Protein 8C4Z (pdb70)

Secondary structure (DSSP, 8-state):
-PPPPP-----EE-TTSTTEEEEEEEEEE-TTS--HHHHHHHHHHT-TT----HHHHHHHHHHHT-TTSEEEEEESSS-SEEEEE--HHHHHHHHT-TTEEEEEEEEEEEE-/----EEESS--HHHHHHT-SSSSP-S-EEES---TT-EEEEEES-B-TT-GGGTT-B---EESSSTT---B-SSSHHHHHHHHHH-TTT-SSTT-EEEEEE-B-TTSEEEHHHHHHHHHHHHHH--SSEEEEE-EEEE--HHHHHHHHHHHHTT-EEEEE--SSSSBGGGEETTT-TTSEEEEEE-TTSBBPTT--BSTT--EEEE-SSEEEE-TTSTT-EEEE-SHHHHHHHHHHHHHHHHHH-TT--HHHHHHHHHHHSEES--BT--TT---EE-----

Radius of gyration: 21.33 Å; Cα contacts (8 Å, |Δi|>4): 1107; chains: 2; bounding box: 38×61×72 Å

Sequence (394 aa):
NPPAASTQEAPLLGLEAPEAIPGRYIVVYKENADVLPALEALKAALEPGLMQPQGLQAQALRTLGLEGARRVDKVYTAALRGVAVEVPDQELARLRQDPRVAYIEADQEVRAFPAMAAVQSPATWGLDRIDQRTLPLDGRYTYTATGAGVHAYVVDTGILLSHQQEFTGRIGKGYDAITPGGSAQDCCNGHGTHVAGTIGGTTYGVAKGVTLHPVRVLDCCNGSSGSNSSSVIAGLDWVTQNHVKPAVINMSLGGGASTALDTAVMMNAINAGVTVVVAAGNDNRDACFYSPARVTAAITVGATTSTDYRASFSNYGRCLDLFAPGQSITSAWYTSSTATNTISGTAMATPHVTGAAALYLQWYPTATPSQVASSALLYYATPNVVKNAGRYSPNLLLYTPF

B-factor: mean 16.39, std 8.85, range [5.41, 61.83]

Solvent-accessible surface area: 15705 Å² total; per-residue (Å²): 189,113,128,99,89,73,128,74,126,6,72,42,68,18,101,148,27,124,82,25,48,127,33,35,11,0,0,9,5,79,132,134,18,132,1,86,94,9,0,69,13,6,50,23,42,91,94,82,93,94,171,68,80,144,38,86,81,25,98,2,40,141,53,1,42,1,102,83,26,183,36,39,34,11,0,8,23,0,2,44,0,0,0,0,73,9,78,110,134,35,13,57,81,13,48,90,23,75,68,5,33,29,0,8,1,0,18,76,1,57,27,42,182,74,167,77,34,85,30,74,122,16,31,38,0,0,5,1,0,21,30,96,90,58,117,54,72,30,90,0,42,36,37,5,39,0,50,51,1,31,0,2,0,0,0,0,0,0,22,56,71,5,117,12,0,95,82,40,54,17,131,31,55,7,6,62,71,113,56,32,71,1,73,6,40,37,0,14,0,0,0,0,0,0,1,0,0,0,78,58,42,0,0,0,27,18,0,30,0,8,3,0,27,0,0,46,58,129,6,33,15,14,2,1,6,0,0,6,0,0,4,39,0,15,103,49,30,75,110,18,4,0,0,0,0,0,0,2,16,39,57,5,68,0,0,21,45,0,0,67,30,0,17,110,38,21,0,4,2,0,0,0,0,0,54,74,75,47,38,0,18,133,53,1,1,2,81,10,127,47,2,5,0,0,0,0,1,25,47,78,7,110,25,0,95,43,0,0,56,2,176,22,7,29,0,0,0,0,0,64,50,2,33,0,0,49,70,91,54,50,102,19,67,48,72,48,46,1,0,0,1,0,0,0,1,0,0,0,0,0,0,0,38,4,68,149,88,67,116,10,66,16,85,72,0,21,67,12,1,56,170,68,5,6,74,121,37,8,98,106,11,29,176,168,17,38,45,35,0,1,38,3,62,14

Foldseek 3Di:
DPDDDQPFFAAEDDPPPPQFDPQKKKWAFDPPDPLQQLLVLCVQVVDPPDDDDPVSPVVSCVVQVCVPWAWDDQDRPVGHITMTGDDDVSVRVNRSPNRTNHMYGDGDDDDD/DWDKDKDAQAFLQQQPQADQDDDGDRIHMDTAQLAPEEEEEAFQAAQPLAPQQPPQEDEEAALPDHPDRRHHLAFLSNFLVFCQAGCRNHLRPNHRYYRYHAAHNPRDHDLVSSLVRLVCCLVDPDFPYEYFALDWFFDDPSQCVSQVSSLVSQYAYFYEQFFQCEASCGIPPLVNQLHAYEFAADSQQEGPNRTHFAQSHLEYGHFAQRKGAGNPDNHHIDTHGDSSNRRSNLVNLLSRVCVVVGRDRNVRSSVVQSVQWRADRYPCRDPHGGRTYGHHPD

InterPro domains:
  IPR000209 Peptidase S8/S53 domain [PF00082] (166-390)
  IPR010259 Peptidase S8 propeptide/proteinase inhibitor I9 [PF05922] (81-130)
  IPR015500 Peptidase S8, subtilisin-related [PR00723] (162-181)
  IPR015500 Peptidase S8, subtilisin-related [PR00723] (200-213)
  IPR015500 Peptidase S8, subtilisin-related [PR00723] (353-369)
  IPR022398 Peptidase S8, subtilisin, His-active site [PS00137] (204-214)
  IPR023827 Peptidase S8, subtilisin, Asp-active site [PS00136] (167-178)
  IPR023828 Peptidase S8, subtilisin, Ser-active site [PS00138] (354-364)
  IPR034193 Proteinase K-like catalytic domain [cd04077] (140-391)
  IPR036852 Peptidase S8/S53 domain superfamily [G3DSA:3.40.50.200] (133-409)
  IPR036852 Peptidase S8/S53 domain superfamily [SSF52743] (135-395)
  IPR037045 Peptidase S8 propeptide/proteinase inhibitor I9 superfamily [G3DSA:3.30.70.80] (42-132)
  IPR050131 Subtilisin-like serine protease [PTHR43806] (35-389)

Structure (mmCIF, N/CA/C/O backbone):
data_8C4Z
#
_entry.id   8C4Z
#
_cell.length_a   44.353
_cell.length_b   80.559
_cell.length_c   49.723
_cell.angle_alpha   90.00
_cell.angle_beta   96.97
_cell.angle_gamma   90.00
#
_symmetry.space_group_name_H-M   'P 1 21 1'
#
loop_
_entity.id
_entity.type
_entity.pdbx_description
1 polymer 'Extracellular serine proteinase'
2 polymer 'Extracellular serine proteinase'
3 non-polymer 'CALCIUM ION'
4 non-polymer 'MAGNESIUM ION'
5 non-polymer GLYCEROL
6 water water
#
loop_
_atom_site.group_PDB
_atom_site.id
_atom_site.type_symbol
_atom_site.label_atom_id
_atom_site.label_alt_id
_atom_site.label_comp_id
_atom_site.label_asym_id
_atom_site.label_entity_id
_atom_site.label_seq_id
_atom_site.pdbx_PDB_ins_code
_atom_site.Cartn_x
_atom_site.Cartn_y
_atom_site.Cartn_z
_atom_site.occupancy
_atom_site.B_iso_or_equiv
_atom_site.auth_seq_id
_atom_site.auth_comp_id
_atom_site.auth_asym_id
_atom_site.auth_atom_id
_atom_site.pdbx_PDB_model_num
ATOM 1 N N . ASN A 1 1 ? 5.066 16.891 -0.820 1.00 34.55 2 ASN A N 1
ATOM 2 C CA . ASN A 1 1 ? 5.542 17.936 0.091 1.00 33.61 2 ASN A CA 1
ATOM 3 C C . ASN A 1 1 ? 4.920 17.932 1.502 1.00 29.03 2 ASN A C 1
ATOM 4 O O . ASN A 1 1 ? 5.624 18.240 2.463 1.00 28.34 2 ASN A O 1
ATOM 9 N N . PRO A 1 2 ? 3.633 17.613 1.653 1.00 25.62 3 PRO A N 1
ATOM 10 C CA . PRO A 1 2 ? 3.133 17.302 2.988 1.00 24.56 3 PRO A CA 1
ATOM 11 C C . PRO A 1 2 ? 3.961 16.178 3.585 1.00 24.28 3 PRO A C 1
ATOM 12 O O . PRO A 1 2 ? 4.443 15.293 2.858 1.00 24.30 3 PRO A O 1
ATOM 16 N N . PRO A 1 3 ? 4.187 16.200 4.892 1.00 23.73 4 PRO A N 1
ATOM 17 C CA . PRO A 1 3 ? 5.075 15.195 5.488 1.00 23.20 4 PRO A CA 1
ATOM 18 C C . PRO A 1 3 ? 4.475 13.800 5.421 1.00 21.98 4 PRO A C 1
ATOM 19 O O . PRO A 1 3 ? 3.255 13.621 5.346 1.00 20.44 4 PRO A O 1
ATOM 23 N N . ALA A 1 4 ? 5.361 12.804 5.432 1.00 21.11 5 ALA A N 1
ATOM 24 C CA . ALA A 1 4 ? 4.919 11.421 5.409 1.00 20.66 5 ALA A CA 1
ATOM 25 C C . ALA A 1 4 ? 4.142 11.103 6.682 1.00 21.64 5 ALA A C 1
ATOM 26 O O . ALA A 1 4 ? 4.297 11.758 7.720 1.00 20.51 5 ALA A O 1
ATOM 28 N N . ALA A 1 5 ? 3.294 10.082 6.588 1.00 21.46 6 ALA A N 1
ATOM 29 C CA . ALA A 1 5 ? 2.558 9.607 7.749 1.00 22.38 6 ALA A CA 1
ATOM 30 C C . ALA A 1 5 ? 3.510 9.025 8.791 1.00 23.85 6 ALA A C 1
ATOM 31 O O . ALA A 1 5 ? 4.559 8.456 8.467 1.00 24.27 6 ALA A O 1
ATOM 33 N N . SER A 1 6 ? 3.136 9.183 10.059 1.00 24.68 7 SER A N 1
ATOM 34 C CA . SER A 1 6 ? 3.928 8.610 11.136 1.00 28.18 7 SER A CA 1
ATOM 35 C C . SER A 1 6 ? 3.960 7.094 11.001 1.00 29.45 7 SER A C 1
ATOM 36 O O . SER A 1 6 ? 2.983 6.472 10.576 1.00 30.10 7 SER A O 1
ATOM 39 N N . THR A 1 7 ? 5.103 6.499 11.344 1.00 29.72 8 THR A N 1
ATOM 40 C CA . THR A 1 7 ? 5.266 5.053 11.313 1.00 30.88 8 THR A CA 1
ATOM 41 C C . THR A 1 7 ? 5.383 4.472 12.716 1.00 31.72 8 THR A C 1
ATOM 42 O O . THR A 1 7 ? 5.910 3.369 12.888 1.00 33.61 8 THR A O 1
ATOM 46 N N . GLN A 1 8 ? 4.911 5.200 13.719 1.00 30.85 9 GLN A N 1
ATOM 47 C CA . GLN A 1 8 ? 5.022 4.785 15.109 1.00 30.85 9 GLN A CA 1
ATOM 48 C C . GLN A 1 8 ? 3.695 4.184 15.547 1.00 28.29 9 GLN A C 1
ATOM 49 O O . GLN A 1 8 ? 2.652 4.843 15.441 1.00 29.71 9 GLN A O 1
ATOM 55 N N . GLU A 1 9 ? 3.733 2.937 16.035 1.00 24.99 10 GLU A N 1
ATOM 56 C CA . GLU A 1 9 ? 2.573 2.336 16.695 1.00 22.04 10 GLU A CA 1
ATOM 57 C C . GLU A 1 9 ? 3.052 1.318 17.721 1.00 17.38 10 GLU A C 1
ATOM 58 O O . GLU A 1 9 ? 3.485 0.219 17.354 1.00 19.00 10 GLU A O 1
ATOM 64 N N . ALA A 1 10 ? 2.951 1.667 19.001 1.00 13.79 11 ALA A N 1
ATOM 65 C CA . ALA A 1 10 ? 3.397 0.760 20.043 1.00 11.82 11 ALA A CA 1
ATOM 66 C C . ALA A 1 10 ? 2.493 -0.470 20.091 1.00 11.19 11 ALA A C 1
ATOM 67 O O . ALA A 1 10 ? 1.289 -0.364 19.851 1.00 11.38 11 ALA A O 1
ATOM 69 N N . PRO A 1 11 ? 3.043 -1.646 20.393 1.00 11.42 12 PRO A N 1
ATOM 70 C CA . PRO A 1 11 ? 2.190 -2.813 20.649 1.00 10.14 12 PRO A CA 1
ATOM 71 C C . PRO A 1 11 ? 1.162 -2.526 21.737 1.00 10.33 12 PRO A C 1
ATOM 72 O O . PRO A 1 11 ? 1.443 -1.834 22.721 1.00 10.86 12 PRO A O 1
ATOM 76 N N . LEU A 1 12 ? -0.051 -3.048 21.539 1.00 10.04 13 LEU A N 1
ATOM 77 C CA . LEU A 1 12 ? -1.141 -2.939 22.505 1.00 10.15 13 LEU A CA 1
ATOM 78 C C . LEU A 1 12 ? -1.504 -4.356 22.941 1.00 10.91 13 LEU A C 1
ATOM 79 O O . LEU A 1 12 ? -2.045 -5.133 22.147 1.00 10.76 13 LEU A O 1
ATOM 84 N N . LEU A 1 13 ? -1.208 -4.689 24.199 1.00 11.72 14 LEU A N 1
ATOM 85 C CA . LEU A 1 13 ? -1.246 -6.060 24.694 1.00 11.78 14 LEU A CA 1
ATOM 86 C C . LEU A 1 13 ? -2.353 -6.248 25.726 1.00 12.17 14 LEU A C 1
ATOM 87 O O . LEU A 1 13 ? -2.678 -5.333 26.489 1.00 12.21 14 LEU A O 1
ATOM 92 N N . GLY A 1 14 ? -2.929 -7.452 25.743 1.00 14.71 15 GLY A N 1
ATOM 93 C CA . GLY A 1 14 ? -3.797 -7.879 26.826 1.00 16.61 15 GLY A CA 1
ATOM 94 C C . GLY A 1 14 ? -5.268 -7.539 26.699 1.00 16.73 15 GLY A C 1
ATOM 95 O O . GLY A 1 14 ? -6.038 -7.861 27.611 1.00 16.59 15 GLY A O 1
ATOM 96 N N . LEU A 1 15 ? -5.694 -6.918 25.600 1.00 18.54 16 LEU A N 1
ATOM 97 C CA . LEU A 1 15 ? -7.091 -6.528 25.483 1.00 21.68 16 LEU A CA 1
ATOM 98 C C . LEU A 1 15 ? -8.024 -7.733 25.424 1.00 22.11 16 LEU A C 1
ATOM 99 O O . LEU A 1 15 ? -9.209 -7.609 25.767 1.00 22.11 16 LEU A O 1
ATOM 104 N N . GLU A 1 16 ? -7.521 -8.891 24.994 1.00 21.90 17 GLU A N 1
ATOM 105 C CA . GLU A 1 16 ? -8.331 -10.091 24.830 1.00 25.29 17 GLU A CA 1
ATOM 106 C C . GLU A 1 16 ? -8.489 -10.893 26.116 1.00 24.47 17 GLU A C 1
ATOM 107 O O . GLU A 1 16 ? -9.331 -11.799 26.160 1.00 25.51 17 GLU A O 1
ATOM 113 N N . ALA A 1 17 ? -7.724 -10.576 27.161 1.00 23.48 18 ALA A N 1
ATOM 114 C CA . ALA A 1 17 ? -7.774 -11.367 28.383 1.00 23.98 18 ALA A CA 1
ATOM 115 C C . ALA A 1 17 ? -9.104 -11.154 29.104 1.00 24.02 18 ALA A C 1
ATOM 116 O O . ALA A 1 17 ? -9.621 -10.033 29.147 1.00 22.56 18 ALA A O 1
ATOM 118 N N . PRO A 1 18 ? -9.683 -12.206 29.684 1.00 25.39 19 PRO A N 1
ATOM 119 C CA . PRO A 1 18 ? -10.977 -12.039 30.365 1.00 25.63 19 PRO A CA 1
ATOM 120 C C . PRO A 1 18 ? -10.919 -11.100 31.555 1.00 24.76 19 PRO A C 1
ATOM 121 O O . PRO A 1 18 ? -11.946 -10.517 31.922 1.00 25.46 19 PRO A O 1
ATOM 125 N N . GLU A 1 19 ? -9.748 -10.908 32.149 1.00 23.49 20 GLU A N 1
ATOM 126 C CA . GLU A 1 19 ? -9.607 -10.025 33.296 1.00 23.28 20 GLU A CA 1
ATOM 127 C C . GLU A 1 19 ? -9.225 -8.597 32.909 1.00 17.79 20 GLU A C 1
ATOM 128 O O . GLU A 1 19 ? -8.953 -7.786 33.799 1.00 16.20 20 GLU A O 1
ATOM 134 N N . ALA A 1 20 ? -9.201 -8.269 31.615 1.00 15.97 21 ALA A N 1
ATOM 135 C CA . ALA A 1 20 ? -8.903 -6.900 31.205 1.00 15.02 21 ALA A CA 1
ATOM 136 C C . ALA A 1 20 ? -9.938 -5.938 31.777 1.00 15.32 21 ALA A C 1
ATOM 137 O O . ALA A 1 20 ? -11.136 -6.235 31.802 1.00 16.15 21 ALA A O 1
ATOM 139 N N . ILE A 1 21 ? -9.468 -4.783 32.236 1.00 15.83 22 ILE A N 1
ATOM 140 C CA . ILE A 1 21 ? -10.319 -3.745 32.810 1.00 16.48 22 ILE A CA 1
ATOM 141 C C . ILE A 1 21 ? -10.593 -2.719 31.716 1.00 17.53 22 ILE A C 1
ATOM 142 O O . ILE A 1 21 ? -9.646 -2.069 31.250 1.00 16.97 22 ILE A O 1
ATOM 147 N N . PRO A 1 22 ? -11.846 -2.533 31.290 1.00 20.08 23 PRO A N 1
ATOM 148 C CA . PRO A 1 22 ? -12.125 -1.661 30.138 1.00 20.15 23 PRO A CA 1
ATOM 149 C C . PRO A 1 22 ? -11.658 -0.231 30.367 1.00 19.86 23 PRO A C 1
ATOM 150 O O . PRO A 1 22 ? -11.892 0.355 31.424 1.00 21.37 23 PRO A O 1
ATOM 154 N N . GLY A 1 23 ? -10.985 0.325 29.358 1.00 18.97 24 GLY A N 1
ATOM 155 C CA . GLY A 1 23 ? -10.599 1.717 29.346 1.00 18.21 24 GLY A CA 1
ATOM 156 C C . GLY A 1 23 ? -9.384 2.071 30.176 1.00 16.04 24 GLY A C 1
ATOM 157 O O . GLY A 1 23 ? -9.028 3.254 30.248 1.00 17.20 24 GLY A O 1
ATOM 158 N N . ARG A 1 24 ? -8.717 1.102 30.787 1.00 13.94 25 ARG A N 1
ATOM 159 C CA . ARG A 1 24 ? -7.588 1.376 31.661 1.00 13.20 25 ARG A CA 1
ATOM 160 C C . ARG A 1 24 ? -6.341 0.694 31.109 1.00 12.26 25 ARG A C 1
ATOM 161 O O . ARG A 1 24 ? -6.400 -0.456 30.655 1.00 12.44 25 ARG A O 1
ATOM 169 N N . TYR A 1 25 ? -5.211 1.404 31.140 1.00 10.78 26 TYR A N 1
ATOM 170 C CA . TYR A 1 25 ? -4.006 0.950 30.455 1.00 9.91 26 TYR A CA 1
ATOM 171 C C . TYR A 1 25 ? -2.771 1.304 31.260 1.00 9.76 26 TYR A C 1
ATOM 172 O O . TYR A 1 25 ? -2.753 2.293 31.999 1.00 11.57 26 TYR A O 1
ATOM 181 N N . ILE A 1 26 ? -1.731 0.488 31.092 1.00 8.90 27 ILE A N 1
ATOM 182 C CA . ILE A 1 26 ? -0.393 0.767 31.604 1.00 8.77 27 ILE A CA 1
ATOM 183 C C . ILE A 1 26 ? 0.502 1.089 30.409 1.00 8.87 27 ILE A C 1
ATOM 184 O O . ILE A 1 26 ? 0.706 0.240 29.535 1.00 9.73 27 ILE A O 1
ATOM 189 N N . VAL A 1 27 ? 1.001 2.317 30.350 1.00 9.34 28 VAL A N 1
ATOM 190 C CA . VAL A 1 27 ? 1.907 2.769 29.294 1.00 9.02 28 VAL A CA 1
ATOM 191 C C . VAL A 1 27 ? 3.318 2.553 29.811 1.00 9.18 28 VAL A C 1
ATOM 192 O O . VAL A 1 27 ? 3.668 3.072 30.872 1.00 10.27 28 VAL A O 1
ATOM 196 N N . VAL A 1 28 ? 4.131 1.801 29.074 1.00 8.97 29 VAL A N 1
ATOM 197 C CA . VAL A 1 28 ? 5.498 1.498 29.480 1.00 9.37 29 VAL A CA 1
ATOM 198 C C . VAL A 1 28 ? 6.466 2.155 28.503 1.00 10.37 29 VAL A C 1
ATOM 199 O O . VAL A 1 28 ? 6.375 1.936 27.291 1.00 11.01 29 VAL A O 1
ATOM 203 N N . TYR A 1 29 ? 7.400 2.942 29.028 1.00 10.52 30 TYR A N 1
ATOM 204 C CA . TYR A 1 29 ? 8.352 3.661 28.188 1.00 11.86 30 TYR A CA 1
ATOM 205 C C . TYR A 1 29 ? 9.603 2.833 27.947 1.00 13.16 30 TYR A C 1
ATOM 206 O O . TYR A 1 29 ? 9.966 1.972 28.756 1.00 14.85 30 TYR A O 1
ATOM 215 N N . LYS A 1 30 ? 10.256 3.101 26.812 1.00 13.58 31 LYS A N 1
ATOM 216 C CA . LYS A 1 30 ? 11.544 2.496 26.499 1.00 15.70 31 LYS A CA 1
ATOM 217 C C . LYS A 1 30 ? 12.604 2.966 27.490 1.00 18.45 31 LYS A C 1
ATOM 218 O O . LYS A 1 30 ? 12.513 4.051 28.060 1.00 17.88 31 LYS A O 1
ATOM 224 N N . GLU A 1 31 ? 13.638 2.146 27.688 1.00 23.31 32 GLU A N 1
ATOM 225 C CA . GLU A 1 31 ? 14.646 2.530 28.670 1.00 27.79 32 GLU A CA 1
ATOM 226 C C . GLU A 1 31 ? 15.544 3.656 28.171 1.00 27.69 32 GLU A C 1
ATOM 227 O O . GLU A 1 31 ? 16.196 4.321 28.982 1.00 28.38 32 GLU A O 1
ATOM 233 N N . ASN A 1 32 ? 15.579 3.896 26.865 1.00 27.55 33 ASN A N 1
ATOM 234 C CA . ASN A 1 32 ? 16.393 4.955 26.289 1.00 30.34 33 ASN A CA 1
ATOM 235 C C . ASN A 1 32 ? 15.666 6.295 26.194 1.00 29.98 33 ASN A C 1
ATOM 236 O O . ASN A 1 32 ? 16.256 7.267 25.710 1.00 31.12 33 ASN A O 1
ATOM 241 N N . ALA A 1 33 ? 14.417 6.364 26.653 1.00 28.27 34 ALA A N 1
ATOM 242 C CA . ALA A 1 33 ? 13.635 7.591 26.602 1.00 26.31 34 ALA A CA 1
ATOM 243 C C . ALA A 1 33 ? 13.951 8.454 27.813 1.00 27.77 34 ALA A C 1
ATOM 244 O O . ALA A 1 33 ? 14.117 7.947 28.925 1.00 29.42 34 ALA A O 1
ATOM 246 N N . ASP A 1 34 ? 14.011 9.762 27.602 1.00 26.51 35 ASP A N 1
ATOM 247 C CA . ASP A 1 34 ? 14.353 10.685 28.686 1.00 25.30 35 ASP A CA 1
ATOM 248 C C . ASP A 1 34 ? 13.120 11.080 29.497 1.00 20.58 35 ASP A C 1
ATOM 249 O O . ASP A 1 34 ? 12.907 12.250 29.812 1.00 22.38 35 ASP A O 1
ATOM 254 N N . VAL A 1 35 ? 12.292 10.095 29.862 1.00 15.20 36 VAL A N 1
ATOM 255 C CA . VAL A 1 35 ? 11.030 10.385 30.541 1.00 12.05 36 VAL A CA 1
ATOM 256 C C . VAL A 1 35 ? 11.145 10.499 32.056 1.00 11.22 36 VAL A C 1
ATOM 257 O O . VAL A 1 35 ? 10.188 10.958 32.700 1.00 12.23 36 VAL A O 1
ATOM 261 N N . LEU A 1 36 ? 12.273 10.103 32.645 1.00 11.07 37 LEU A N 1
ATOM 262 C CA . LEU A 1 36 ? 12.372 10.025 34.103 1.00 12.24 37 LEU A CA 1
ATOM 263 C C . LEU A 1 36 ? 12.019 11.327 34.811 1.00 12.87 37 LEU A C 1
ATOM 264 O O . LEU A 1 36 ? 11.188 11.290 35.733 1.00 12.31 37 LEU A O 1
ATOM 269 N N . PRO A 1 37 ? 12.591 12.484 34.455 1.00 12.86 38 PRO A N 1
ATOM 270 C CA . PRO A 1 37 ? 12.261 13.699 35.218 1.00 12.53 38 PRO A CA 1
ATOM 271 C C . PRO A 1 37 ? 10.801 14.103 35.118 1.00 11.33 38 PRO A C 1
ATOM 272 O O . PRO A 1 37 ? 10.244 14.623 36.095 1.00 12.63 38 PRO A O 1
ATOM 276 N N . ALA A 1 38 ? 10.158 13.886 33.964 1.00 11.18 39 ALA A N 1
ATOM 277 C CA . ALA A 1 38 ? 8.727 14.161 33.862 1.00 11.20 39 ALA A CA 1
ATOM 278 C C . ALA A 1 38 ? 7.924 13.235 34.769 1.00 11.13 39 ALA A C 1
ATOM 279 O O . ALA A 1 38 ? 6.984 13.672 35.449 1.00 11.48 39 ALA A O 1
ATOM 281 N N . LEU A 1 39 ? 8.261 11.944 34.779 1.00 10.74 40 LEU A N 1
ATOM 28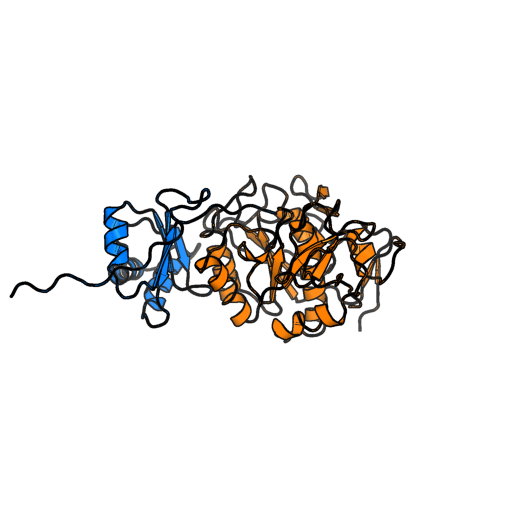2 C CA . LEU A 1 39 ? 7.548 11.022 35.658 1.00 9.29 40 LEU A CA 1
ATOM 283 C C . LEU A 1 39 ? 7.749 11.394 37.121 1.00 11.04 40 LEU A C 1
ATOM 284 O O . LEU A 1 39 ? 6.802 11.342 37.914 1.00 11.46 40 LEU A O 1
ATOM 289 N N . GLU A 1 40 ? 8.976 11.781 37.496 1.00 10.24 41 GLU A N 1
ATOM 290 C CA . GLU A 1 40 ? 9.237 12.149 38.887 1.00 10.22 41 GLU A CA 1
ATOM 291 C C . GLU A 1 40 ? 8.401 13.358 39.294 1.00 11.01 41 GLU A C 1
ATOM 292 O O . GLU A 1 40 ? 7.900 13.424 40.421 1.00 12.25 41 GLU A O 1
ATOM 298 N N . ALA A 1 41 ? 8.241 14.331 38.386 1.00 10.82 42 ALA A N 1
ATOM 299 C CA . ALA A 1 41 ? 7.388 15.475 38.690 1.00 12.34 42 ALA A CA 1
ATOM 300 C C . ALA A 1 41 ? 5.932 15.058 38.860 1.00 12.49 42 ALA A C 1
ATOM 301 O O . ALA A 1 41 ? 5.238 15.572 39.745 1.00 13.36 42 ALA A O 1
ATOM 303 N N . LEU A 1 42 ? 5.443 14.142 38.012 1.00 12.18 43 LEU A N 1
ATOM 304 C CA . LEU A 1 42 ? 4.049 13.720 38.133 1.00 14.41 43 LEU A CA 1
ATOM 305 C C . LEU A 1 42 ? 3.818 12.944 39.420 1.00 15.40 43 LEU A C 1
ATOM 306 O O . LEU A 1 42 ? 2.781 13.118 40.075 1.00 16.95 43 LEU A O 1
ATOM 311 N N . LYS A 1 43 ? 4.769 12.080 39.794 1.00 14.87 44 LYS A N 1
ATOM 312 C CA . LYS A 1 43 ? 4.656 11.377 41.067 1.00 15.70 44 LYS A CA 1
ATOM 313 C C . LYS A 1 43 ? 4.621 12.359 42.233 1.00 15.46 44 LYS A C 1
ATOM 314 O O . LYS A 1 43 ? 3.805 12.217 43.152 1.00 16.89 44 LYS A O 1
ATOM 320 N N . ALA A 1 44 ? 5.496 13.369 42.209 1.00 14.74 45 ALA A N 1
ATOM 321 C CA . ALA A 1 44 ? 5.540 14.343 43.298 1.00 14.23 45 ALA A CA 1
ATOM 322 C C . ALA A 1 44 ? 4.240 15.125 43.404 1.00 17.13 45 ALA A C 1
ATOM 323 O O . ALA A 1 44 ? 3.813 15.470 44.513 1.00 17.85 45 ALA A O 1
ATOM 325 N N . ALA A 1 45 ? 3.591 15.403 42.269 1.00 17.86 46 ALA A N 1
ATOM 326 C CA . ALA A 1 45 ? 2.315 16.111 42.305 1.00 19.64 46 ALA A CA 1
ATOM 327 C C . ALA A 1 45 ? 1.241 15.319 43.033 1.00 22.54 46 ALA A C 1
ATOM 328 O O . ALA A 1 45 ? 0.238 15.903 43.458 1.00 24.49 46 ALA A O 1
ATOM 330 N N . LEU A 1 46 ? 1.437 14.008 43.207 1.00 22.76 47 LEU A N 1
ATOM 331 C CA . LEU A 1 46 ? 0.504 13.163 43.944 1.00 24.11 47 LEU A CA 1
ATOM 332 C C . LEU A 1 46 ? 0.939 12.878 45.381 1.00 24.60 47 LEU A C 1
ATOM 333 O O . LEU A 1 46 ? 0.171 12.266 46.130 1.00 25.54 47 LEU A O 1
ATOM 338 N N . GLU A 1 47 ? 2.128 13.318 45.786 1.00 24.07 48 GLU A N 1
ATOM 339 C CA . GLU A 1 47 ? 2.684 12.912 47.077 1.00 24.47 48 GLU A CA 1
ATOM 340 C C . GLU A 1 47 ? 1.970 13.616 48.227 1.00 24.50 48 GLU A C 1
ATOM 341 O O . GLU A 1 47 ? 1.889 14.851 48.239 1.00 24.72 48 GLU A O 1
ATOM 347 N N . PRO A 1 48 ? 1.460 12.881 49.212 1.00 25.03 49 PRO A N 1
ATOM 348 C CA . PRO A 1 48 ? 0.824 13.534 50.362 1.00 24.06 49 PRO A CA 1
ATOM 349 C C . PRO A 1 48 ?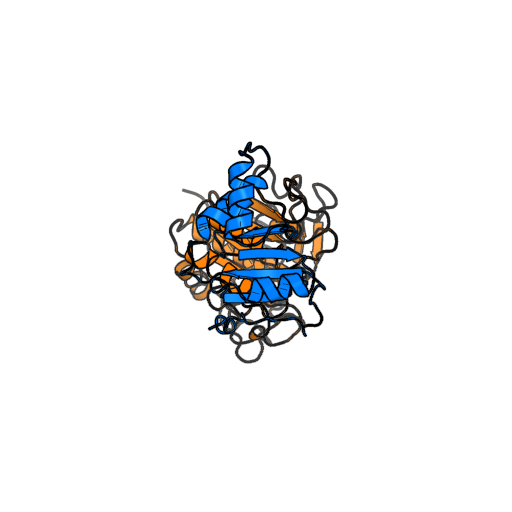 1.805 14.412 51.130 1.00 23.66 49 PRO A C 1
ATOM 350 O O . PRO A 1 48 ? 2.993 14.100 51.256 1.00 22.47 49 PRO A O 1
ATOM 354 N N . GLY A 1 49 ? 1.295 15.538 51.622 1.00 24.71 50 GLY A N 1
ATOM 355 C CA . GLY A 1 49 ? 2.061 16.447 52.445 1.00 25.35 50 GLY A CA 1
ATOM 356 C C . GLY A 1 49 ? 3.024 17.344 51.704 1.00 25.96 50 GLY A C 1
ATOM 357 O O . GLY A 1 49 ? 3.615 18.233 52.331 1.00 26.47 50 GLY A O 1
ATOM 358 N N . LEU A 1 50 ? 3.205 17.154 50.400 1.00 25.09 51 LEU A N 1
ATOM 359 C CA . LEU A 1 50 ? 4.238 17.856 49.653 1.00 25.34 51 LEU A CA 1
ATOM 360 C C . LEU A 1 50 ? 3.633 19.016 48.872 1.00 26.64 51 LEU A C 1
ATOM 361 O O . LEU A 1 50 ? 2.613 18.858 48.194 1.00 26.47 51 LEU A O 1
ATOM 366 N N . MET A 1 51 ? 4.275 20.171 48.958 1.00 27.38 52 MET A N 1
ATOM 367 C CA . MET A 1 51 ? 3.901 21.320 48.148 1.00 29.03 52 MET A CA 1
ATOM 368 C C . MET A 1 51 ? 4.772 21.339 46.900 1.00 25.89 52 MET A C 1
ATOM 369 O O . MET A 1 51 ? 5.989 21.150 46.985 1.00 25.77 52 MET A O 1
ATOM 374 N N . GLN A 1 52 ? 4.135 21.520 45.742 1.00 21.95 53 GLN A N 1
ATOM 375 C CA . GLN A 1 52 ? 4.811 21.517 44.453 1.00 19.65 53 GLN A CA 1
ATOM 376 C C . GLN A 1 52 ? 4.304 22.666 43.596 1.00 17.70 53 GLN A C 1
ATOM 377 O O . GLN A 1 52 ? 3.109 23.013 43.653 1.00 17.85 53 GLN A O 1
ATOM 383 N N . PRO A 1 53 ? 5.183 23.269 42.800 1.00 16.78 54 PRO A N 1
ATOM 384 C CA . PRO A 1 53 ? 4.748 24.335 41.891 1.00 15.97 54 PRO A CA 1
ATOM 385 C C . PRO A 1 53 ? 3.965 23.779 40.713 1.00 13.71 54 PRO A C 1
ATOM 386 O O . PRO A 1 53 ? 4.301 22.726 40.160 1.00 14.38 54 PRO A O 1
ATOM 390 N N . GLN A 1 54 ? 2.919 24.518 40.327 1.00 11.92 55 GLN A N 1
ATOM 391 C CA . GLN A 1 54 ? 2.048 24.106 39.232 1.00 10.60 55 GLN A CA 1
ATOM 392 C C . GLN A 1 54 ? 2.824 23.843 37.948 1.00 11.28 55 GLN A C 1
ATOM 393 O O . GLN A 1 54 ? 2.437 22.974 37.148 1.00 12.05 55 GLN A O 1
ATOM 399 N N . GLY A 1 55 ? 3.910 24.590 37.728 1.00 10.49 56 GLY A N 1
ATOM 400 C CA . GLY A 1 55 ? 4.609 24.518 36.458 1.00 12.80 56 GLY A CA 1
ATOM 401 C C . GLY A 1 55 ? 5.266 23.178 36.204 1.00 12.55 56 GLY A C 1
ATOM 402 O O . GLY A 1 55 ? 5.386 22.754 35.052 1.00 13.21 56 GLY A O 1
ATOM 403 N N . LEU A 1 56 ? 5.693 22.488 37.266 1.00 12.40 57 LEU A N 1
ATOM 404 C CA . LEU A 1 56 ? 6.332 21.182 37.093 1.00 11.97 57 LEU A CA 1
ATOM 405 C C . LEU A 1 56 ? 5.339 20.149 36.575 1.00 12.15 57 LEU A C 1
ATOM 406 O O . LEU A 1 56 ? 5.627 19.424 35.618 1.00 12.57 57 LEU A O 1
ATOM 411 N N . GLN A 1 57 ? 4.161 20.068 37.194 1.00 11.45 58 GLN A N 1
ATOM 412 C CA . GLN A 1 57 ? 3.124 19.163 36.695 1.00 11.49 58 GLN A CA 1
ATOM 413 C C . GLN A 1 57 ? 2.708 19.530 35.276 1.00 10.81 58 GLN A C 1
ATOM 414 O O . GLN A 1 57 ? 2.569 18.653 34.412 1.00 10.99 58 GLN A O 1
ATOM 420 N N . ALA A 1 58 ? 2.506 20.825 35.012 1.00 11.45 59 ALA A N 1
ATOM 421 C CA . ALA A 1 58 ? 2.056 21.237 33.685 1.00 11.52 59 ALA A CA 1
ATOM 422 C C . ALA A 1 58 ? 3.091 20.886 32.627 1.00 11.10 59 ALA A C 1
ATOM 423 O O . ALA A 1 58 ? 2.745 20.407 31.540 1.00 11.90 59 ALA A O 1
ATOM 425 N N . GLN A 1 59 ? 4.372 21.109 32.938 1.00 10.29 60 GLN A N 1
ATOM 426 C CA . GLN A 1 59 ? 5.447 20.742 32.019 1.00 10.41 60 GLN A CA 1
ATOM 427 C C . GLN A 1 59 ? 5.495 19.236 31.783 1.00 9.88 60 GLN A C 1
ATOM 428 O O . GLN A 1 59 ? 5.677 18.788 30.645 1.00 11.03 60 GLN A O 1
ATOM 434 N N . ALA A 1 60 ? 5.356 18.436 32.850 1.00 10.64 61 ALA A N 1
ATOM 435 C CA . ALA A 1 60 ? 5.405 16.980 32.703 1.00 10.26 61 ALA A CA 1
ATOM 436 C C . ALA A 1 60 ? 4.258 16.461 31.844 1.00 11.83 61 ALA A C 1
ATOM 437 O O . ALA A 1 60 ? 4.451 15.561 31.018 1.00 13.14 61 ALA A O 1
ATOM 439 N N . LEU A 1 61 ? 3.053 17.012 32.025 1.00 11.49 62 LEU A N 1
ATOM 440 C CA . LEU A 1 61 ? 1.929 16.601 31.192 1.00 12.70 62 LEU A CA 1
ATOM 441 C C . LEU A 1 61 ? 2.179 16.912 29.717 1.00 13.25 62 LEU A C 1
ATOM 442 O O . LEU A 1 61 ? 1.797 16.125 28.837 1.00 14.00 62 LEU A O 1
ATOM 447 N N . ARG A 1 62 ? 2.832 18.049 29.426 1.00 13.20 63 ARG A N 1
ATOM 448 C CA . ARG A 1 62 ? 3.187 18.382 28.046 1.00 16.10 63 ARG A CA 1
ATOM 449 C C . ARG A 1 62 ? 4.253 17.437 27.512 1.00 15.80 63 ARG A C 1
ATOM 450 O O . ARG A 1 62 ? 4.148 16.932 26.388 1.00 16.31 63 ARG A O 1
ATOM 458 N N . THR A 1 63 ? 5.306 17.211 28.298 1.00 15.70 64 THR A N 1
ATOM 459 C CA . THR A 1 63 ? 6.414 16.378 27.845 1.00 16.38 64 THR A CA 1
ATOM 460 C C . THR A 1 63 ? 5.929 14.986 27.471 1.00 16.19 64 THR A C 1
ATOM 461 O O . THR A 1 63 ? 6.382 14.398 26.478 1.00 18.16 64 THR A O 1
ATOM 465 N N . LEU A 1 64 ? 4.996 14.450 28.245 1.00 13.88 65 LEU A N 1
ATOM 466 C CA . LEU A 1 64 ? 4.523 13.091 28.060 1.00 13.97 65 LEU A CA 1
ATOM 467 C C . LEU A 1 64 ? 3.264 13.017 27.209 1.00 14.92 65 LEU A C 1
ATOM 468 O O . LEU A 1 64 ? 2.798 11.915 26.911 1.00 15.38 65 LEU A O 1
ATOM 473 N N . GLY A 1 65 ? 2.711 14.154 26.803 1.00 15.80 66 GLY A N 1
ATOM 474 C CA . GLY A 1 65 ? 1.485 14.135 26.019 1.00 15.71 66 GLY A CA 1
ATOM 475 C C . GLY A 1 65 ? 0.299 13.567 26.768 1.00 15.83 66 GLY A C 1
ATOM 476 O O . GLY A 1 65 ? -0.532 12.869 26.173 1.00 16.95 66 GLY A O 1
ATOM 477 N N . LEU A 1 66 ? 0.210 13.843 28.071 1.00 14.53 67 LEU A N 1
ATOM 478 C CA . LEU A 1 66 ? -0.844 13.320 28.930 1.00 16.85 67 LEU A CA 1
ATOM 479 C C . LEU A 1 66 ? -1.841 14.393 29.361 1.00 20.41 67 LEU A C 1
ATOM 480 O O . LEU A 1 66 ? -2.563 14.195 30.339 1.00 20.16 67 LEU A O 1
ATOM 485 N N . GLU A 1 67 ? -1.881 15.526 28.661 1.00 23.49 68 GLU A N 1
ATOM 486 C CA . GLU A 1 67 ? -2.864 16.555 28.966 1.00 27.74 68 GLU A CA 1
ATOM 487 C C . GLU A 1 67 ? -4.257 15.963 28.801 1.00 29.36 68 GLU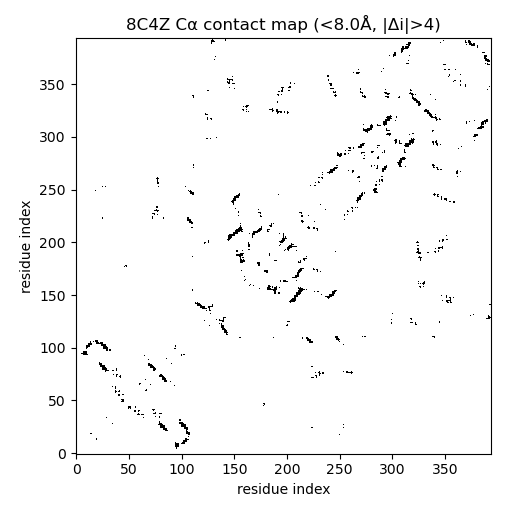 A C 1
ATOM 488 O O . GLU A 1 67 ? -4.532 15.256 27.827 1.00 28.64 68 GLU A O 1
ATOM 494 N N . GLY A 1 68 ? -5.129 16.230 29.768 1.00 31.12 69 GLY A N 1
ATOM 495 C CA . GLY A 1 68 ? -6.487 15.734 29.697 1.00 32.71 69 GLY A CA 1
ATOM 496 C C . GLY A 1 68 ? -6.657 14.270 30.061 1.00 32.87 69 GLY A C 1
ATOM 497 O O . GLY A 1 68 ? -7.759 13.846 30.419 1.00 33.53 69 GLY A O 1
ATOM 498 N N . ALA A 1 69 ? -5.588 13.481 29.964 1.00 30.98 70 ALA A N 1
ATOM 499 C CA . ALA A 1 69 ? -5.661 12.074 30.341 1.00 27.74 70 ALA A CA 1
ATOM 500 C C . ALA A 1 69 ? -5.724 11.928 31.857 1.00 26.27 70 ALA A C 1
ATOM 501 O O . ALA A 1 69 ? -5.117 12.698 32.608 1.00 29.46 70 ALA A O 1
ATOM 503 N N . ARG A 1 70 ? -6.478 10.931 32.306 1.00 21.37 71 ARG A N 1
ATOM 504 C CA A ARG A 1 70 ? -6.650 10.671 33.735 0.59 19.56 71 ARG A CA 1
ATOM 505 C CA B ARG A 1 70 ? -6.652 10.664 33.736 0.41 20.19 71 ARG A CA 1
ATOM 506 C C . ARG A 1 70 ? -5.517 9.757 34.192 1.00 19.18 71 ARG A C 1
ATOM 507 O O . ARG A 1 70 ? -5.600 8.540 34.094 1.00 22.13 71 ARG A O 1
ATOM 522 N N . VAL A 1 71 ? -4.446 10.357 34.704 1.00 16.10 72 VAL A N 1
ATOM 523 C CA . VAL A 1 71 ? -3.287 9.621 35.202 1.00 15.21 72 VAL A CA 1
ATOM 524 C C . VAL A 1 71 ? -3.548 9.238 36.656 1.00 14.59 72 VAL A C 1
ATOM 525 O O . VAL A 1 71 ? -3.768 10.109 37.504 1.00 15.65 72 VAL A O 1
ATOM 529 N N . ASP A 1 72 ? -3.521 7.935 36.947 1.00 13.28 73 ASP A N 1
ATOM 530 C CA . ASP A 1 72 ? -3.848 7.386 38.261 1.00 14.11 73 ASP A CA 1
ATOM 531 C C . ASP A 1 72 ? -2.618 6.946 39.042 1.00 14.13 73 ASP A C 1
ATOM 532 O O . ASP A 1 72 ? -2.580 7.082 40.272 1.00 16.34 73 ASP A O 1
ATOM 534 N N . LYS A 1 73 ? -1.622 6.392 38.355 1.00 12.20 74 LYS A N 1
ATOM 535 C CA . LYS A 1 73 ? -0.382 5.934 38.964 1.00 10.38 74 LYS A CA 1
ATOM 536 C C . LYS A 1 73 ? 0.777 6.330 38.068 1.00 10.16 74 LYS A C 1
ATOM 537 O O . LYS A 1 73 ? 0.637 6.405 36.840 1.00 10.59 74 LYS A O 1
ATOM 543 N N . VAL A 1 74 ? 1.922 6.593 38.698 1.00 8.78 75 VAL A N 1
ATOM 544 C CA . VAL A 1 74 ? 3.149 6.969 38.002 1.00 9.41 75 VAL A CA 1
ATOM 545 C C . VAL A 1 74 ? 4.269 6.080 38.515 1.00 10.01 75 VAL A C 1
ATOM 546 O O . VAL A 1 74 ? 4.437 5.933 39.730 1.00 10.46 75 VAL A O 1
ATOM 550 N N . TYR A 1 75 ? 5.043 5.501 37.602 1.00 9.29 76 TYR A N 1
ATOM 551 C CA . TYR A 1 75 ? 6.091 4.562 37.970 1.00 9.19 76 TYR A CA 1
ATOM 552 C C . TYR A 1 75 ? 7.440 5.108 37.546 1.00 9.44 76 TYR A C 1
ATOM 553 O O . TYR A 1 75 ? 7.601 5.550 36.398 1.00 10.09 76 TYR A O 1
ATOM 562 N N . THR A 1 76 ? 8.412 5.059 38.465 1.00 9.70 77 THR A N 1
ATOM 563 C CA . THR A 1 76 ? 9.751 5.550 38.157 1.00 11.61 77 THR A CA 1
ATOM 564 C C . THR A 1 76 ? 10.835 4.534 38.493 1.00 11.82 77 THR A C 1
ATOM 565 O O . THR A 1 76 ? 11.918 4.567 37.899 1.00 14.11 77 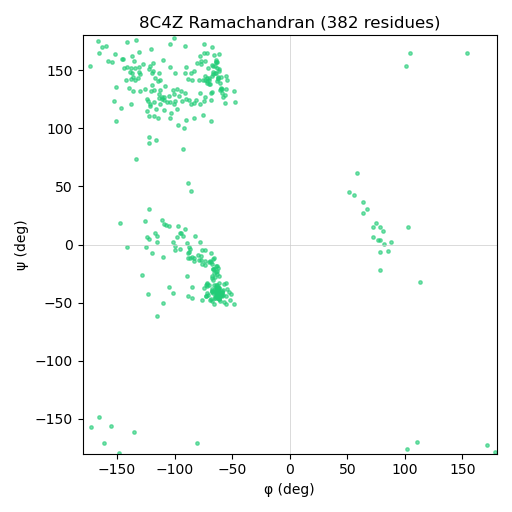THR A O 1
ATOM 569 N N . ALA A 1 77 ? 10.579 3.643 39.450 1.00 10.63 78 ALA A N 1
ATOM 570 C CA . ALA A 1 77 ? 11.631 2.802 40.016 1.00 11.94 78 ALA A CA 1
ATOM 571 C C . ALA A 1 77 ? 11.509 1.336 39.631 1.00 14.48 78 ALA A C 1
ATOM 572 O O . ALA A 1 77 ? 12.487 0.721 39.186 1.00 16.68 78 ALA A O 1
ATOM 574 N N . ALA A 1 78 ? 10.333 0.749 39.800 1.00 13.94 79 ALA A N 1
ATOM 575 C CA . ALA A 1 78 ? 10.113 -0.613 39.335 1.00 14.42 79 ALA A CA 1
ATOM 576 C C . ALA A 1 78 ? 9.866 -0.672 37.833 1.00 13.96 79 ALA A C 1
ATOM 577 O O . ALA A 1 78 ? 9.964 -1.749 37.236 1.00 14.28 79 ALA A O 1
ATOM 579 N N . LEU A 1 79 ? 9.608 0.470 37.209 1.00 12.96 80 LEU A N 1
ATOM 580 C CA . LEU A 1 79 ? 9.175 0.579 35.830 1.00 13.28 80 LEU A CA 1
ATOM 581 C C . LEU A 1 79 ? 9.168 2.065 35.519 1.00 12.00 80 LEU A C 1
ATOM 582 O O . LEU A 1 79 ? 9.033 2.881 36.433 1.00 12.63 80 LEU A O 1
ATOM 587 N N . ARG A 1 80 ? 9.340 2.417 34.234 1.00 11.55 81 ARG A N 1
ATOM 588 C CA . ARG A 1 80 ? 9.090 3.782 33.751 1.00 11.81 81 ARG A CA 1
ATOM 589 C C . ARG A 1 80 ? 7.763 3.755 32.997 1.00 10.11 81 ARG A C 1
ATOM 590 O O . ARG A 1 80 ? 7.675 3.180 31.909 1.00 12.25 81 ARG A O 1
ATOM 598 N N . GLY A 1 81 ? 6.729 4.358 33.573 1.00 10.09 82 GLY A N 1
ATOM 599 C CA . GLY A 1 81 ? 5.418 4.270 32.955 1.00 10.10 82 GLY A CA 1
ATOM 600 C C . GLY A 1 81 ? 4.357 4.986 33.762 1.00 8.85 82 GLY A C 1
ATOM 601 O O . GLY A 1 81 ? 4.639 5.617 34.784 1.00 9.87 82 GLY A O 1
ATOM 602 N N . VAL A 1 82 ? 3.120 4.908 33.257 1.00 8.72 83 VAL A N 1
ATOM 603 C CA . VAL A 1 82 ? 1.952 5.500 33.901 1.00 9.95 83 VAL A CA 1
ATOM 604 C C . VAL A 1 82 ? 0.766 4.563 33.739 1.00 9.23 83 VAL A C 1
ATOM 605 O O . VAL A 1 82 ? 0.698 3.782 32.786 1.00 11.00 83 VAL A O 1
ATOM 609 N N . ALA A 1 83 ? -0.174 4.639 34.679 1.00 9.25 84 ALA A N 1
ATOM 610 C CA . ALA A 1 83 ? -1.481 4.012 34.533 1.00 9.36 84 ALA A CA 1
ATOM 611 C C . ALA A 1 83 ? -2.491 5.109 34.227 1.00 9.57 84 ALA A C 1
ATOM 612 O O . ALA A 1 83 ? -2.559 6.116 34.947 1.00 10.76 84 ALA A O 1
ATOM 614 N N . VAL A 1 84 ? -3.260 4.923 33.155 1.00 9.87 85 VAL A N 1
ATOM 615 C CA . VAL A 1 84 ? -4.148 5.957 32.641 1.00 10.07 85 VAL A CA 1
ATOM 616 C C . VAL A 1 84 ? -5.504 5.360 32.309 1.00 12.35 85 VAL A C 1
ATOM 617 O O . VAL A 1 84 ? -5.639 4.162 32.064 1.00 13.28 85 VAL A O 1
ATOM 621 N N . GLU A 1 85 ? -6.514 6.227 32.282 1.00 13.38 86 GLU A N 1
ATOM 622 C CA . GLU A 1 85 ? -7.838 5.874 31.779 1.00 17.43 86 GLU A CA 1
ATOM 623 C C . GLU A 1 85 ? -8.141 6.852 30.651 1.00 17.94 86 GLU A C 1
ATOM 624 O O . GLU A 1 85 ? -8.312 8.051 30.897 1.00 20.08 86 GLU A O 1
ATOM 630 N N . VAL A 1 86 ? -8.170 6.355 29.415 1.00 17.72 87 VAL A N 1
ATOM 631 C CA . VAL A 1 86 ? -8.316 7.223 28.244 1.00 18.91 87 VAL A CA 1
ATOM 632 C C . VAL A 1 86 ? -9.274 6.593 27.256 1.00 20.95 87 VAL A C 1
ATOM 633 O O . VAL A 1 86 ? -9.399 5.358 27.166 1.00 20.95 87 VAL A O 1
ATOM 637 N N . PRO A 1 87 ? -9.959 7.418 26.465 1.00 22.66 88 PRO A N 1
ATOM 638 C CA . PRO A 1 87 ? -10.779 6.898 25.366 1.00 23.52 88 PRO A CA 1
ATOM 639 C C . PRO A 1 87 ? -9.917 6.437 24.195 1.00 24.17 88 PRO A C 1
ATOM 640 O O . PRO A 1 87 ? -8.703 6.647 24.157 1.00 24.51 88 PRO A O 1
ATOM 644 N N . ASP A 1 88 ? -10.582 5.801 23.220 1.00 25.36 89 ASP A N 1
ATOM 645 C CA . ASP A 1 88 ? -9.865 5.127 22.142 1.00 26.76 89 ASP A CA 1
ATOM 646 C C . ASP A 1 88 ? -8.995 6.083 21.334 1.00 25.75 89 ASP A C 1
ATOM 647 O O . ASP A 1 88 ? -7.859 5.742 20.981 1.00 24.93 89 ASP A O 1
ATOM 652 N N . GLN A 1 89 ? -9.513 7.268 21.004 1.00 25.60 90 GLN A N 1
ATOM 653 C CA . GLN A 1 89 ? -8.727 8.195 20.193 1.00 27.10 90 GLN A CA 1
ATOM 654 C C . GLN A 1 89 ? -7.456 8.620 20.923 1.00 25.16 90 GLN A C 1
ATOM 655 O O . GLN A 1 89 ? -6.379 8.708 20.319 1.00 25.10 90 GLN A O 1
ATOM 661 N N . GLU A 1 90 ? -7.563 8.884 22.225 1.00 23.14 91 GLU A N 1
ATOM 662 C CA . GLU A 1 90 ? -6.387 9.264 22.993 1.00 21.37 91 GLU A CA 1
ATOM 663 C C . GLU A 1 90 ? -5.417 8.096 23.114 1.00 19.14 91 GLU A C 1
ATOM 664 O O . GLU A 1 90 ? -4.198 8.289 23.069 1.00 18.39 91 GLU A O 1
ATOM 666 N N . LEU A 1 91 ? -5.939 6.880 23.279 1.00 18.24 92 LEU A N 1
ATOM 667 C CA . LEU A 1 91 ? -5.071 5.709 23.279 1.00 16.81 92 LEU A CA 1
ATOM 668 C C . LEU A 1 91 ? -4.284 5.621 21.977 1.00 16.59 92 LEU A C 1
ATOM 669 O O . LEU A 1 91 ? -3.075 5.356 21.989 1.00 16.14 92 LEU A O 1
ATOM 674 N N . ALA A 1 92 ? -4.949 5.855 20.843 1.00 16.80 93 ALA A N 1
ATOM 675 C CA . ALA A 1 92 ? -4.255 5.781 19.560 1.00 18.22 93 ALA A CA 1
ATOM 676 C C . ALA A 1 92 ? -3.148 6.824 19.472 1.00 17.74 93 ALA A C 1
ATOM 677 O O . ALA A 1 92 ? -2.074 6.552 18.922 1.00 18.46 93 ALA A O 1
ATOM 679 N N . ARG A 1 93 ? -3.382 8.021 20.023 1.00 17.12 94 ARG A N 1
ATOM 680 C CA . ARG A 1 93 ? -2.336 9.041 20.015 1.00 18.75 94 ARG A CA 1
ATOM 681 C C . ARG A 1 93 ? -1.151 8.631 20.882 1.00 17.19 94 ARG A C 1
ATOM 682 O O . ARG A 1 93 ? 0.006 8.821 20.489 1.00 17.70 94 ARG A O 1
ATOM 685 N N . LEU A 1 94 ? -1.416 8.057 22.059 1.00 16.12 95 LEU A N 1
ATOM 686 C CA . LEU A 1 94 ? -0.322 7.610 22.917 1.00 14.47 95 LEU A CA 1
ATOM 687 C C . LEU A 1 94 ? 0.517 6.536 22.239 1.00 13.24 95 LEU A C 1
ATOM 688 O O . LEU A 1 94 ? 1.723 6.456 22.472 1.00 14.04 95 LEU A O 1
ATOM 693 N N . ARG A 1 95 ? -0.097 5.694 21.406 1.00 12.98 96 ARG A N 1
ATOM 694 C CA . ARG A 1 95 ? 0.672 4.668 20.715 1.00 12.48 96 ARG A CA 1
ATOM 695 C C . ARG A 1 95 ? 1.595 5.238 19.644 1.00 13.35 96 ARG A C 1
ATOM 696 O O . ARG A 1 95 ? 2.486 4.525 19.174 1.00 13.18 96 ARG A O 1
ATOM 704 N N . GLN A 1 96 ? 1.403 6.491 19.240 1.00 14.94 97 GLN A N 1
ATOM 705 C CA . GLN A 1 96 ? 2.257 7.112 18.238 1.00 17.61 97 GLN A CA 1
ATOM 706 C C . GLN A 1 96 ? 3.491 7.763 18.840 1.00 17.39 97 GLN A C 1
ATOM 707 O O . GLN A 1 96 ? 4.320 8.295 18.095 1.00 19.51 97 GLN A O 1
ATOM 713 N N . ASP A 1 97 ? 3.629 7.739 20.157 1.00 16.75 98 ASP A N 1
ATOM 714 C CA . ASP A 1 97 ? 4.794 8.323 20.811 1.00 17.04 98 ASP A CA 1
ATOM 715 C C . ASP A 1 97 ? 5.956 7.352 20.652 1.00 16.79 98 ASP A C 1
ATOM 716 O O . ASP A 1 97 ? 5.859 6.211 21.123 1.00 16.54 98 ASP A O 1
ATOM 721 N N . PRO A 1 98 ? 7.068 7.751 20.022 1.00 17.29 99 PRO A N 1
ATOM 722 C CA . PRO A 1 98 ? 8.169 6.795 19.822 1.00 18.01 99 PRO A CA 1
ATOM 723 C C . PRO A 1 98 ? 8.877 6.395 21.106 1.00 16.72 99 PRO A C 1
ATOM 724 O O . PRO A 1 98 ? 9.620 5.406 21.098 1.00 18.33 99 PRO A O 1
ATOM 728 N N . ARG A 1 99 ? 8.675 7.118 22.202 1.00 13.88 100 ARG A N 1
ATOM 729 C CA . ARG A 1 99 ? 9.271 6.732 23.473 1.00 12.75 100 ARG A CA 1
ATOM 730 C C . ARG A 1 99 ? 8.548 5.573 24.148 1.00 12.68 100 ARG A C 1
ATOM 731 O O . ARG A 1 99 ? 9.072 5.030 25.126 1.00 12.54 100 ARG A O 1
ATOM 739 N N . VAL A 1 100 ? 7.380 5.179 23.650 1.00 12.40 101 VAL A N 1
ATOM 740 C CA . VAL A 1 100 ? 6.569 4.146 24.284 1.00 11.67 101 VAL A CA 1
ATOM 741 C C . VAL A 1 100 ? 7.004 2.780 23.763 1.00 11.77 101 VAL A C 1
ATOM 742 O O . VAL A 1 100 ? 7.006 2.538 22.548 1.00 12.68 101 VAL A O 1
ATOM 746 N N . ALA A 1 101 ? 7.374 1.887 24.687 1.00 11.51 102 ALA A N 1
ATOM 747 C CA . ALA A 1 101 ? 7.754 0.524 24.325 1.00 10.25 102 ALA A CA 1
ATOM 748 C C . ALA A 1 101 ? 6.526 -0.315 23.990 1.00 10.58 102 ALA A C 1
ATOM 749 O O . ALA A 1 101 ? 6.493 -1.000 22.958 1.00 11.74 102 ALA A O 1
ATOM 751 N N . TYR A 1 102 ? 5.511 -0.264 24.848 1.00 10.52 103 TYR A N 1
ATOM 752 C CA . TYR A 1 102 ? 4.250 -0.967 24.655 1.00 9.07 103 TYR A CA 1
ATOM 753 C C . TYR A 1 102 ? 3.233 -0.400 25.632 1.00 10.19 103 TYR A C 1
ATOM 754 O O . TYR A 1 102 ? 3.582 0.310 26.587 1.00 11.04 103 TYR A O 1
ATOM 763 N N . ILE A 1 103 ? 1.964 -0.714 25.370 1.00 9.79 104 ILE A N 1
ATOM 764 C CA . ILE A 1 103 ? 0.867 -0.399 26.269 1.00 10.20 104 ILE A CA 1
ATOM 765 C C . ILE A 1 103 ? 0.129 -1.700 26.542 1.00 11.10 104 ILE A C 1
ATOM 766 O O . ILE A 1 103 ? -0.134 -2.472 25.615 1.00 11.67 104 ILE A O 1
ATOM 771 N N . GLU A 1 104 ? -0.166 -1.947 27.812 1.00 10.51 105 GLU A N 1
ATOM 772 C CA . GLU A 1 104 ? -0.897 -3.115 28.278 1.00 11.29 105 GLU A CA 1
ATOM 773 C C . GLU A 1 104 ? -2.238 -2.659 28.822 1.00 11.80 105 GLU A C 1
ATOM 774 O O . GLU A 1 104 ? -2.298 -1.698 29.594 1.00 12.82 105 GLU A O 1
ATOM 780 N N . ALA A 1 105 ? -3.308 -3.343 28.431 1.00 11.24 106 ALA A N 1
ATOM 781 C CA . ALA A 1 105 ? -4.560 -3.199 29.157 1.00 11.42 106 ALA A CA 1
ATOM 782 C C . ALA A 1 105 ? -4.327 -3.595 30.608 1.00 11.81 106 ALA A C 1
ATOM 783 O O . ALA A 1 105 ? -3.680 -4.607 30.890 1.00 12.33 106 ALA A O 1
ATOM 785 N N . ASP A 1 106 ? -4.823 -2.775 31.531 1.00 11.81 107 ASP A N 1
ATOM 786 C CA . ASP A 1 106 ? -4.809 -3.164 32.933 1.00 11.47 107 ASP A CA 1
ATOM 787 C C . ASP A 1 106 ? -5.676 -4.408 33.122 1.00 12.34 107 ASP A C 1
ATOM 788 O O . ASP A 1 106 ? -6.622 -4.657 32.366 1.00 12.59 107 ASP A O 1
ATOM 793 N N . GLN A 1 107 ? -5.332 -5.206 34.133 1.00 12.51 108 GLN A N 1
ATOM 794 C CA . GLN A 1 107 ? -5.935 -6.511 34.356 1.00 15.08 108 GLN A CA 1
ATOM 795 C C . GLN A 1 107 ? -6.221 -6.686 35.833 1.00 13.64 108 GLN A C 1
ATOM 796 O O . GLN A 1 107 ? -5.463 -6.210 36.678 1.00 12.87 108 GLN A O 1
ATOM 802 N N . GLU A 1 108 ? -7.292 -7.413 36.141 1.00 13.56 109 GLU A N 1
ATOM 803 C CA . GLU A 1 108 ? -7.608 -7.723 37.530 1.00 15.99 109 GLU A CA 1
ATOM 804 C C . GLU A 1 108 ? -6.632 -8.748 38.090 1.00 15.21 109 GLU A C 1
ATOM 805 O O . GLU A 1 108 ? -6.222 -9.681 37.394 1.00 16.81 109 GLU A O 1
ATOM 811 N N . VAL A 1 109 ? -6.247 -8.548 39.352 1.00 13.82 110 VAL A N 1
ATOM 812 C CA . VAL A 1 109 ? -5.409 -9.454 40.130 1.00 14.14 110 VAL A CA 1
ATOM 813 C C . VAL A 1 109 ? -6.193 -9.839 41.377 1.00 15.44 110 VAL A C 1
ATOM 814 O O . VAL A 1 109 ? -7.038 -9.070 41.846 1.00 17.95 110 VAL A O 1
ATOM 818 N N . ARG A 1 110 ? -5.934 -11.040 41.907 1.00 15.18 111 ARG A N 1
ATOM 819 C CA . ARG A 1 110 ? -6.614 -11.507 43.111 1.00 15.55 111 ARG A CA 1
ATOM 820 C C . ARG A 1 110 ? -5.616 -12.039 44.130 1.00 13.30 111 ARG A C 1
ATOM 821 O O . ARG A 1 110 ? -4.533 -12.512 43.778 1.00 14.08 111 ARG A O 1
ATOM 824 N N . ALA A 1 111 ? -6.000 -11.951 45.406 1.00 12.32 112 ALA A N 1
ATOM 825 C CA . ALA A 1 111 ? -5.283 -12.650 46.466 1.00 13.03 112 ALA A CA 1
ATOM 826 C C . ALA A 1 111 ? -5.347 -14.159 46.241 1.00 13.91 112 ALA A C 1
ATOM 827 O O . ALA A 1 111 ? -6.374 -14.694 45.810 1.00 14.24 112 ALA A O 1
ATOM 829 N N . PHE A 1 112 ? -4.248 -14.844 46.555 1.00 12.14 113 PHE A N 1
ATOM 830 C CA . PHE A 1 112 ? -4.128 -16.303 46.366 1.00 14.43 113 PHE A CA 1
ATOM 831 C C . PHE A 1 112 ? -4.368 -17.093 47.662 1.00 17.39 113 PHE A C 1
ATOM 832 O O . PHE A 1 112 ? -3.874 -18.230 47.858 1.00 17.64 113 PHE A O 1
ATOM 841 N N . PRO B 2 1 ? 25.623 -12.559 72.281 1.00 32.90 -3 PRO B N 1
ATOM 842 C CA . PRO B 2 1 ? 25.020 -13.476 71.310 1.00 32.27 -3 PRO B CA 1
ATOM 843 C C . PRO B 2 1 ? 23.666 -14.011 71.764 1.00 31.33 -3 PRO B C 1
ATOM 844 O O . PRO B 2 1 ? 23.417 -14.160 72.960 1.00 31.34 -3 PRO B O 1
ATOM 848 N N . ALA B 2 2 ? 22.796 -14.295 70.803 1.00 30.55 -2 ALA B N 1
ATOM 849 C CA . ALA B 2 2 ? 21.477 -14.804 71.123 1.00 29.70 -2 ALA B CA 1
ATOM 850 C C . ALA B 2 2 ? 21.557 -16.268 71.547 1.00 28.34 -2 ALA B C 1
ATOM 851 O O . ALA B 2 2 ? 22.564 -16.956 71.347 1.00 27.95 -2 ALA B O 1
ATOM 853 N N . MET B 2 3 ? 20.473 -16.739 72.154 1.00 26.22 -1 MET B N 1
ATOM 854 C CA . MET B 2 3 ? 20.293 -18.145 72.466 1.00 26.40 -1 MET B CA 1
ATOM 855 C C . MET B 2 3 ? 19.065 -18.663 71.733 1.00 22.99 -1 MET B C 1
ATOM 856 O O . MET B 2 3 ? 18.115 -17.915 71.474 1.00 23.18 -1 MET B O 1
ATOM 861 N N . ALA B 2 4 ? 19.101 -19.946 71.379 1.00 20.87 0 ALA B N 1
ATOM 862 C CA . ALA B 2 4 ? 17.977 -20.546 70.682 1.00 17.98 0 ALA B CA 1
ATOM 863 C C . ALA B 2 4 ? 16.734 -20.489 71.558 1.00 16.53 0 ALA B C 1
ATOM 864 O O . ALA B 2 4 ? 16.813 -20.527 72.794 1.00 17.05 0 ALA B O 1
ATOM 866 N N . ALA B 2 5 ? 15.578 -20.389 70.903 1.00 13.73 1 ALA B N 1
ATOM 867 C CA . ALA B 2 5 ? 14.296 -20.358 71.581 1.00 14.14 1 ALA B CA 1
ATOM 868 C C . ALA B 2 5 ? 13.434 -21.508 71.085 1.00 13.55 1 ALA B C 1
ATOM 869 O O . ALA B 2 5 ? 13.610 -21.994 69.963 1.00 13.91 1 ALA B O 1
ATOM 871 N N . VAL B 2 6 ? 12.506 -21.948 71.934 1.00 13.88 2 VAL B N 1
ATOM 872 C CA . VAL B 2 6 ? 11.551 -23.002 71.601 1.00 14.63 2 VAL B CA 1
ATOM 873 C C . VAL B 2 6 ? 10.144 -22.449 71.789 1.00 13.63 2 VAL B C 1
ATOM 874 O O . VAL B 2 6 ? 9.801 -21.971 72.878 1.00 14.35 2 VAL B O 1
ATOM 878 N N . GLN B 2 7 ? 9.338 -22.500 70.736 1.00 12.65 3 GLN B N 1
ATOM 879 C CA . GLN B 2 7 ? 7.911 -22.223 70.836 1.00 10.61 3 GLN B CA 1
ATOM 880 C C . GLN B 2 7 ? 7.153 -23.547 70.871 1.00 10.64 3 GLN B C 1
ATOM 881 O O . GLN B 2 7 ? 7.265 -24.355 69.946 1.00 11.24 3 GLN B O 1
ATOM 887 N N . SER B 2 8 ? 6.394 -23.769 71.934 1.00 11.66 4 SER B N 1
ATOM 888 C CA . SER B 2 8 ? 5.593 -24.970 72.050 1.00 13.89 4 SER B CA 1
ATOM 889 C C . SER B 2 8 ? 4.403 -24.659 72.941 1.00 15.62 4 SER B C 1
ATOM 890 O O . SER B 2 8 ? 4.600 -24.214 74.078 1.00 17.96 4 SER B O 1
ATOM 893 N N . PRO B 2 9 ? 3.160 -24.864 72.474 1.00 14.59 5 PRO B N 1
ATOM 894 C CA . PRO B 2 9 ? 2.799 -25.409 71.164 1.00 14.61 5 PRO B CA 1
ATOM 895 C C . PRO B 2 9 ? 3.017 -24.416 70.033 1.00 15.47 5 PRO B C 1
ATOM 896 O O . PRO B 2 9 ? 3.068 -23.208 70.265 1.00 18.57 5 PRO B O 1
ATOM 900 N N . ALA B 2 10 ? 3.162 -24.932 68.818 1.00 13.30 6 ALA B N 1
ATOM 901 C CA . ALA B 2 10 ? 3.279 -24.116 67.626 1.00 12.45 6 ALA B CA 1
ATOM 902 C C . ALA B 2 10 ? 2.289 -24.636 66.596 1.00 11.45 6 ALA B C 1
ATOM 903 O O . ALA B 2 10 ? 2.019 -25.840 66.530 1.00 13.09 6 ALA B O 1
ATOM 905 N N . THR B 2 11 ? 1.746 -23.721 65.792 1.00 10.39 7 THR B N 1
ATOM 906 C CA . THR B 2 11 ? 0.862 -24.124 64.705 1.00 11.02 7 THR B CA 1
ATOM 907 C C . THR B 2 11 ? 1.626 -24.992 63.700 1.00 10.12 7 THR B C 1
ATOM 908 O O . THR B 2 11 ? 2.851 -24.943 63.608 1.00 10.41 7 THR B O 1
ATOM 912 N N . TRP B 2 12 ? 0.886 -25.810 62.939 1.00 8.98 8 TRP B N 1
ATOM 913 C CA . TRP B 2 12 ? 1.540 -26.920 62.235 1.00 8.39 8 TRP B CA 1
ATOM 914 C C . TRP B 2 12 ? 2.563 -26.439 61.198 1.00 8.09 8 TRP B C 1
ATOM 915 O O . TRP B 2 12 ? 3.619 -27.060 61.021 1.00 9.45 8 TRP B O 1
ATOM 926 N N . GLY B 2 13 ? 2.267 -25.345 60.494 1.00 7.98 9 GLY B N 1
ATOM 927 C CA . GLY B 2 13 ? 3.185 -24.882 59.468 1.00 7.82 9 GLY B CA 1
ATOM 928 C C . GLY B 2 13 ? 4.554 -24.521 60.021 1.00 8.91 9 GLY B C 1
ATOM 929 O O . GLY B 2 13 ? 5.584 -24.934 59.481 1.00 9.56 9 GLY B O 1
ATOM 930 N N . LEU B 2 14 ? 4.585 -23.730 61.097 1.00 9.17 10 LEU B N 1
ATOM 931 C CA . LEU B 2 14 ? 5.849 -23.469 61.786 1.00 7.82 10 LEU B CA 1
ATOM 932 C C . LEU B 2 14 ? 6.473 -24.768 62.288 1.00 8.88 10 LEU B C 1
ATOM 933 O O . LEU B 2 14 ? 7.684 -24.976 62.170 1.00 9.46 10 LEU B O 1
ATOM 938 N N . ASP B 2 15 ? 5.652 -25.642 62.865 1.00 8.72 11 ASP B N 1
ATOM 939 C CA . ASP B 2 15 ? 6.129 -26.925 63.375 1.00 8.65 11 ASP B CA 1
ATOM 940 C C . ASP B 2 15 ? 6.864 -27.707 62.284 1.00 8.85 11 ASP B C 1
ATOM 941 O O . ASP B 2 15 ? 7.910 -28.321 62.536 1.00 7.77 11 ASP B O 1
ATOM 946 N N . ARG B 2 16 ? 6.370 -27.638 61.051 1.00 8.54 12 ARG B N 1
ATOM 947 C CA . ARG B 2 16 ? 6.933 -28.463 59.991 1.00 8.46 12 ARG B CA 1
ATOM 948 C C . ARG B 2 16 ? 8.289 -27.946 59.524 1.00 8.19 12 ARG B C 1
ATOM 949 O O . ARG B 2 16 ? 9.175 -28.744 59.190 1.00 9.47 12 ARG B O 1
ATOM 957 N N . ILE B 2 17 ? 8.465 -26.621 59.461 1.00 8.81 13 ILE B N 1
ATOM 958 C CA . ILE B 2 17 ? 9.620 -26.064 58.756 1.00 7.58 13 ILE B CA 1
ATOM 959 C C . ILE B 2 17 ? 10.910 -26.097 59.561 1.00 9.32 13 ILE B C 1
ATOM 960 O O . ILE B 2 17 ? 11.971 -25.791 58.999 1.00 8.98 13 ILE B O 1
ATOM 965 N N . ASP B 2 18 ? 10.867 -26.435 60.857 1.00 9.65 14 ASP B N 1
ATOM 966 C CA . ASP B 2 18 ? 12.093 -26.565 61.638 1.00 11.17 14 ASP B CA 1
ATOM 967 C C . ASP B 2 18 ? 12.575 -28.009 61.743 1.00 12.16 14 ASP B C 1
ATOM 968 O O . ASP B 2 18 ? 13.424 -28.315 62.590 1.00 12.27 14 ASP B O 1
ATOM 973 N N . GLN B 2 19 ? 12.058 -28.901 60.896 1.00 10.84 15 GLN B N 1
ATOM 974 C CA . GLN B 2 19 ? 12.473 -30.298 60.926 1.00 10.69 15 GLN B CA 1
ATOM 975 C C . GLN B 2 19 ? 12.467 -30.886 59.518 1.00 10.20 15 GLN B C 1
ATOM 976 O O . GLN B 2 19 ? 11.825 -30.365 58.599 1.00 9.20 15 GLN B O 1
ATOM 982 N N . ARG B 2 20 ? 13.206 -31.988 59.366 1.00 11.38 16 ARG B N 1
ATOM 983 C CA . ARG B 2 20 ? 13.321 -32.660 58.076 1.00 11.89 16 ARG B CA 1
ATOM 984 C C . ARG B 2 20 ? 12.169 -33.626 57.831 1.00 13.01 16 ARG B C 1
ATOM 985 O O . ARG B 2 20 ? 11.598 -33.656 56.734 1.00 14.34 16 ARG B O 1
ATOM 993 N N . THR B 2 21 ? 11.835 -34.447 58.824 1.00 13.12 17 THR B N 1
ATOM 994 C CA . THR B 2 21 ? 10.904 -35.551 58.625 1.00 15.00 17 THR B CA 1
ATOM 995 C C . THR B 2 21 ? 9.674 -35.391 59.505 1.00 14.61 17 THR B C 1
ATOM 996 O O . THR B 2 21 ? 9.710 -34.732 60.545 1.00 15.84 17 THR B O 1
ATOM 1000 N N . LEU B 2 22 ? 8.583 -36.013 59.072 1.00 12.92 18 LEU B N 1
ATOM 1001 C CA . LEU B 2 22 ? 7.439 -36.251 59.937 1.00 13.47 18 LEU B CA 1
ATOM 1002 C C . LEU B 2 22 ? 7.757 -37.426 60.865 1.00 14.94 18 LEU B C 1
ATOM 1003 O O . LEU B 2 22 ? 8.632 -38.245 60.559 1.00 16.73 18 LEU B O 1
ATOM 1008 N N . PRO B 2 23 ? 7.065 -37.541 62.017 1.00 14.96 19 PRO B N 1
ATOM 1009 C CA . PRO B 2 23 ? 5.937 -36.753 62.531 1.00 14.32 19 PRO B CA 1
ATOM 1010 C C . PRO B 2 23 ? 6.310 -35.380 63.113 1.00 13.66 19 PRO B C 1
ATOM 1011 O O . PRO B 2 23 ? 7.441 -35.169 63.561 1.00 14.13 19 PRO B O 1
ATOM 1015 N N . LEU B 2 24 ? 5.336 -34.469 63.101 1.00 12.52 20 LEU B N 1
ATOM 1016 C CA . LEU B 2 24 ? 5.479 -33.175 63.763 1.00 12.19 20 LEU B CA 1
ATOM 1017 C C . LEU B 2 24 ? 5.694 -33.372 65.262 1.00 12.58 20 LEU B C 1
ATOM 1018 O O . LEU B 2 24 ? 5.231 -34.356 65.848 1.00 13.89 20 LEU B O 1
ATOM 1023 N N . ASP B 2 25 ? 6.400 -32.427 65.896 1.00 13.00 21 ASP B N 1
ATOM 1024 C CA . ASP B 2 25 ? 6.676 -32.555 67.324 1.00 13.46 21 ASP B CA 1
ATOM 1025 C C . ASP B 2 25 ? 6.007 -31.462 68.147 1.00 14.71 21 ASP B C 1
ATOM 1026 O O . ASP B 2 25 ? 6.265 -31.365 69.353 1.00 17.74 21 ASP B O 1
ATOM 1031 N N . GLY B 2 26 ? 5.155 -30.641 67.529 1.00 14.14 22 GLY B N 1
ATOM 1032 C CA . GLY B 2 26 ? 4.487 -29.564 68.231 1.00 13.99 22 GLY B CA 1
ATOM 1033 C C . GLY B 2 26 ? 5.362 -28.392 68.608 1.00 14.33 22 GLY B C 1
ATOM 1034 O O . GLY B 2 26 ? 4.943 -27.574 69.439 1.00 17.12 22 GLY B O 1
ATOM 1035 N N . ARG B 2 27 ? 6.558 -28.272 68.026 1.00 12.49 23 ARG B N 1
ATOM 1036 C CA . ARG B 2 27 ? 7.532 -27.271 68.449 1.00 11.56 23 ARG B CA 1
ATOM 1037 C C . ARG B 2 27 ? 8.084 -26.538 67.236 1.00 10.18 23 ARG B C 1
ATOM 1038 O O . ARG B 2 27 ? 8.282 -27.138 66.174 1.00 11.70 23 ARG B O 1
ATOM 1046 N N . TYR B 2 28 ? 8.335 -25.237 67.400 1.00 8.95 24 TYR B N 1
ATOM 1047 C CA . TYR B 2 28 ? 9.035 -24.432 66.406 1.00 9.57 24 TYR B CA 1
ATOM 1048 C C . TYR B 2 28 ? 10.240 -23.803 67.088 1.00 11.38 24 TYR B C 1
ATOM 1049 O O . TYR B 2 28 ? 10.095 -23.135 68.118 1.00 13.52 24 TYR B O 1
ATOM 1058 N N . THR B 2 29 ? 11.424 -24.026 66.528 1.00 11.83 25 THR B N 1
ATOM 1059 C CA . THR B 2 29 ? 12.671 -23.569 67.127 1.00 12.15 25 THR B CA 1
ATOM 1060 C C . THR B 2 29 ? 13.354 -22.565 66.206 1.00 12.68 25 THR B C 1
ATOM 1061 O O . THR B 2 29 ? 13.305 -22.695 64.980 1.00 12.75 25 THR B O 1
ATOM 1065 N N . TYR B 2 30 ? 13.988 -21.563 66.807 1.00 11.81 26 TYR B N 1
ATOM 1066 C CA . TYR B 2 30 ? 14.668 -20.526 66.045 1.00 12.37 26 TYR B CA 1
ATOM 1067 C C . TYR B 2 30 ? 15.719 -19.874 66.927 1.00 12.10 26 TYR B C 1
ATOM 1068 O O . TYR B 2 30 ? 15.641 -19.917 68.157 1.00 12.57 26 TYR B O 1
ATOM 1077 N N . THR B 2 31 ? 16.701 -19.250 66.277 1.00 10.52 27 THR B N 1
ATOM 1078 C CA . THR B 2 31 ? 17.645 -18.380 66.967 1.00 9.73 27 THR B CA 1
ATOM 1079 C C . THR B 2 31 ? 17.497 -16.940 66.496 1.00 10.28 27 THR B C 1
ATOM 1080 O O . THR B 2 31 ? 17.173 -16.053 67.295 1.00 12.21 27 THR B O 1
ATOM 1084 N N . ALA B 2 32 ? 17.722 -16.689 65.208 1.00 9.66 28 ALA B N 1
ATOM 1085 C CA . ALA B 2 32 ? 17.435 -15.380 64.661 1.00 10.38 28 ALA B CA 1
ATOM 1086 C C . ALA B 2 32 ? 15.937 -15.113 64.741 1.00 10.39 28 ALA B C 1
ATOM 1087 O O . ALA B 2 32 ? 15.116 -16.029 64.844 1.00 10.96 28 ALA B O 1
ATOM 1089 N N . THR B 2 33 ? 15.586 -13.830 64.698 1.00 10.40 29 THR B N 1
ATOM 1090 C CA . THR B 2 33 ? 14.192 -13.417 64.718 1.00 10.74 29 THR B CA 1
ATOM 1091 C C . THR B 2 33 ? 13.821 -12.525 63.540 1.00 11.55 29 THR B C 1
ATOM 1092 O O . THR B 2 33 ? 12.650 -12.140 63.416 1.00 11.61 29 THR B O 1
ATOM 1096 N N . GLY B 2 34 ? 14.767 -12.189 62.672 1.00 10.24 30 GLY B N 1
ATOM 1097 C CA . GLY B 2 34 ? 14.500 -11.173 61.672 1.00 10.31 30 GLY B CA 1
ATOM 1098 C C . GLY B 2 34 ? 14.633 -9.751 62.167 1.00 11.09 30 GLY B C 1
ATOM 1099 O O . GLY B 2 34 ? 14.219 -8.824 61.460 1.00 11.55 30 GLY B O 1
ATOM 1100 N N . ALA B 2 35 ? 15.201 -9.542 63.355 1.00 11.44 31 ALA B N 1
ATOM 1101 C CA . ALA B 2 35 ? 15.367 -8.181 63.863 1.00 11.87 31 ALA B CA 1
ATOM 1102 C C . ALA B 2 35 ? 16.243 -7.371 62.919 1.00 12.04 31 ALA B C 1
ATOM 1103 O O . ALA B 2 35 ? 17.310 -7.826 62.494 1.00 13.17 31 ALA B O 1
ATOM 1105 N N . GLY B 2 36 ? 15.799 -6.155 62.605 1.00 10.69 32 GLY B N 1
ATOM 1106 C CA . GLY B 2 36 ? 16.510 -5.309 61.668 1.00 11.24 32 GLY B CA 1
ATOM 1107 C C . GLY B 2 36 ? 16.178 -5.544 60.210 1.00 12.50 32 GLY B C 1
ATOM 1108 O O . GLY B 2 36 ? 16.665 -4.791 59.351 1.00 14.77 32 GLY B O 1
ATOM 1109 N N . VAL B 2 37 ? 15.371 -6.553 59.901 1.00 10.68 33 VAL B N 1
ATOM 1110 C CA . VAL B 2 37 ? 14.996 -6.882 58.530 1.00 8.91 33 VAL B CA 1
ATOM 1111 C C . VAL B 2 37 ? 13.619 -6.307 58.254 1.00 9.42 33 VAL B C 1
ATOM 1112 O O . VAL B 2 37 ? 12.766 -6.225 59.146 1.00 10.69 33 VAL B O 1
ATOM 1116 N N . HIS B 2 38 ? 13.394 -5.911 57.005 1.00 10.12 34 HIS B N 1
ATOM 1117 C CA . HIS B 2 38 ? 12.165 -5.248 56.589 1.00 10.22 34 HIS B CA 1
ATOM 1118 C C . HIS B 2 38 ? 11.419 -6.127 55.588 1.00 10.37 34 HIS B C 1
ATOM 1119 O O . HIS B 2 38 ? 11.928 -6.394 54.495 1.00 10.48 34 HIS B O 1
ATOM 1126 N N . ALA B 2 39 ? 10.220 -6.574 55.962 1.00 8.94 35 ALA B N 1
ATOM 1127 C CA . ALA B 2 39 ? 9.365 -7.393 55.101 1.00 8.75 35 ALA B CA 1
ATOM 1128 C C . ALA B 2 39 ? 8.209 -6.536 54.601 1.00 9.48 35 ALA B C 1
ATOM 1129 O O . ALA B 2 39 ? 7.439 -5.995 55.406 1.00 10.84 35 ALA B O 1
ATOM 1131 N N . TYR B 2 40 ? 8.082 -6.432 53.278 1.00 7.92 36 TYR B N 1
ATOM 1132 C CA . TYR B 2 40 ? 7.072 -5.604 52.632 1.00 8.42 36 TYR B CA 1
ATOM 1133 C C . TYR B 2 40 ? 5.976 -6.534 52.136 1.00 7.80 36 TYR B C 1
ATOM 1134 O O . TYR B 2 40 ? 6.208 -7.359 51.242 1.00 9.77 36 TYR B O 1
ATOM 1143 N N . VAL B 2 41 ? 4.797 -6.420 52.736 1.00 8.22 37 VAL B N 1
ATOM 1144 C CA . VAL B 2 41 ? 3.686 -7.330 52.495 1.00 8.10 37 VAL B CA 1
ATOM 1145 C C . VAL B 2 41 ? 2.791 -6.662 51.466 1.00 9.38 37 VAL B C 1
ATOM 1146 O O . VAL B 2 41 ? 2.029 -5.757 51.794 1.00 9.19 37 VAL B O 1
ATOM 1150 N N . VAL B 2 42 ? 2.883 -7.122 50.220 1.00 8.28 38 VAL B N 1
ATOM 1151 C CA . VAL B 2 42 ? 2.145 -6.552 49.096 1.00 7.46 38 VAL B CA 1
ATOM 1152 C C . VAL B 2 42 ? 0.836 -7.335 48.993 1.00 8.14 38 VAL B C 1
ATOM 1153 O O . VAL B 2 42 ? 0.806 -8.433 48.442 1.00 9.24 38 VAL B O 1
ATOM 1157 N N . ASP B 2 43 ? -0.262 -6.768 49.516 1.00 8.88 39 ASP B N 1
ATOM 1158 C CA . ASP B 2 43 ? -1.474 -7.559 49.769 1.00 9.20 39 ASP B CA 1
ATOM 1159 C C . ASP B 2 43 ? -2.687 -6.664 50.033 1.00 9.57 39 ASP B C 1
ATOM 1160 O O . ASP B 2 43 ? -2.780 -5.569 49.466 1.00 9.31 39 ASP B O 1
ATOM 1165 N N . THR B 2 44 ? -3.630 -7.116 50.870 1.00 8.48 40 THR B N 1
ATOM 1166 C CA . THR B 2 44 ? -4.812 -6.317 51.195 1.00 6.56 40 THR B CA 1
ATOM 1167 C C . THR B 2 44 ? -4.550 -5.283 52.291 1.00 7.46 40 THR B C 1
ATOM 1168 O O . THR B 2 44 ? -5.497 -4.629 52.750 1.00 10.43 40 THR B O 1
ATOM 1172 N N . GLY B 2 45 ? -3.298 -5.117 52.719 1.00 7.40 41 GLY B N 1
ATOM 1173 C CA . GLY B 2 45 ? -2.980 -4.309 53.882 1.00 8.17 41 GLY B CA 1
ATOM 1174 C C . GLY B 2 45 ? -2.700 -5.185 55.092 1.00 9.39 41 GLY B C 1
ATOM 1175 O O . GLY B 2 45 ? -2.668 -6.417 55.025 1.00 11.19 41 GLY B O 1
ATOM 1176 N N . ILE B 2 46 ? -2.485 -4.531 56.224 1.00 8.96 42 ILE B N 1
ATOM 1177 C CA . ILE B 2 46 ? -2.283 -5.213 57.498 1.00 8.75 42 ILE B CA 1
ATOM 1178 C C . ILE B 2 46 ? -3.136 -4.518 58.551 1.00 9.39 42 ILE B C 1
ATOM 1179 O O . ILE B 2 46 ? -3.243 -3.289 58.552 1.00 10.66 42 ILE B O 1
ATOM 1184 N N . LEU B 2 47 ? -3.736 -5.291 59.461 1.00 8.70 43 LEU B N 1
ATOM 1185 C CA . LEU B 2 47 ? -4.378 -4.659 60.611 1.00 8.56 43 LEU B CA 1
ATOM 1186 C C . LEU B 2 47 ? -3.278 -4.069 61.488 1.00 10.16 43 LEU B C 1
ATOM 1187 O O . LEU B 2 47 ? -2.556 -4.802 62.172 1.00 10.68 43 LEU B O 1
ATOM 1192 N N . LEU B 2 48 ? -3.137 -2.737 61.465 1.00 9.95 44 LEU B N 1
ATOM 1193 C CA . LEU B 2 48 ? -2.001 -2.111 62.123 1.00 10.36 44 LEU B CA 1
ATOM 1194 C C . LEU B 2 48 ? -2.005 -2.342 63.626 1.00 11.07 44 LEU B C 1
ATOM 1195 O O . LEU B 2 48 ? -0.936 -2.310 64.253 1.00 11.89 44 LEU B O 1
ATOM 1200 N N . SER B 2 49 ? -3.175 -2.577 64.212 1.00 10.24 45 SER B N 1
ATOM 1201 C CA . SER B 2 49 ? -3.317 -2.742 65.651 1.00 10.43 45 SER B CA 1
ATOM 1202 C C . SER B 2 49 ? -3.277 -4.197 66.110 1.00 10.47 45 SER B C 1
ATOM 1203 O O . SER B 2 49 ? -3.580 -4.461 67.276 1.00 11.39 45 SER B O 1
ATOM 1206 N N . HIS B 2 50 ? -2.929 -5.153 65.250 1.00 8.99 46 HIS B N 1
ATOM 1207 C CA . HIS B 2 50 ? -2.988 -6.530 65.716 1.00 8.44 46 HIS B CA 1
ATOM 1208 C C . HIS B 2 50 ? -1.906 -6.786 66.757 1.00 9.09 46 HIS B C 1
ATOM 1209 O O . HIS B 2 50 ? -0.767 -6.338 66.618 1.00 11.46 46 HIS B O 1
ATOM 1216 N N . GLN B 2 51 ? -2.290 -7.508 67.815 1.00 10.08 47 GLN B N 1
ATOM 1217 C CA A GLN B 2 51 ? -1.343 -7.834 68.872 0.53 11.23 47 GLN B CA 1
ATOM 1218 C CA B GLN B 2 51 ? -1.351 -7.854 68.875 0.47 10.44 47 GLN B CA 1
ATOM 1219 C C . GLN B 2 51 ? -0.156 -8.627 68.338 1.00 9.90 47 GLN B C 1
ATOM 1220 O O . GLN B 2 51 ? 0.944 -8.547 68.900 1.00 12.00 47 GLN B O 1
ATOM 1231 N N . GLU B 2 52 ? -0.348 -9.383 67.251 1.00 9.11 48 GLU B N 1
ATOM 1232 C CA . GLU B 2 52 ? 0.739 -10.184 66.691 1.00 9.14 48 GLU B CA 1
ATOM 1233 C C . GLU B 2 52 ? 1.914 -9.336 66.218 1.00 9.03 48 GLU B C 1
ATOM 1234 O O . GLU B 2 52 ? 3.027 -9.857 66.091 1.00 9.23 48 GLU B O 1
ATOM 1240 N N . PHE B 2 53 ? 1.698 -8.046 65.962 1.00 9.37 49 PHE B N 1
ATOM 1241 C CA . PHE B 2 53 ? 2.710 -7.189 65.357 1.00 8.51 49 PHE B CA 1
ATOM 1242 C C . PHE B 2 53 ? 3.141 -6.044 66.265 1.00 10.72 49 PHE B C 1
ATOM 1243 O O . PHE B 2 53 ? 3.824 -5.130 65.786 1.00 11.54 49 PHE B O 1
ATOM 1251 N N . THR B 2 54 ? 2.730 -6.041 67.536 1.00 11.91 50 THR B N 1
ATOM 1252 C CA . THR B 2 54 ? 2.936 -4.887 68.411 1.00 12.27 50 THR B CA 1
ATOM 1253 C C . THR B 2 54 ? 4.351 -4.344 68.348 1.00 12.29 50 THR B C 1
ATOM 1254 O O . THR B 2 54 ? 5.322 -5.065 68.597 1.00 12.45 50 THR B O 1
ATOM 1258 N N . GLY B 2 55 ? 4.451 -3.062 68.005 1.00 11.47 51 GLY B N 1
ATOM 1259 C CA . GLY B 2 55 ? 5.710 -2.359 68.004 1.00 11.90 51 GLY B CA 1
ATOM 1260 C C . GLY B 2 55 ? 6.559 -2.573 66.777 1.00 12.61 51 GLY B C 1
ATOM 1261 O O . GLY B 2 55 ? 7.651 -1.998 66.703 1.00 15.20 51 GLY B O 1
ATOM 1262 N N . ARG B 2 56 ? 6.097 -3.369 65.807 1.00 11.22 52 ARG B N 1
ATOM 1263 C CA . ARG B 2 56 ? 6.931 -3.775 64.681 1.00 10.42 52 ARG B CA 1
ATOM 1264 C C . ARG B 2 56 ? 6.309 -3.453 63.322 1.00 10.79 52 ARG B C 1
ATOM 1265 O O . ARG B 2 56 ? 6.711 -4.040 62.312 1.00 12.04 52 ARG B O 1
ATOM 1273 N N . ILE B 2 57 ? 5.359 -2.532 63.270 1.00 11.74 53 ILE B N 1
ATOM 1274 C CA . ILE B 2 57 ? 4.785 -2.062 62.012 1.00 12.49 53 ILE B CA 1
ATOM 1275 C C . ILE B 2 57 ? 5.593 -0.868 61.521 1.00 14.03 53 ILE B C 1
ATOM 1276 O O . ILE B 2 57 ? 5.756 0.117 62.248 1.00 15.99 53 ILE B O 1
ATOM 1281 N N . GLY B 2 58 ? 6.098 -0.950 60.287 1.00 13.57 54 GLY B N 1
ATOM 1282 C CA . GLY B 2 58 ? 6.809 0.146 59.665 1.00 13.10 54 GLY B CA 1
ATOM 1283 C C . GLY B 2 58 ? 5.936 0.914 58.678 1.00 13.81 54 GLY B C 1
ATOM 1284 O O . GLY B 2 58 ? 4.780 0.580 58.432 1.00 14.53 54 GLY B O 1
ATOM 1285 N N . LYS B 2 59 ? 6.521 1.963 58.101 1.00 14.67 55 LYS B N 1
ATOM 1286 C CA . LYS B 2 59 ? 5.770 2.800 57.173 1.00 15.98 55 LYS B CA 1
ATOM 1287 C C . LYS B 2 59 ? 5.369 2.008 55.933 1.00 13.92 55 LYS B C 1
ATOM 1288 O O . LYS B 2 59 ? 6.071 1.087 55.491 1.00 15.45 55 LYS B O 1
ATOM 1294 N N . GLY B 2 60 ? 4.215 2.363 55.376 1.00 13.70 56 GLY B N 1
ATOM 1295 C CA . GLY B 2 60 ? 3.728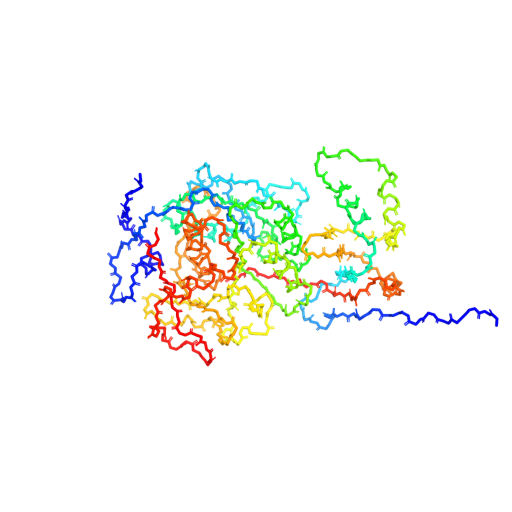 1.644 54.217 1.00 13.76 56 GLY B CA 1
ATOM 1296 C C . GLY B 2 60 ? 3.196 2.518 53.102 1.00 11.83 56 GLY B C 1
ATOM 1297 O O . GLY B 2 60 ? 3.486 3.716 53.030 1.00 13.21 56 GLY B O 1
ATOM 1298 N N . TYR B 2 61 ? 2.402 1.917 52.225 1.00 9.84 57 TYR B N 1
ATOM 1299 C CA . TYR B 2 61 ? 1.917 2.600 51.038 1.00 9.34 57 TYR B CA 1
ATOM 1300 C C . TYR B 2 61 ? 0.570 2.003 50.672 1.00 9.72 57 TYR B C 1
ATOM 1301 O O . TYR B 2 61 ? 0.399 0.785 50.717 1.00 10.13 57 TYR B O 1
ATOM 1310 N N . ASP B 2 62 ? -0.384 2.867 50.342 1.00 10.50 58 ASP B N 1
ATOM 1311 C CA . ASP B 2 62 ? -1.752 2.482 50.021 1.00 10.65 58 ASP B CA 1
ATOM 1312 C C . ASP B 2 62 ? -1.997 2.827 48.554 1.00 11.06 58 ASP B C 1
ATOM 1313 O O . ASP B 2 62 ? -2.076 4.009 48.194 1.00 11.61 58 ASP B O 1
ATOM 1318 N N . ALA B 2 63 ? -2.089 1.803 47.703 1.00 10.07 59 ALA B N 1
ATOM 1319 C CA . ALA B 2 63 ? -2.385 2.040 46.297 1.00 10.90 59 ALA B CA 1
ATOM 1320 C C . ALA B 2 63 ? -3.876 2.191 46.037 1.00 12.37 59 ALA B C 1
ATOM 1321 O O . ALA B 2 63 ? -4.264 2.613 44.941 1.00 15.47 59 ALA B O 1
ATOM 1323 N N . ILE B 2 64 ? -4.715 1.863 47.013 1.00 12.51 60 ILE B N 1
ATOM 1324 C CA . ILE B 2 64 ? -6.160 1.921 46.838 1.00 14.23 60 ILE B CA 1
ATOM 1325 C C . ILE B 2 64 ? -6.688 3.325 47.113 1.00 15.82 60 ILE B C 1
ATOM 1326 O O . ILE B 2 64 ? -7.605 3.799 46.438 1.00 18.44 60 ILE B O 1
ATOM 1331 N N . THR B 2 65 ? -6.109 4.018 48.076 1.00 15.87 61 THR B N 1
ATOM 1332 C CA . THR B 2 65 ? -6.522 5.390 48.345 1.00 16.80 61 THR B CA 1
ATOM 1333 C C . THR B 2 65 ? -5.282 6.242 48.588 1.00 15.75 61 THR B C 1
ATOM 1334 O O . THR B 2 65 ? -4.507 5.940 49.503 1.00 16.44 61 THR B O 1
ATOM 1338 N N . PRO B 2 66 ? -5.054 7.299 47.802 1.00 15.71 62 PRO B N 1
ATOM 1339 C CA . PRO B 2 66 ? -3.818 8.086 47.961 1.00 15.18 62 PRO B CA 1
ATOM 1340 C C . PRO B 2 66 ? -3.679 8.604 49.388 1.00 14.22 62 PRO B C 1
ATOM 1341 O O . PRO B 2 66 ? -4.602 9.198 49.944 1.00 14.13 62 PRO B O 1
ATOM 1345 N N . GLY B 2 67 ? -2.523 8.350 49.990 1.00 13.43 63 GLY B N 1
ATOM 1346 C CA . GLY B 2 67 ? -2.272 8.785 51.353 1.00 12.92 63 GLY B CA 1
ATOM 1347 C C . GLY B 2 67 ? -2.929 7.957 52.438 1.00 13.44 63 GLY B C 1
ATOM 1348 O O . GLY B 2 67 ? -2.835 8.323 53.616 1.00 13.89 63 GLY B O 1
ATOM 1349 N N . GLY B 2 68 ? -3.600 6.869 52.092 1.00 12.47 64 GLY B N 1
ATOM 1350 C CA . GLY B 2 68 ? -4.219 6.036 53.096 1.00 12.60 64 GLY B CA 1
ATOM 1351 C C . GLY B 2 68 ? -3.203 5.329 53.971 1.00 13.73 64 GLY B C 1
ATOM 1352 O O . GLY B 2 68 ? -2.000 5.304 53.708 1.00 13.73 64 GLY B O 1
ATOM 1353 N N . SER B 2 69 ? -3.720 4.725 55.036 1.00 12.76 65 SER B N 1
ATOM 1354 C CA . SER B 2 69 ? -2.891 4.065 56.035 1.00 13.79 65 SER B CA 1
ATOM 1355 C C . SER B 2 69 ? -2.564 2.615 55.699 1.00 12.96 65 SER B C 1
ATOM 1356 O O . SER B 2 69 ? -1.810 1.977 56.451 1.00 13.79 65 SER B O 1
ATOM 1359 N N . ALA B 2 70 ? -3.114 2.075 54.609 1.00 10.88 66 ALA B N 1
ATOM 1360 C CA . ALA B 2 70 ? -2.860 0.687 54.198 1.00 9.76 66 ALA B CA 1
ATOM 1361 C C . ALA B 2 70 ? -3.381 -0.321 55.219 1.00 10.58 66 ALA B C 1
ATOM 1362 O O . ALA B 2 70 ? -2.854 -1.432 55.334 1.00 10.71 66 ALA B O 1
ATOM 1364 N N . GLN B 2 71 ? -4.415 0.059 55.972 1.00 11.42 67 GLN B N 1
ATOM 1365 C CA . GLN B 2 71 ? -5.047 -0.880 56.889 1.00 11.93 67 GLN B CA 1
ATOM 1366 C C . GLN B 2 71 ? -5.804 -1.949 56.122 1.00 13.14 67 GLN B C 1
ATOM 1367 O O . GLN B 2 71 ? -6.451 -1.674 55.109 1.00 15.11 67 GLN B O 1
ATOM 1373 N N . ASP B 2 72 ? -5.755 -3.165 56.649 1.00 12.15 68 ASP B N 1
ATOM 1374 C CA . ASP B 2 72 ? -6.450 -4.303 56.074 1.00 11.68 68 ASP B CA 1
ATOM 1375 C C . ASP B 2 72 ? -7.928 -4.247 56.431 1.00 13.32 68 ASP B C 1
ATOM 1376 O O . ASP B 2 72 ? -8.289 -4.096 57.604 1.00 14.64 68 ASP B O 1
ATOM 1381 N N . CYS B 2 73 ? -8.775 -4.405 55.415 1.00 14.25 69 CYS B N 1
ATOM 1382 C CA A CYS B 2 73 ? -10.217 -4.528 55.604 0.67 15.48 69 CYS B CA 1
ATOM 1383 C CA B CYS B 2 73 ? -10.218 -4.513 55.579 0.33 15.76 69 CYS B CA 1
ATOM 1384 C C . CYS B 2 73 ? -10.756 -5.829 55.026 1.00 14.16 69 CYS B C 1
ATOM 1385 O O . CYS B 2 73 ? -11.970 -5.960 54.826 1.00 13.87 69 CYS B O 1
ATOM 1390 N N . ASN B 2 74 ? -9.883 -6.798 54.763 1.00 11.88 70 ASN B N 1
ATOM 1391 C CA . ASN B 2 74 ? -10.251 -8.088 54.183 1.00 11.60 70 ASN B CA 1
ATOM 1392 C C . ASN B 2 74 ? -9.832 -9.261 55.049 1.00 11.82 70 ASN B C 1
ATOM 1393 O O . ASN B 2 74 ? -10.615 -10.206 55.218 1.00 11.63 70 ASN B O 1
ATOM 1398 N N . GLY B 2 75 ? -8.610 -9.214 55.602 1.00 10.35 71 GLY B N 1
ATOM 1399 C CA . GLY B 2 75 ? -8.051 -10.258 56.445 1.00 10.61 71 GLY B CA 1
ATOM 1400 C C . GLY B 2 75 ? -6.862 -10.973 55.825 1.00 10.02 71 GLY B C 1
ATOM 1401 O O . GLY B 2 75 ? -5.956 -11.406 56.552 1.00 10.74 71 GLY B O 1
ATOM 1402 N N . HIS B 2 76 ? -6.849 -11.099 54.497 1.00 8.53 72 HIS B N 1
ATOM 1403 C CA . HIS B 2 76 ? -5.812 -11.864 53.804 1.00 8.82 72 HIS B CA 1
ATOM 1404 C C . HIS B 2 76 ? -4.416 -11.338 54.129 1.00 9.04 72 HIS B C 1
ATOM 1405 O O . HIS B 2 76 ? -3.511 -12.106 54.487 1.00 8.79 72 HIS B O 1
ATOM 1412 N N . GLY B 2 77 ? -4.225 -10.019 54.022 1.00 6.76 73 GLY B N 1
ATOM 1413 C CA . GLY B 2 77 ? -2.914 -9.440 54.278 1.00 8.28 73 GLY B CA 1
ATOM 1414 C C . GLY B 2 77 ? -2.474 -9.576 55.725 1.00 8.83 73 GLY B C 1
ATOM 1415 O O . GLY B 2 77 ? -1.280 -9.732 56.009 1.00 9.58 73 GLY B O 1
ATOM 1416 N N . THR B 2 78 ? -3.422 -9.503 56.657 1.00 8.44 74 THR B N 1
ATOM 1417 C CA . THR B 2 78 ? -3.096 -9.701 58.066 1.00 6.79 74 THR B CA 1
ATOM 1418 C C . THR B 2 78 ? -2.679 -11.144 58.334 1.00 7.49 74 THR B C 1
ATOM 1419 O O . THR B 2 78 ? -1.732 -11.389 59.090 1.00 7.89 74 THR B O 1
ATOM 1423 N N . HIS B 2 79 ? -3.364 -12.107 57.701 1.00 8.16 75 HIS B N 1
ATOM 1424 C CA . HIS B 2 79 ? -3.029 -13.516 57.864 1.00 7.98 75 HIS B CA 1
ATOM 1425 C C . HIS B 2 79 ? -1.643 -13.790 57.299 1.00 8.43 75 HIS B C 1
ATOM 1426 O O . HIS B 2 79 ? -0.790 -14.413 57.954 1.00 9.78 75 HIS B O 1
ATOM 1433 N N . VAL B 2 80 ? -1.381 -13.266 56.101 1.00 7.55 76 VAL B N 1
ATOM 1434 C CA . VAL B 2 80 ? -0.076 -13.430 55.463 1.00 8.72 76 VAL B CA 1
ATOM 1435 C C . VAL B 2 80 ? 1.020 -12.798 56.320 1.00 9.12 76 VAL B C 1
ATOM 1436 O O . VAL B 2 80 ? 2.069 -13.412 56.574 1.00 9.85 76 VAL B O 1
ATOM 1440 N N . ALA B 2 81 ? 0.786 -11.563 56.786 1.00 8.78 77 ALA B N 1
ATOM 1441 C CA . ALA B 2 81 ? 1.769 -10.896 57.634 1.00 8.45 77 ALA B CA 1
ATOM 1442 C C . ALA B 2 81 ? 2.003 -11.667 58.926 1.00 8.27 77 ALA B C 1
ATOM 1443 O O . ALA B 2 81 ? 3.136 -11.729 59.419 1.00 8.43 77 ALA B O 1
ATOM 1445 N N . GLY B 2 82 ? 0.940 -12.261 59.490 1.00 7.76 78 GLY B N 1
ATOM 1446 C CA . GLY B 2 82 ? 1.097 -13.053 60.703 1.00 9.82 78 GLY B CA 1
ATOM 1447 C C . GLY B 2 82 ? 2.001 -14.261 60.513 1.00 9.17 78 GLY B C 1
ATOM 1448 O O . GLY B 2 82 ? 2.780 -14.612 61.403 1.00 9.33 78 GLY B O 1
ATOM 1449 N N . THR B 2 83 ? 1.927 -14.909 59.344 1.00 7.92 79 THR B N 1
ATOM 1450 C CA . THR B 2 83 ? 2.819 -16.041 59.090 1.00 7.67 79 THR B CA 1
ATOM 1451 C C . THR B 2 83 ? 4.267 -15.589 58.913 1.00 8.58 79 THR B C 1
ATOM 1452 O O . THR B 2 83 ? 5.195 -16.301 59.310 1.00 10.25 79 THR B O 1
ATOM 1456 N N . ILE B 2 84 ? 4.490 -14.416 58.311 1.00 8.68 80 ILE B N 1
ATOM 1457 C CA . ILE B 2 84 ? 5.857 -13.920 58.185 1.00 8.03 80 ILE B CA 1
ATOM 1458 C C . ILE B 2 84 ? 6.438 -13.612 59.558 1.00 7.85 80 ILE B C 1
ATOM 1459 O O . ILE B 2 84 ? 7.550 -14.032 59.885 1.00 9.54 80 ILE B O 1
ATOM 1464 N N . GLY B 2 85 ? 5.709 -12.839 60.366 1.00 8.83 81 GLY B N 1
ATOM 1465 C CA . GLY B 2 85 ? 6.316 -12.193 61.511 1.00 10.45 81 GLY B CA 1
ATOM 1466 C C . GLY B 2 85 ? 5.454 -11.990 62.741 1.00 9.23 81 GLY B C 1
ATOM 1467 O O . GLY B 2 85 ? 5.801 -11.174 63.603 1.00 11.29 81 GLY B O 1
ATOM 1468 N N . GLY B 2 86 ? 4.350 -12.717 62.865 1.00 6.64 82 GLY B N 1
ATOM 1469 C CA . GLY B 2 86 ? 3.550 -12.614 64.076 1.00 7.45 82 GLY B CA 1
ATOM 1470 C C . GLY B 2 86 ? 4.236 -13.278 65.263 1.00 9.52 82 GLY B C 1
ATOM 1471 O O . GLY B 2 86 ? 4.887 -14.315 65.136 1.00 9.63 82 GLY B O 1
ATOM 1472 N N . THR B 2 87 ? 4.075 -12.670 66.441 1.00 9.65 83 THR B N 1
ATOM 1473 C CA . THR B 2 87 ? 4.669 -13.227 67.659 1.00 10.40 83 THR B CA 1
ATOM 1474 C C . THR B 2 87 ? 4.298 -14.696 67.847 1.00 11.78 83 THR B C 1
ATOM 1475 O O . THR B 2 87 ? 5.164 -15.541 68.110 1.00 12.87 83 THR B O 1
ATOM 1479 N N . THR B 2 88 ? 3.014 -15.022 67.694 1.00 10.26 84 THR B N 1
ATOM 1480 C CA . THR B 2 88 ? 2.571 -16.405 67.854 1.00 10.22 84 THR B CA 1
ATOM 1481 C C . THR B 2 88 ? 2.650 -17.210 66.556 1.00 10.06 84 THR B C 1
ATOM 1482 O O . THR B 2 88 ? 3.102 -18.364 66.558 1.00 11.39 84 THR B O 1
ATOM 1486 N N . TYR B 2 89 ? 2.209 -16.641 65.441 1.00 8.13 85 TYR B N 1
ATOM 1487 C CA . TYR B 2 89 ? 2.006 -17.421 64.227 1.00 7.83 85 TYR B CA 1
ATOM 1488 C C . TYR B 2 89 ? 3.122 -17.266 63.205 1.00 6.91 85 TYR B C 1
ATOM 1489 O O . TYR B 2 89 ? 3.050 -17.890 62.142 1.00 7.99 85 TYR B O 1
ATOM 1498 N N . GLY B 2 90 ? 4.161 -16.497 63.511 1.00 8.56 86 GLY B N 1
ATOM 1499 C CA . GLY B 2 90 ? 5.150 -16.098 62.527 1.00 8.69 86 GLY B CA 1
ATOM 1500 C C . GLY B 2 90 ? 6.480 -16.830 62.589 1.00 8.99 86 GLY B C 1
ATOM 1501 O O . GLY B 2 90 ? 6.915 -17.305 63.647 1.00 8.64 86 GLY B O 1
ATOM 1502 N N . VAL B 2 91 ? 7.133 -16.896 61.423 1.00 7.77 87 VAL B N 1
ATOM 1503 C CA . VAL B 2 91 ? 8.460 -17.500 61.306 1.00 7.91 87 VAL B CA 1
ATOM 1504 C C . VAL B 2 91 ? 9.522 -16.594 61.925 1.00 7.58 87 VAL B C 1
ATOM 1505 O O . VAL B 2 91 ? 10.423 -17.059 62.635 1.00 8.83 87 VAL B O 1
ATOM 1509 N N . ALA B 2 92 ? 9.445 -15.290 61.648 1.00 8.00 88 ALA B N 1
ATOM 1510 C CA . ALA B 2 92 ? 10.454 -14.296 62.027 1.00 9.37 88 ALA B CA 1
ATOM 1511 C C . ALA B 2 92 ? 9.819 -13.305 63.004 1.00 11.00 88 ALA B C 1
ATOM 1512 O O . ALA B 2 92 ? 9.274 -12.273 62.606 1.00 11.74 88 ALA B O 1
ATOM 1514 N N . LYS B 2 93 ? 9.910 -13.618 64.293 1.00 9.91 89 LYS B N 1
ATOM 1515 C CA . LYS B 2 93 ? 9.121 -12.938 65.310 1.00 10.98 89 LYS B CA 1
ATOM 1516 C C . LYS B 2 93 ? 9.662 -11.565 65.695 1.00 10.94 89 LYS B C 1
ATOM 1517 O O . LYS B 2 93 ? 9.072 -10.915 66.565 1.00 12.31 89 LYS B O 1
ATOM 1523 N N . GLY B 2 94 ? 10.742 -11.106 65.071 1.00 11.33 90 GLY B N 1
ATOM 1524 C CA . GLY B 2 94 ? 11.283 -9.786 65.340 1.00 10.06 90 GLY B CA 1
ATOM 1525 C C . GLY B 2 94 ? 11.369 -8.902 64.110 1.00 9.64 90 GLY B C 1
ATOM 1526 O O . GLY B 2 94 ? 11.901 -7.792 64.182 1.00 11.34 90 GLY B O 1
ATOM 1527 N N . VAL B 2 95 ? 10.855 -9.385 62.976 1.00 9.43 91 VAL B N 1
ATOM 1528 C CA . VAL B 2 95 ? 10.907 -8.624 61.727 1.00 8.98 91 VAL B CA 1
ATOM 1529 C C . VAL B 2 95 ? 10.042 -7.362 61.805 1.00 8.59 91 VAL B C 1
ATOM 1530 O O . VAL B 2 95 ? 9.057 -7.288 62.558 1.00 9.43 91 VAL B O 1
ATOM 1534 N N . THR B 2 96 ? 10.411 -6.357 61.008 1.00 9.77 92 THR B N 1
ATOM 1535 C CA . THR B 2 96 ? 9.561 -5.191 60.789 1.00 10.38 92 THR B CA 1
ATOM 1536 C C . THR B 2 96 ? 8.670 -5.446 59.576 1.00 10.41 92 THR B C 1
ATOM 1537 O O . THR B 2 96 ? 9.152 -5.880 58.519 1.00 10.17 92 THR B O 1
ATOM 1541 N N . LEU B 2 97 ? 7.369 -5.212 59.740 1.00 10.86 93 LEU B N 1
ATOM 1542 C CA . LEU B 2 97 ? 6.381 -5.495 58.705 1.00 10.43 93 LEU B CA 1
ATOM 1543 C C . LEU B 2 97 ? 5.863 -4.181 58.143 1.00 9.97 93 LEU B C 1
ATOM 1544 O O . LEU B 2 97 ? 5.422 -3.309 58.899 1.00 12.08 93 LEU B O 1
ATOM 1549 N N . HIS B 2 98 ? 5.926 -4.043 56.818 1.00 10.14 94 HIS B N 1
ATOM 1550 C CA . HIS B 2 98 ? 5.466 -2.848 56.125 1.00 10.24 94 HIS B CA 1
ATOM 1551 C C . HIS B 2 98 ? 4.243 -3.183 55.291 1.00 9.38 94 HIS B C 1
ATOM 1552 O O . HIS B 2 98 ? 4.326 -4.040 54.395 1.00 10.76 94 HIS B O 1
ATOM 1559 N N . PRO B 2 99 ? 3.106 -2.525 55.525 1.00 8.33 95 PRO B N 1
ATOM 1560 C CA . PRO B 2 99 ? 1.889 -2.816 54.746 1.00 8.32 95 PRO B CA 1
ATOM 1561 C C . PRO B 2 99 ? 1.905 -2.093 53.406 1.00 8.42 95 PRO B C 1
ATOM 1562 O O . PRO B 2 99 ? 2.020 -0.868 53.351 1.00 10.87 95 PRO B O 1
ATOM 1566 N N . VAL B 2 100 ? 1.764 -2.846 52.326 1.00 8.37 96 VAL B N 1
ATOM 1567 C CA . VAL B 2 100 ? 1.700 -2.290 50.975 1.00 8.37 96 VAL B CA 1
ATOM 1568 C C . VAL B 2 100 ? 0.367 -2.754 50.398 1.00 9.63 96 VAL B C 1
ATOM 1569 O O . VAL B 2 100 ? 0.240 -3.852 49.832 1.00 9.59 96 VAL B O 1
ATOM 1573 N N . ARG B 2 101 ? -0.653 -1.919 50.561 1.00 9.41 97 ARG B N 1
ATOM 1574 C CA . ARG B 2 101 ? -2.029 -2.289 50.230 1.00 8.88 97 ARG B CA 1
ATOM 1575 C C . ARG B 2 101 ? -2.272 -2.079 48.741 1.00 8.16 97 ARG B C 1
ATOM 1576 O O . ARG B 2 101 ? -2.341 -0.938 48.262 1.00 9.31 97 ARG B O 1
ATOM 1584 N N . VAL B 2 102 ? -2.398 -3.183 48.008 1.00 7.98 98 VAL B N 1
ATOM 1585 C CA . VAL B 2 102 ? -2.651 -3.145 46.570 1.00 8.06 98 VAL B CA 1
ATOM 1586 C C . VAL B 2 102 ? -3.953 -3.825 46.186 1.00 9.03 98 VAL B C 1
ATOM 1587 O O . VAL B 2 102 ? -4.342 -3.773 45.006 1.00 9.82 98 VAL B O 1
ATOM 1591 N N . LEU B 2 103 ? -4.622 -4.489 47.127 1.00 8.48 99 LEU B N 1
ATOM 1592 C CA . LEU B 2 103 ? -5.903 -5.143 46.905 1.00 9.61 99 LEU B CA 1
ATOM 1593 C C . LEU B 2 103 ? -6.914 -4.502 47.840 1.00 12.23 99 LEU B C 1
ATOM 1594 O O . LEU B 2 103 ? -6.570 -4.076 48.950 1.00 12.89 99 LEU B O 1
ATOM 1599 N N . ASP B 2 104 ? -8.160 -4.443 47.377 1.00 13.36 100 ASP B N 1
ATOM 1600 C CA . ASP B 2 104 ? -9.248 -3.796 48.106 1.00 14.44 100 ASP B CA 1
ATOM 1601 C C . ASP B 2 104 ? -9.811 -4.707 49.205 1.00 14.78 100 ASP B C 1
ATOM 1602 O O . ASP B 2 104 ? -9.270 -5.774 49.517 1.00 14.01 100 ASP B O 1
ATOM 1607 N N . CYS B 2 105 ? -10.930 -4.291 49.801 1.00 15.92 101 CYS B N 1
ATOM 1608 C CA A CYS B 2 105 ? -11.516 -5.055 50.897 0.60 16.72 101 CYS B CA 1
ATOM 1609 C CA B CYS B 2 105 ? -11.530 -5.051 50.893 0.40 16.74 101 CYS B CA 1
ATOM 1610 C C . CYS B 2 105 ? -12.064 -6.403 50.444 1.00 15.58 101 CYS B C 1
ATOM 1611 O O . CYS B 2 105 ? -12.324 -7.264 51.294 1.00 15.53 101 CYS B O 1
ATOM 1616 N N . ASN B 2 106 ? -12.237 -6.614 49.139 1.00 15.84 102 ASN B N 1
ATOM 1617 C CA . ASN B 2 106 ? -12.675 -7.900 48.606 1.00 16.22 102 ASN B CA 1
ATOM 1618 C C . ASN B 2 106 ? -11.527 -8.767 48.106 1.00 16.99 102 ASN B C 1
ATOM 1619 O O . ASN B 2 106 ? -11.775 -9.830 47.526 1.00 17.57 102 ASN B O 1
ATOM 1624 N N . GLY B 2 107 ? -10.286 -8.345 48.323 1.00 13.52 103 GLY B N 1
ATOM 1625 C CA . GLY B 2 107 ? -9.137 -9.088 47.846 1.00 13.28 103 GLY B CA 1
ATOM 1626 C C . GLY B 2 107 ? -8.832 -8.915 46.380 1.00 14.91 103 GLY B C 1
ATOM 1627 O O . GLY B 2 107 ? -8.055 -9.701 45.823 1.00 16.36 103 GLY B O 1
ATOM 1628 N N . SER B 2 108 ? -9.401 -7.902 45.736 1.00 16.82 104 SER B N 1
ATOM 1629 C CA A SER B 2 108 ? -9.218 -7.675 44.312 0.43 17.35 104 SER B CA 1
ATOM 1630 C CA B SER B 2 108 ? -9.219 -7.673 44.311 0.57 17.38 104 SER B CA 1
ATOM 1631 C C . SER B 2 108 ? -8.448 -6.382 44.073 1.00 15.84 104 SER B C 1
ATOM 1632 O O . SER B 2 108 ? -8.572 -5.411 44.827 1.00 16.55 104 SER B O 1
ATOM 1637 N N . GLY B 2 109 ? -7.656 -6.387 43.020 1.00 13.61 105 GLY B N 1
ATOM 1638 C CA . GLY B 2 109 ? -6.918 -5.218 42.619 1.00 13.40 105 GLY B CA 1
ATOM 1639 C C . GLY B 2 109 ? -6.598 -5.291 41.148 1.00 12.55 105 GLY B C 1
ATOM 1640 O O . GLY B 2 109 ? -7.257 -5.991 40.378 1.00 11.75 105 GLY B O 1
ATOM 1641 N N . SER B 2 110 ? -5.555 -4.576 40.751 1.00 12.94 106 SER B N 1
ATOM 1642 C CA . SER B 2 110 ? -5.175 -4.536 39.350 1.00 13.36 106 SER B CA 1
ATOM 1643 C C . SER B 2 110 ? -3.665 -4.660 39.220 1.00 12.76 106 SER B C 1
ATOM 1644 O O . SER B 2 110 ? -2.916 -4.427 40.169 1.00 14.37 106 SER B O 1
ATOM 1647 N N . ASN B 2 111 ? -3.221 -5.013 38.013 1.00 13.92 107 ASN B N 1
ATOM 1648 C CA . ASN B 2 111 ? -1.801 -4.912 37.706 1.00 13.45 107 ASN B CA 1
ATOM 1649 C C . ASN B 2 111 ? -1.273 -3.527 38.055 1.00 10.79 107 ASN B C 1
ATOM 1650 O O . ASN B 2 111 ? -0.190 -3.401 38.630 1.00 10.65 107 ASN B O 1
ATOM 1655 N N . SER B 2 112 ? -2.033 -2.474 37.736 1.00 9.97 108 SER B N 1
ATOM 1656 C CA . SER B 2 112 ? -1.541 -1.121 37.996 1.00 9.82 108 SER B CA 1
ATOM 1657 C C . SER B 2 112 ? -1.341 -0.851 39.493 1.00 9.37 108 SER B C 1
ATOM 1658 O O . SER B 2 112 ? -0.379 -0.174 39.878 1.00 10.70 108 SER B O 1
ATOM 1661 N N . SER B 2 113 ? -2.215 -1.382 40.360 1.00 8.97 109 SER B N 1
ATOM 1662 C CA A SER B 2 113 ? -2.018 -1.179 41.796 0.61 9.70 109 SER B CA 1
ATOM 1663 C CA B SER B 2 113 ? -2.015 -1.178 41.794 0.39 9.46 109 SER B CA 1
ATOM 1664 C C . SER B 2 113 ? -0.842 -1.998 42.315 1.00 9.69 109 SER B C 1
ATOM 1665 O O . SER B 2 113 ? -0.063 -1.519 43.154 1.00 10.63 109 SER B O 1
ATOM 1670 N N . VAL B 2 114 ? -0.698 -3.236 41.837 1.00 9.05 110 VAL B N 1
ATOM 1671 C CA . VAL B 2 114 ? 0.422 -4.065 42.275 1.00 8.06 110 VAL B CA 1
ATOM 1672 C C . VAL B 2 114 ? 1.741 -3.426 41.867 1.00 8.36 110 VAL B C 1
ATOM 1673 O O . VAL B 2 114 ? 2.691 -3.364 42.655 1.00 9.58 110 VAL B O 1
ATOM 1677 N N . ILE B 2 115 ? 1.821 -2.951 40.623 1.00 8.01 111 ILE B N 1
ATOM 1678 C CA . ILE B 2 115 ? 3.045 -2.308 40.150 1.00 8.60 111 ILE B CA 1
ATOM 1679 C C . ILE B 2 115 ? 3.339 -1.039 40.951 1.00 9.23 111 ILE B C 1
ATOM 1680 O O . ILE B 2 115 ? 4.502 -0.737 41.256 1.00 9.97 111 ILE B O 1
ATOM 1685 N N . ALA B 2 116 ? 2.294 -0.286 41.320 1.00 8.87 112 ALA B N 1
ATOM 1686 C CA . ALA B 2 116 ? 2.483 0.876 42.191 1.00 8.64 112 ALA B CA 1
ATOM 1687 C C . ALA B 2 116 ? 3.101 0.476 43.530 1.00 8.65 112 ALA B C 1
ATOM 1688 O O . ALA B 2 116 ? 4.003 1.154 44.035 1.00 8.50 112 ALA B O 1
ATOM 1690 N N . GLY B 2 117 ? 2.626 -0.622 44.122 1.00 8.13 113 GLY B N 1
ATOM 1691 C CA . GLY B 2 117 ? 3.232 -1.092 45.359 1.00 7.53 113 GLY B CA 1
ATOM 1692 C C . GLY B 2 117 ? 4.693 -1.469 45.175 1.00 8.88 113 GLY B C 1
ATOM 1693 O O . GLY B 2 117 ? 5.552 -1.099 45.983 1.00 10.24 113 GLY B O 1
ATOM 1694 N N . LEU B 2 118 ? 4.993 -2.226 44.108 1.00 8.63 114 LEU B N 1
ATOM 1695 C CA . LEU B 2 118 ? 6.376 -2.599 43.822 1.00 9.24 114 LEU B CA 1
ATOM 1696 C C . LEU B 2 118 ? 7.241 -1.375 43.560 1.00 10.22 114 LEU B C 1
ATOM 1697 O O . LEU B 2 118 ? 8.416 -1.342 43.949 1.00 10.34 114 LEU B O 1
ATOM 1702 N N . ASP B 2 119 ? 6.681 -0.365 42.892 1.00 9.42 115 ASP B N 1
ATOM 1703 C CA . ASP B 2 119 ? 7.426 0.865 42.639 1.00 10.63 115 ASP B CA 1
ATOM 1704 C C . ASP B 2 119 ? 7.785 1.553 43.946 1.00 10.04 115 ASP B C 1
ATOM 1705 O O . ASP B 2 119 ? 8.934 1.992 44.139 1.00 10.51 115 ASP B O 1
ATOM 1710 N N . TRP B 2 120 ? 6.816 1.644 44.868 1.00 9.39 116 TRP B N 1
ATOM 1711 C CA . TRP B 2 120 ? 7.073 2.270 46.160 1.00 9.68 116 TRP B CA 1
ATOM 1712 C C . TRP B 2 120 ? 8.155 1.527 46.936 1.00 9.89 116 TRP B C 1
ATOM 1713 O O . TRP B 2 120 ? 9.065 2.150 47.496 1.00 9.89 116 TRP B O 1
ATOM 1724 N N . VAL B 2 121 ? 8.062 0.190 47.000 1.00 8.00 117 VAL B N 1
ATOM 1725 C CA . VAL B 2 121 ? 9.078 -0.581 47.717 1.00 8.11 117 VAL B CA 1
ATOM 1726 C C . VAL B 2 121 ? 10.444 -0.420 47.065 1.00 9.23 117 VAL B C 1
ATOM 1727 O O . VAL B 2 121 ? 11.460 -0.264 47.757 1.00 9.74 117 VAL B O 1
ATOM 1731 N N . THR B 2 122 ? 10.507 -0.504 45.731 1.00 8.78 118 THR B N 1
ATOM 1732 C CA . THR B 2 122 ? 11.807 -0.396 45.070 1.00 10.74 118 THR B CA 1
ATOM 1733 C C . THR B 2 122 ? 12.468 0.938 45.408 1.00 11.60 118 THR B C 1
ATOM 1734 O O . THR B 2 122 ? 13.674 0.998 45.698 1.00 11.15 118 THR B O 1
ATOM 1738 N N . GLN B 2 123 ? 11.675 2.007 45.424 1.00 11.34 119 GLN B N 1
ATOM 1739 C CA . GLN B 2 123 ? 12.186 3.337 45.734 1.00 10.79 119 GLN B CA 1
ATOM 1740 C C . GLN B 2 123 ? 12.552 3.484 47.209 1.00 11.49 119 GLN B C 1
ATOM 1741 O O . GLN B 2 123 ? 13.602 4.050 47.537 1.00 13.35 119 GLN B O 1
ATOM 1747 N N . ASN B 2 124 ? 11.710 2.984 48.118 1.00 10.20 120 ASN B N 1
ATOM 1748 C CA . ASN B 2 124 ? 11.774 3.393 49.515 1.00 11.17 120 ASN B CA 1
ATOM 1749 C C . ASN B 2 124 ? 12.162 2.292 50.492 1.00 11.15 120 ASN B C 1
ATOM 1750 O O . ASN B 2 124 ? 12.186 2.547 51.702 1.00 13.68 120 ASN B O 1
ATOM 1755 N N . HIS B 2 125 ? 12.453 1.081 50.027 1.00 10.32 121 HIS B N 1
ATOM 1756 C CA . HIS B 2 125 ? 12.764 0.024 50.976 1.00 10.67 121 HIS B CA 1
ATOM 1757 C C . HIS B 2 125 ? 14.035 0.357 51.748 1.00 12.57 121 HIS B C 1
ATOM 1758 O O . HIS B 2 125 ? 14.875 1.144 51.304 1.00 12.76 121 HIS B O 1
ATOM 1765 N N . VAL B 2 126 ? 14.164 -0.257 52.925 1.00 13.44 122 VAL B N 1
ATOM 1766 C CA . VAL B 2 126 ? 15.382 -0.211 53.727 1.00 13.01 122 VAL B CA 1
ATOM 1767 C C . VAL B 2 126 ? 15.944 -1.621 53.758 1.00 12.34 122 VAL B C 1
ATOM 1768 O O . VAL B 2 126 ? 15.210 -2.577 54.041 1.00 12.54 122 VAL B O 1
ATOM 1772 N N . LYS B 2 127 ? 17.230 -1.757 53.453 1.00 12.33 123 LYS B N 1
ATOM 1773 C CA . LYS B 2 127 ? 17.851 -3.073 53.472 1.00 12.42 123 LYS B CA 1
ATOM 1774 C C . LYS B 2 127 ? 18.281 -3.448 54.890 1.00 12.12 123 LYS B C 1
ATOM 1775 O O . LYS B 2 127 ? 18.624 -2.575 55.697 1.00 13.38 123 LYS B O 1
ATOM 1781 N N . PRO B 2 128 ? 18.277 -4.750 55.222 1.00 11.29 124 PRO B N 1
ATOM 1782 C CA . PRO B 2 128 ? 17.866 -5.862 54.350 1.00 9.96 124 PRO B CA 1
ATOM 1783 C C . PRO B 2 128 ? 16.359 -5.976 54.169 1.00 9.75 124 PRO B C 1
ATOM 1784 O O . PRO B 2 128 ? 15.622 -5.781 55.134 1.00 11.81 124 PRO B O 1
ATOM 1788 N N . ALA B 2 129 ? 15.923 -6.322 52.953 1.00 9.57 125 ALA B N 1
ATOM 1789 C CA . ALA B 2 129 ? 14.531 -6.179 52.557 1.00 10.30 125 ALA B CA 1
ATOM 1790 C C . ALA B 2 129 ? 14.053 -7.390 51.769 1.00 9.87 125 ALA B C 1
ATOM 1791 O O . ALA B 2 129 ? 14.790 -7.954 50.955 1.00 11.34 125 ALA B O 1
ATOM 1793 N N . VAL B 2 130 ? 12.802 -7.771 51.999 1.00 9.04 126 VAL B N 1
ATOM 1794 C CA . VAL B 2 130 ? 12.180 -8.864 51.265 1.00 8.44 126 VAL B CA 1
ATOM 1795 C C . VAL B 2 130 ? 10.727 -8.499 51.012 1.00 8.59 126 VAL B C 1
ATOM 1796 O O . VAL B 2 130 ? 10.089 -7.851 51.852 1.00 9.28 126 VAL B O 1
ATOM 1800 N N . ILE B 2 131 ? 10.231 -8.850 49.825 1.00 8.71 127 ILE B N 1
ATOM 1801 C CA . ILE B 2 131 ? 8.851 -8.595 49.410 1.00 7.77 127 ILE B CA 1
ATOM 1802 C C . ILE B 2 131 ? 8.107 -9.918 49.379 1.00 8.20 127 ILE B C 1
ATOM 1803 O O . ILE B 2 131 ? 8.621 -10.899 48.842 1.00 8.71 127 ILE B O 1
ATOM 1808 N N . ASN B 2 132 ? 6.876 -9.930 49.898 1.00 8.04 128 ASN B N 1
ATOM 1809 C CA . ASN B 2 132 ? 5.979 -11.081 49.834 1.00 8.47 128 ASN B CA 1
ATOM 1810 C C . ASN B 2 132 ? 4.831 -10.736 48.888 1.00 8.58 128 ASN B C 1
ATOM 1811 O O . ASN B 2 132 ? 4.157 -9.723 49.088 1.00 9.03 128 ASN B O 1
ATOM 1816 N N . MET B 2 133 ? 4.608 -11.569 47.863 1.00 8.13 129 MET B N 1
ATOM 1817 C CA . MET B 2 133 ? 3.499 -11.377 46.920 1.00 10.71 129 MET B CA 1
ATOM 1818 C C . MET B 2 133 ? 2.605 -12.620 46.920 1.00 10.58 129 MET B C 1
ATOM 1819 O O . MET B 2 133 ? 2.765 -13.514 46.083 1.00 11.33 129 MET B O 1
ATOM 1824 N N . SER B 2 134 ? 1.631 -12.651 47.826 1.00 8.34 130 SER B N 1
ATOM 1825 C CA . SER B 2 134 ? 0.666 -13.746 47.916 1.00 7.09 130 SER B CA 1
ATOM 1826 C C . SER B 2 134 ? -0.549 -13.498 47.024 1.00 7.80 130 SER B C 1
ATOM 1827 O O . SER B 2 134 ? -1.701 -13.553 47.460 1.00 8.83 130 SER B O 1
ATOM 1830 N N . LEU B 2 135 ? -0.283 -13.225 45.749 1.00 8.66 131 LEU B N 1
ATOM 1831 C CA . LEU B 2 135 ? -1.301 -12.769 44.811 1.00 9.97 131 LEU B CA 1
ATOM 1832 C C . LEU B 2 135 ? -0.749 -12.964 43.410 1.00 10.91 131 LEU B C 1
ATOM 1833 O O . LEU B 2 135 ? 0.441 -13.222 43.230 1.00 12.10 131 LEU B O 1
ATOM 1838 N N . GLY B 2 136 ? -1.613 -12.796 42.415 1.00 9.79 132 GLY B N 1
ATOM 1839 C CA . GLY B 2 136 ? -1.161 -12.914 41.044 1.00 10.76 132 GLY B CA 1
ATOM 1840 C C . GLY B 2 136 ? -2.318 -12.891 40.063 1.00 12.95 132 GLY B C 1
ATOM 1841 O O . GLY B 2 136 ? -3.472 -12.630 40.422 1.00 13.25 132 GLY B O 1
ATOM 1842 N N . GLY B 2 137 ? -1.975 -13.156 38.810 1.00 13.98 133 GLY B N 1
ATOM 1843 C CA . GLY B 2 137 ? -2.962 -13.139 37.758 1.00 13.79 133 GLY B CA 1
ATOM 1844 C C . GLY B 2 137 ? -2.385 -13.646 36.458 1.00 13.66 133 GLY B C 1
ATOM 1845 O O . GLY B 2 137 ? -1.394 -14.383 36.438 1.00 13.86 133 GLY B O 1
ATOM 1846 N N . GLY B 2 138 ? -3.020 -13.235 35.366 1.00 13.89 134 GLY B N 1
ATOM 1847 C CA . GLY B 2 138 ? -2.559 -13.638 34.056 1.00 14.35 134 GLY B CA 1
ATOM 1848 C C . GLY B 2 138 ? -1.195 -13.065 33.720 1.00 13.68 134 GLY B C 1
ATOM 1849 O O . GLY B 2 138 ? -0.708 -12.115 34.341 1.00 14.60 134 GLY B O 1
ATOM 1850 N N . ALA B 2 139 ? -0.567 -13.673 32.712 1.00 14.65 135 ALA B N 1
ATOM 1851 C CA . ALA B 2 139 ? 0.765 -13.262 32.284 1.00 14.13 135 ALA B CA 1
ATOM 1852 C C . ALA B 2 139 ? 0.785 -11.777 31.938 1.00 13.84 135 ALA B C 1
ATOM 1853 O O . ALA B 2 139 ? -0.121 -11.269 31.267 1.00 15.33 135 ALA B O 1
ATOM 1855 N N . SER B 2 140 ? 1.804 -11.073 32.435 1.00 12.71 136 SER B N 1
ATOM 1856 C CA . SER B 2 140 ? 1.919 -9.632 32.212 1.00 11.97 136 SER B CA 1
ATOM 1857 C C . SER B 2 140 ? 3.388 -9.254 32.119 1.00 12.14 136 SER B C 1
ATOM 1858 O O . SER B 2 140 ? 4.129 -9.408 33.097 1.00 13.10 136 SER B O 1
ATOM 1861 N N . THR B 2 141 ? 3.800 -8.739 30.953 1.00 12.16 137 THR B N 1
ATOM 1862 C CA . THR B 2 141 ? 5.172 -8.264 30.802 1.00 13.92 137 THR B CA 1
ATOM 1863 C C . THR B 2 141 ? 5.475 -7.124 31.765 1.00 12.56 137 THR B C 1
ATOM 1864 O O . THR B 2 141 ? 6.556 -7.082 32.371 1.00 12.89 137 THR B O 1
ATOM 1868 N N . ALA B 2 142 ? 4.525 -6.201 31.942 1.00 10.99 138 ALA B N 1
ATOM 1869 C CA . ALA B 2 142 ? 4.762 -5.065 32.832 1.00 11.54 138 ALA B CA 1
ATOM 1870 C C . ALA B 2 142 ? 4.959 -5.516 34.274 1.00 10.92 138 ALA B C 1
ATOM 1871 O O . ALA B 2 142 ? 5.873 -5.043 34.962 1.00 11.31 138 ALA B O 1
ATOM 1873 N N . LEU B 2 143 ? 4.114 -6.436 34.752 1.00 9.44 139 LEU B N 1
ATOM 1874 C CA . LEU B 2 143 ? 4.245 -6.896 36.128 1.00 9.91 139 LEU B CA 1
ATOM 1875 C C . LEU B 2 143 ? 5.537 -7.683 36.319 1.00 10.58 139 LEU B C 1
ATOM 1876 O O . LEU B 2 143 ? 6.235 -7.519 37.332 1.00 12.21 139 LEU B O 1
ATOM 1881 N N . ASP B 2 144 ? 5.881 -8.530 35.345 1.00 10.60 140 ASP B N 1
ATOM 1882 C CA . ASP B 2 144 ? 7.133 -9.275 35.431 1.00 11.31 140 ASP B CA 1
ATOM 1883 C C . ASP B 2 144 ? 8.329 -8.334 35.496 1.00 11.33 140 ASP B C 1
ATOM 1884 O O . ASP B 2 144 ? 9.263 -8.556 36.273 1.00 12.65 140 ASP B O 1
ATOM 1889 N N . THR B 2 145 ? 8.318 -7.279 34.681 1.00 11.85 141 THR B N 1
ATOM 1890 C CA . THR B 2 145 ? 9.413 -6.316 34.680 1.00 11.05 141 THR B CA 1
ATOM 1891 C C . THR B 2 145 ? 9.532 -5.606 36.020 1.00 11.46 141 THR B C 1
ATOM 1892 O O . THR B 2 145 ? 10.641 -5.440 36.539 1.00 11.81 141 THR B O 1
ATOM 1896 N N . ALA B 2 146 ? 8.401 -5.186 36.600 1.00 10.59 142 ALA B N 1
ATOM 1897 C CA . ALA B 2 146 ? 8.451 -4.533 37.904 1.00 10.01 142 ALA B CA 1
ATOM 1898 C C . ALA B 2 146 ? 9.066 -5.447 38.958 1.00 9.65 142 ALA B C 1
ATOM 1899 O O . ALA B 2 146 ? 9.883 -4.999 39.773 1.00 11.05 142 ALA B O 1
ATOM 1901 N N . VAL B 2 147 ? 8.702 -6.736 38.944 1.00 9.00 143 VAL B N 1
ATOM 1902 C CA . VAL B 2 147 ? 9.302 -7.691 39.879 1.00 9.98 143 VAL B CA 1
ATOM 1903 C C . VAL B 2 147 ? 10.807 -7.795 39.647 1.00 10.18 143 VAL B C 1
ATOM 1904 O O . VAL B 2 147 ? 11.607 -7.768 40.594 1.00 10.05 143 VAL B O 1
ATOM 1908 N N . MET B 2 148 ? 11.218 -7.909 38.380 1.00 10.87 144 MET B N 1
ATOM 1909 C CA A MET B 2 148 ? 12.641 -8.012 38.060 0.65 12.96 144 MET B CA 1
ATOM 1910 C CA B MET B 2 148 ? 12.642 -8.027 38.093 0.35 12.75 144 MET B CA 1
ATOM 1911 C C . MET B 2 148 ? 13.408 -6.778 38.518 1.00 12.60 144 MET B C 1
ATOM 1912 O O . MET B 2 148 ? 14.551 -6.877 38.977 1.00 13.15 144 MET B O 1
ATOM 1921 N N . ASN B 2 149 ? 12.801 -5.597 38.382 1.00 12.25 145 ASN B N 1
ATOM 1922 C CA . ASN B 2 149 ? 13.495 -4.382 38.784 1.00 12.25 145 ASN B CA 1
ATOM 1923 C C . ASN B 2 149 ? 13.614 -4.269 40.303 1.00 12.17 145 ASN B C 1
ATOM 1924 O O . ASN B 2 149 ? 14.623 -3.756 40.806 1.00 13.39 145 ASN B O 1
ATOM 1929 N N . ALA B 2 150 ? 12.621 -4.765 41.049 1.00 11.11 146 ALA B N 1
ATOM 1930 C CA . ALA B 2 150 ? 12.776 -4.869 42.497 1.00 10.13 146 ALA B CA 1
ATOM 1931 C C . ALA B 2 150 ? 13.925 -5.805 42.857 1.00 8.74 146 ALA B C 1
ATOM 1932 O O . ALA B 2 150 ? 14.745 -5.495 43.728 1.00 10.34 146 ALA B O 1
ATOM 1934 N N . ILE B 2 151 ? 14.005 -6.958 42.193 1.00 9.19 147 ILE B N 1
ATOM 1935 C CA . ILE B 2 151 ? 15.101 -7.889 42.461 1.00 9.29 147 ILE B CA 1
ATOM 1936 C C . ILE B 2 151 ? 16.449 -7.263 42.110 1.00 10.05 147 ILE B C 1
ATOM 1937 O O . ILE B 2 151 ? 17.441 -7.424 42.840 1.00 10.72 147 ILE B O 1
ATOM 1942 N N . ASN B 2 152 ? 16.506 -6.524 41.001 1.00 12.68 148 ASN B N 1
ATOM 1943 C CA . ASN B 2 152 ? 17.759 -5.904 40.577 1.00 12.95 148 ASN B CA 1
ATOM 1944 C C . ASN B 2 152 ? 18.183 -4.805 41.544 1.00 14.48 148 ASN B C 1
ATOM 1945 O O . ASN B 2 152 ? 19.384 -4.525 41.678 1.00 15.70 148 ASN B O 1
ATOM 1950 N N . ALA B 2 153 ? 17.213 -4.164 42.209 1.00 12.48 149 ALA B N 1
ATOM 1951 C CA . ALA B 2 153 ? 17.512 -3.181 43.246 1.00 13.05 149 ALA B CA 1
ATOM 1952 C C . ALA B 2 153 ? 18.001 -3.826 44.535 1.00 13.46 149 ALA B C 1
ATOM 1953 O O . ALA B 2 153 ? 18.381 -3.105 45.466 1.00 14.63 149 ALA B O 1
ATOM 1955 N N . GLY B 2 154 ? 18.005 -5.150 44.618 1.00 13.46 150 GLY B N 1
ATOM 1956 C CA . GLY B 2 154 ? 18.548 -5.822 45.774 1.00 13.74 150 GLY B CA 1
ATOM 1957 C C . GLY B 2 154 ? 17.525 -6.356 46.745 1.00 12.21 150 GLY B C 1
ATOM 1958 O O . GLY B 2 154 ? 17.896 -6.708 47.871 1.00 13.60 150 GLY B O 1
ATOM 1959 N N . VAL B 2 155 ? 16.263 -6.451 46.346 1.00 10.54 151 VAL B N 1
ATOM 1960 C CA . VAL B 2 155 ? 15.188 -6.885 47.230 1.00 11.59 151 VAL B CA 1
ATOM 1961 C C . VAL B 2 155 ? 14.741 -8.267 46.780 1.00 11.20 151 VAL B C 1
ATOM 1962 O O . VAL B 2 155 ? 14.351 -8.451 45.623 1.00 11.62 151 VAL B O 1
ATOM 1966 N N . THR B 2 156 ? 14.776 -9.232 47.692 1.00 10.22 152 THR B N 1
ATOM 1967 C CA . THR B 2 156 ? 14.294 -10.567 47.373 1.00 9.74 152 THR B CA 1
ATOM 1968 C C . THR B 2 156 ? 12.781 -10.502 47.244 1.00 8.71 152 THR B C 1
ATOM 1969 O O . THR B 2 156 ? 12.119 -9.814 48.023 1.00 9.23 152 THR B O 1
ATOM 1973 N N . VAL B 2 157 ? 12.237 -11.183 46.238 1.00 9.42 153 VAL B N 1
ATOM 1974 C CA . VAL B 2 157 ? 10.796 -11.200 45.993 1.00 8.32 153 VAL B CA 1
ATOM 1975 C C . VAL B 2 157 ? 10.322 -12.642 46.059 1.00 9.40 153 VAL B C 1
ATOM 1976 O O . VAL B 2 157 ? 10.771 -13.483 45.269 1.00 11.03 153 VAL B O 1
ATOM 1980 N N . VAL B 2 158 ? 9.397 -12.917 46.977 1.00 8.34 154 VAL B N 1
ATOM 1981 C CA . VAL B 2 158 ? 8.836 -14.249 47.180 1.00 7.20 154 VAL B CA 1
ATOM 1982 C C . VAL B 2 158 ? 7.387 -14.191 46.720 1.00 7.95 154 VAL B C 1
ATOM 1983 O O . VAL B 2 158 ? 6.643 -13.298 47.144 1.00 8.51 154 VAL B O 1
ATOM 1987 N N . VAL B 2 159 ? 6.994 -15.114 45.827 1.00 6.80 155 VAL B N 1
ATOM 1988 C CA . VAL B 2 159 ? 5.693 -15.064 45.158 1.00 8.65 155 VAL B CA 1
ATOM 1989 C C . VAL B 2 159 ? 4.983 -16.410 45.239 1.00 8.64 155 VAL B C 1
ATOM 1990 O O . VAL B 2 159 ? 5.614 -17.470 45.237 1.00 8.15 155 VAL B O 1
ATOM 1994 N N . ALA B 2 160 ? 3.650 -16.361 45.293 1.00 7.84 156 ALA B N 1
ATOM 1995 C CA . ALA B 2 160 ? 2.852 -17.585 45.367 1.00 7.95 156 ALA B CA 1
ATOM 1996 C C . ALA B 2 160 ? 2.734 -18.239 43.996 1.00 9.49 156 ALA B C 1
ATOM 1997 O O . ALA B 2 160 ? 2.557 -17.554 42.988 1.00 10.47 156 ALA B O 1
ATOM 1999 N N . ALA B 2 161 ? 2.781 -19.580 43.968 1.00 7.97 157 ALA B N 1
ATOM 2000 C CA . ALA B 2 161 ? 2.682 -20.292 42.696 1.00 7.80 157 ALA B CA 1
ATOM 2001 C C . ALA B 2 161 ? 1.305 -20.160 42.043 1.00 8.20 157 ALA B C 1
ATOM 2002 O O . ALA B 2 161 ? 1.201 -20.272 40.816 1.00 9.09 157 ALA B O 1
ATOM 2004 N N . GLY B 2 162 ? 0.246 -19.958 42.826 1.00 8.94 158 GLY B N 1
ATOM 2005 C CA . GLY B 2 162 ? -1.115 -19.991 42.331 1.00 9.76 158 GLY B CA 1
ATOM 2006 C C . GLY B 2 162 ? -1.840 -21.276 42.713 1.00 10.18 158 GLY B C 1
ATOM 2007 O O . GLY B 2 162 ? -1.234 -22.281 43.090 1.00 9.37 158 GLY B O 1
ATOM 2008 N N . ASN B 2 163 ? -3.177 -21.245 42.568 1.00 8.80 159 ASN B N 1
ATOM 2009 C CA . ASN B 2 163 ? -4.066 -22.239 43.169 1.00 8.75 159 ASN B CA 1
ATOM 2010 C C . ASN B 2 163 ? -4.941 -22.962 42.143 1.00 9.90 159 ASN B C 1
ATOM 2011 O O . ASN B 2 163 ? -6.050 -23.401 42.473 1.00 11.53 159 ASN B O 1
ATOM 2016 N N . ASP B 2 164 ? -4.444 -23.127 40.919 1.00 11.20 160 ASP B N 1
ATOM 2017 C CA . ASP B 2 164 ? -5.191 -23.679 39.795 1.00 13.13 160 ASP B CA 1
ATOM 2018 C C . ASP B 2 164 ? -4.893 -25.147 39.525 1.00 12.92 160 ASP B C 1
ATOM 2019 O O . ASP B 2 164 ? -5.464 -25.709 38.583 1.00 13.68 160 ASP B O 1
ATOM 2024 N N . ASN B 2 165 ? -3.996 -25.773 40.290 1.00 12.00 161 ASN B N 1
ATOM 2025 C CA . ASN B 2 165 ? -3.519 -27.125 39.963 1.00 11.31 161 ASN B CA 1
ATOM 2026 C C . ASN B 2 165 ? -3.050 -27.187 38.507 1.00 12.15 161 ASN B C 1
ATOM 2027 O O . ASN B 2 165 ? -3.387 -28.106 37.751 1.00 13.08 161 ASN B O 1
ATOM 2032 N N . ARG B 2 166 ? -2.288 -26.172 38.099 1.00 12.49 162 ARG B N 1
ATOM 2033 C CA . ARG B 2 166 ? -1.758 -26.075 36.743 1.00 13.11 162 ARG B CA 1
ATOM 2034 C C . ARG B 2 166 ? -0.276 -25.705 36.790 1.00 11.95 162 ARG B C 1
ATOM 2035 O O . ARG B 2 166 ? 0.284 -25.427 37.852 1.00 12.14 162 ARG B O 1
ATOM 2038 N N . ASP B 2 167 ? 0.354 -25.666 35.614 1.00 12.67 163 ASP B N 1
ATOM 2039 C CA . ASP B 2 167 ? 1.753 -25.254 35.495 1.00 12.46 163 ASP B CA 1
ATOM 2040 C C . ASP B 2 167 ? 1.847 -23.759 35.824 1.00 13.07 163 ASP B C 1
ATOM 2041 O O . ASP B 2 167 ? 1.176 -22.930 35.194 1.00 13.70 163 ASP B O 1
ATOM 2046 N N . ALA B 2 168 ? 2.689 -23.410 36.801 1.00 12.59 164 ALA B N 1
ATOM 2047 C CA . ALA B 2 168 ? 2.802 -22.025 37.250 1.00 12.19 164 ALA B CA 1
ATOM 2048 C C . ALA B 2 168 ? 3.441 -21.104 36.220 1.00 13.51 164 ALA B C 1
ATOM 2049 O O . ALA B 2 168 ? 3.351 -19.878 36.374 1.00 13.08 164 ALA B O 1
ATOM 2051 N N . CYS B 2 169 ? 4.079 -21.652 35.181 1.00 14.17 165 CYS B N 1
ATOM 2052 C CA . CYS B 2 169 ? 4.758 -20.839 34.181 1.00 15.20 165 CYS B CA 1
ATOM 2053 C C . CYS B 2 169 ? 3.797 -20.023 33.330 1.00 15.67 165 CYS B C 1
ATOM 2054 O O . CYS B 2 169 ? 4.255 -19.187 32.538 1.00 17.41 165 CYS B O 1
ATOM 2057 N N . PHE B 2 170 ? 2.487 -20.230 33.476 1.00 15.96 166 PHE B N 1
ATOM 2058 C CA . PHE B 2 170 ? 1.493 -19.529 32.674 1.00 18.95 166 PHE B CA 1
ATOM 2059 C C . PHE B 2 170 ? 1.065 -18.199 33.281 1.00 17.08 166 PHE B C 1
ATOM 2060 O O . PHE B 2 170 ? 0.338 -17.441 32.624 1.00 17.96 166 PHE B O 1
ATOM 2068 N N . TYR B 2 171 ? 1.504 -17.892 34.501 1.00 13.22 167 TYR B N 1
ATOM 2069 C CA . TYR B 2 171 ? 0.934 -16.814 35.298 1.00 12.39 167 TYR B CA 1
ATOM 2070 C C . TYR B 2 171 ? 2.023 -15.859 35.775 1.00 11.93 167 TYR B C 1
ATOM 2071 O O . TYR B 2 171 ? 3.190 -16.230 35.918 1.00 11.86 167 TYR B O 1
ATOM 2080 N N . SER B 2 172 ? 1.610 -14.593 36.054 1.00 11.09 168 SER B N 1
ATOM 2081 C CA . SER B 2 172 ? 2.520 -13.596 36.603 1.00 11.04 168 SER B CA 1
ATOM 2082 C C . SER B 2 172 ? 2.119 -13.251 38.028 1.00 11.73 168 SER B C 1
ATOM 2083 O O . SER B 2 172 ? 0.925 -13.128 38.329 1.00 12.49 168 SER B O 1
ATOM 2086 N N . PRO B 2 173 ? 3.084 -13.046 38.923 1.00 11.11 169 PRO B N 1
ATOM 2087 C CA . PRO B 2 173 ? 4.530 -13.093 38.705 1.00 11.70 169 PRO B CA 1
ATOM 2088 C C . PRO B 2 173 ? 5.148 -14.475 38.940 1.00 11.11 169 PRO B C 1
ATOM 2089 O O . PRO B 2 173 ? 6.369 -14.562 39.015 1.00 11.97 169 PRO B O 1
ATOM 2093 N N . ALA B 2 174 ? 4.334 -15.535 39.048 1.00 10.60 170 ALA B N 1
ATOM 2094 C CA . ALA B 2 174 ? 4.884 -16.851 39.381 1.00 11.07 170 ALA B CA 1
ATOM 2095 C C . ALA B 2 174 ? 5.953 -17.296 38.387 1.00 11.74 170 ALA B C 1
ATOM 2096 O O . ALA B 2 174 ? 6.932 -17.951 38.778 1.00 12.68 170 ALA B O 1
ATOM 2098 N N . ARG B 2 175 ? 5.806 -16.930 37.115 1.00 11.88 171 ARG B N 1
ATOM 2099 C CA . ARG B 2 175 ? 6.741 -17.359 36.076 1.00 12.77 171 ARG B CA 1
ATOM 2100 C C . ARG B 2 175 ? 8.072 -16.606 36.094 1.00 12.68 171 ARG B C 1
ATOM 2101 O O . ARG B 2 175 ? 8.965 -16.963 35.308 1.00 13.39 171 ARG B O 1
ATOM 2109 N N . VAL B 2 176 ? 8.241 -15.598 36.952 1.00 10.94 172 VAL B N 1
ATOM 2110 C CA . VAL B 2 176 ? 9.487 -14.832 36.967 1.00 12.09 172 VAL B CA 1
ATOM 2111 C C . VAL B 2 176 ? 10.580 -15.673 37.631 1.00 11.66 172 VAL B C 1
ATOM 2112 O O . VAL B 2 176 ? 10.545 -15.912 38.843 1.00 11.94 172 VAL B O 1
ATOM 2116 N N . THR B 2 177 ? 11.566 -16.110 36.837 1.00 12.12 173 THR B N 1
ATOM 2117 C CA . THR B 2 177 ? 12.595 -17.036 37.317 1.00 13.83 173 THR B CA 1
ATOM 2118 C C . THR B 2 177 ? 13.316 -16.512 38.555 1.00 11.96 173 THR B C 1
ATOM 2119 O O . THR B 2 177 ? 13.547 -17.258 39.518 1.00 12.27 173 THR B O 1
ATOM 2123 N N . ALA B 2 178 ? 13.690 -15.236 38.549 1.00 12.09 174 ALA B N 1
ATOM 2124 C CA . ALA B 2 178 ? 14.507 -14.713 39.636 1.00 11.09 174 ALA B CA 1
ATOM 2125 C C . ALA B 2 178 ? 13.729 -14.529 40.936 1.00 11.43 174 ALA B C 1
ATOM 2126 O O . ALA B 2 178 ? 14.349 -14.330 41.986 1.00 11.38 174 ALA B O 1
ATOM 2128 N N . ALA B 2 179 ? 12.401 -14.568 40.893 1.00 10.48 175 ALA B N 1
ATOM 2129 C CA . ALA B 2 179 ? 11.622 -14.559 42.122 1.00 8.87 175 ALA B CA 1
ATOM 2130 C C . ALA B 2 179 ? 11.604 -15.967 42.710 1.00 9.75 175 ALA B C 1
ATOM 2131 O O . ALA B 2 179 ? 11.808 -16.953 42.004 1.00 13.43 175 ALA B O 1
ATOM 2133 N N . ILE B 2 180 ? 11.379 -16.061 44.018 1.00 7.55 176 ILE B N 1
ATOM 2134 C CA . ILE B 2 180 ? 11.263 -17.355 44.685 1.00 8.11 176 ILE B CA 1
ATOM 2135 C C . ILE B 2 180 ? 9.785 -17.727 44.637 1.00 8.73 176 ILE B C 1
ATOM 2136 O O . ILE B 2 180 ? 8.963 -17.114 45.319 1.00 9.51 176 ILE B O 1
ATOM 2141 N N . THR B 2 181 ? 9.440 -18.696 43.795 1.00 7.87 177 THR B N 1
ATOM 2142 C CA . THR B 2 181 ? 8.051 -19.087 43.573 1.00 8.49 177 THR B CA 1
ATOM 2143 C C . THR B 2 181 ? 7.738 -20.288 44.450 1.00 8.30 177 THR B C 1
ATOM 2144 O O . THR B 2 181 ? 8.452 -21.296 44.400 1.00 9.37 177 THR B O 1
ATOM 2148 N N . VAL B 2 182 ? 6.662 -20.188 45.229 1.00 7.18 178 VAL B N 1
ATOM 2149 C CA . VAL B 2 182 ? 6.398 -21.104 46.340 1.00 7.76 178 VAL B CA 1
ATOM 2150 C C . VAL B 2 182 ? 5.103 -21.885 46.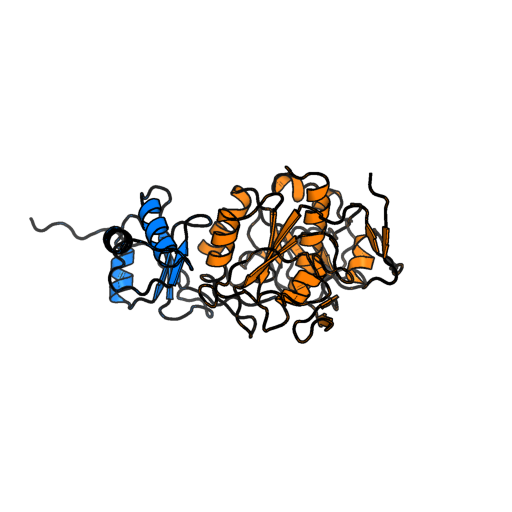105 1.00 8.48 178 VAL B C 1
ATOM 2151 O O . VAL B 2 182 ? 4.030 -21.285 45.985 1.00 7.98 178 VAL B O 1
ATOM 2155 N N . GLY B 2 183 ? 5.203 -23.251 46.111 1.00 9.04 179 GLY B N 1
ATOM 2156 C CA . GLY B 2 183 ? 4.037 -24.129 46.112 1.00 7.63 179 GLY B CA 1
ATOM 2157 C C . GLY B 2 183 ? 3.597 -24.496 47.535 1.00 7.67 179 GLY B C 1
ATOM 2158 O O . GLY B 2 183 ? 4.297 -24.217 48.504 1.00 8.11 179 GLY B O 1
ATOM 2159 N N . ALA B 2 184 ? 2.433 -25.147 47.657 1.00 7.51 180 ALA B N 1
ATOM 2160 C CA . ALA B 2 184 ? 1.853 -25.418 48.972 1.00 8.41 180 ALA B CA 1
ATOM 2161 C C . ALA B 2 184 ? 1.797 -26.912 49.275 1.00 9.37 180 ALA B C 1
ATOM 2162 O O . ALA B 2 184 ? 1.468 -27.718 48.398 1.00 10.00 180 ALA B O 1
ATOM 2164 N N . THR B 2 185 ? 2.077 -27.278 50.531 1.00 8.16 181 THR B N 1
ATOM 2165 C CA . THR B 2 185 ? 1.938 -28.658 50.995 1.00 7.94 181 THR B CA 1
ATOM 2166 C C . THR B 2 185 ? 0.955 -28.757 52.155 1.00 7.60 181 THR B C 1
ATOM 2167 O O . THR B 2 185 ? 0.562 -27.757 52.774 1.00 7.99 181 THR B O 1
ATOM 2171 N N . THR B 2 186 ? 0.593 -29.998 52.468 1.00 7.87 182 THR B N 1
ATOM 2172 C CA . THR B 2 186 ? -0.292 -30.320 53.580 1.00 9.45 182 THR B CA 1
ATOM 2173 C C . THR B 2 186 ? 0.513 -30.885 54.743 1.00 9.47 182 THR B C 1
ATOM 2174 O O . THR B 2 186 ? 1.701 -31.202 54.621 1.00 9.27 182 THR B O 1
ATOM 2178 N N . SER B 2 187 ? -0.183 -31.070 55.871 1.00 10.38 183 SER B N 1
ATOM 2179 C CA . SER B 2 187 ? 0.451 -31.540 57.092 1.00 11.63 183 SER B CA 1
ATOM 2180 C C . SER B 2 187 ? 0.965 -32.965 56.986 1.00 12.01 183 SER B C 1
ATOM 2181 O O . SER B 2 187 ? 1.699 -33.404 57.876 1.00 13.36 183 SER B O 1
ATOM 2184 N N . THR B 2 188 ? 0.584 -33.702 55.945 1.00 10.54 184 THR B N 1
ATOM 2185 C CA . THR B 2 188 ? 1.108 -35.039 55.712 1.00 10.26 184 THR B CA 1
ATOM 2186 C C . THR B 2 188 ? 2.080 -35.079 54.530 1.00 9.50 184 THR B C 1
ATOM 2187 O O . THR B 2 188 ? 2.382 -36.156 54.005 1.00 11.78 184 THR B O 1
ATOM 2191 N N . ASP B 2 189 ? 2.577 -33.909 54.108 1.00 9.45 185 ASP B N 1
ATOM 2192 C CA . ASP B 2 189 ? 3.642 -33.762 53.119 1.00 10.60 185 ASP B CA 1
ATOM 2193 C C . ASP B 2 189 ? 3.198 -34.027 51.680 1.00 10.85 185 ASP B C 1
ATOM 2194 O O . ASP B 2 189 ? 4.037 -34.249 50.809 1.00 11.43 185 ASP B O 1
ATOM 2199 N N . TYR B 2 190 ? 1.906 -33.982 51.392 1.00 10.77 186 TYR B N 1
ATOM 2200 C CA . TYR B 2 190 ? 1.451 -33.973 50.010 1.00 11.12 186 TYR B CA 1
ATOM 2201 C C . TYR B 2 190 ? 1.448 -32.549 49.473 1.00 9.28 186 TYR B C 1
ATOM 2202 O O . TYR B 2 190 ? 1.206 -31.591 50.211 1.00 9.72 186 TYR B O 1
ATOM 2211 N N . ARG B 2 191 ? 1.720 -32.407 48.179 1.00 8.73 187 ARG B N 1
ATOM 2212 C CA . ARG B 2 191 ? 1.386 -31.149 47.528 1.00 8.97 187 ARG B CA 1
ATOM 2213 C C . ARG B 2 191 ? -0.109 -30.945 47.695 1.00 8.88 187 ARG B C 1
ATOM 2214 O O . ARG B 2 191 ? -0.896 -31.867 47.457 1.00 10.86 187 ARG B O 1
ATOM 2222 N N . ALA B 2 192 ? -0.503 -29.756 48.152 1.00 8.45 188 ALA B N 1
ATOM 2223 C CA . ALA B 2 192 ? -1.925 -29.467 48.284 1.00 8.65 188 ALA B CA 1
ATOM 2224 C C . ALA B 2 192 ? -2.594 -29.595 46.919 1.00 9.83 188 ALA B C 1
ATOM 2225 O O . ALA B 2 192 ? -1.996 -29.269 45.887 1.00 10.06 188 ALA B O 1
ATOM 2227 N N . SER B 2 193 ? -3.840 -30.086 46.909 1.00 9.83 189 SER B N 1
ATOM 2228 C CA . SER B 2 193 ? -4.460 -30.469 45.639 1.00 10.94 189 SER B CA 1
ATOM 2229 C C . SER B 2 193 ? -4.597 -29.296 44.681 1.00 10.73 189 SER B C 1
ATOM 2230 O O . SER B 2 193 ? -4.641 -29.500 43.464 1.00 11.34 189 SER B O 1
ATOM 2233 N N . PHE B 2 194 ? -4.690 -28.074 45.204 1.00 9.86 190 PHE B N 1
ATOM 2234 C CA . PHE B 2 194 ? -4.866 -26.873 44.397 1.00 10.35 190 PHE B CA 1
ATOM 2235 C C . PHE B 2 194 ? -3.546 -26.250 43.949 1.00 8.69 190 PHE B C 1
ATOM 2236 O O . PHE B 2 194 ? -3.561 -25.341 43.109 1.00 9.24 190 PHE B O 1
ATOM 2244 N N . SER B 2 195 ? -2.415 -26.684 44.497 1.00 9.71 191 SER B N 1
ATOM 2245 C CA . SER B 2 195 ? -1.174 -25.955 44.273 1.00 8.37 191 SER B CA 1
ATOM 2246 C C . SER B 2 195 ? -0.720 -26.076 42.825 1.00 8.79 191 SER B C 1
ATOM 2247 O O . SER B 2 195 ? -0.630 -27.180 42.278 1.00 9.19 191 SER B O 1
ATOM 2250 N N . ASN B 2 196 ? -0.398 -24.938 42.210 1.00 8.82 192 ASN B N 1
ATOM 2251 C CA . ASN B 2 196 ? 0.306 -24.995 40.943 1.00 9.11 192 ASN B CA 1
ATOM 2252 C C . ASN B 2 196 ? 1.656 -25.691 41.128 1.00 9.63 192 ASN B C 1
ATOM 2253 O O . ASN B 2 196 ? 2.157 -25.865 42.247 1.00 10.60 192 ASN B O 1
ATOM 2258 N N . TYR B 2 197 ? 2.245 -26.099 40.010 1.00 8.78 193 TYR B N 1
ATOM 2259 C CA . TYR B 2 197 ? 3.428 -26.954 40.044 1.00 9.81 193 TYR B CA 1
ATOM 2260 C C . TYR B 2 197 ? 4.304 -26.637 38.842 1.00 10.81 193 TYR B C 1
ATOM 2261 O O . TYR B 2 197 ? 3.980 -25.768 38.025 1.00 11.45 193 TYR B O 1
ATOM 2270 N N . GLY B 2 198 ? 5.426 -27.355 38.732 1.00 11.97 194 GLY B N 1
ATOM 2271 C CA . GLY B 2 198 ? 6.242 -27.330 37.531 1.00 12.08 194 GLY B CA 1
ATOM 2272 C C . GLY B 2 198 ? 7.584 -26.633 37.713 1.00 12.24 194 GLY B C 1
ATOM 2273 O O . GLY B 2 198 ? 8.011 -26.293 38.822 1.00 11.46 194 GLY B O 1
ATOM 2274 N N . ARG B 2 199 ? 8.253 -26.422 36.568 1.00 13.35 195 ARG B N 1
ATOM 2275 C CA . ARG B 2 199 ? 9.638 -25.955 36.543 1.00 15.66 195 ARG B CA 1
ATOM 2276 C C . ARG B 2 199 ? 9.798 -24.526 37.049 1.00 14.64 195 ARG B C 1
ATOM 2277 O O . ARG B 2 199 ? 10.921 -24.122 37.375 1.00 15.76 195 ARG B O 1
ATOM 2285 N N . CYS B 2 200 ? 8.717 -23.752 37.118 1.00 13.44 196 CYS B N 1
ATOM 2286 C CA . CYS B 2 200 ? 8.814 -22.381 37.598 1.00 14.96 196 CYS B CA 1
ATOM 2287 C C . CYS B 2 200 ? 8.793 -22.279 39.116 1.00 14.67 196 CYS B C 1
ATOM 2288 O O . CYS B 2 200 ? 9.152 -21.219 39.649 1.00 16.32 196 CYS B O 1
ATOM 2291 N N . LEU B 2 201 ? 8.413 -23.348 39.821 1.00 13.02 197 LEU B N 1
ATOM 2292 C CA . LEU B 2 201 ? 8.506 -23.344 41.273 1.00 11.31 197 LEU B CA 1
ATOM 2293 C C . LEU B 2 201 ? 9.959 -23.414 41.714 1.00 12.17 197 LEU B C 1
ATOM 2294 O O . LEU B 2 201 ? 10.817 -23.972 41.030 1.00 13.61 197 LEU B O 1
ATOM 2299 N N . ASP B 2 202 ? 10.225 -22.848 42.881 1.00 11.18 198 ASP B N 1
ATOM 2300 C CA . ASP B 2 202 ? 11.516 -23.007 43.537 1.00 10.58 198 ASP B CA 1
ATOM 2301 C C . ASP B 2 202 ? 11.466 -24.030 44.660 1.00 9.97 198 ASP B C 1
ATOM 2302 O O . ASP B 2 202 ? 12.375 -24.861 44.780 1.00 11.70 198 ASP B O 1
ATOM 2307 N N . LEU B 2 203 ? 10.404 -24.017 45.455 1.00 9.50 199 LEU B N 1
ATOM 2308 C CA . LEU B 2 203 ? 10.239 -24.969 46.551 1.00 8.70 199 LEU B CA 1
ATOM 2309 C C . LEU B 2 203 ? 8.795 -24.920 47.042 1.00 8.46 199 LEU B C 1
ATOM 2310 O O . LEU B 2 203 ? 7.981 -24.122 46.568 1.00 9.88 199 LEU B O 1
ATOM 2315 N N . PHE B 2 204 ? 8.483 -25.811 47.977 1.00 8.92 200 PHE B N 1
ATOM 2316 C CA . PHE B 2 204 ? 7.184 -25.896 48.627 1.00 8.39 200 PHE B CA 1
ATOM 2317 C C . PHE B 2 204 ? 7.291 -25.459 50.080 1.00 9.57 200 PHE B C 1
ATOM 2318 O O . PHE B 2 204 ? 8.371 -25.492 50.682 1.00 9.91 200 PHE B O 1
ATOM 2326 N N . ALA B 2 205 ? 6.147 -25.065 50.641 1.00 8.29 201 ALA B N 1
ATOM 2327 C CA . ALA B 2 205 ? 6.035 -24.729 52.057 1.00 7.77 201 ALA B CA 1
ATOM 2328 C C . ALA B 2 205 ? 4.609 -25.013 52.509 1.00 7.79 201 ALA B C 1
ATOM 2329 O O . ALA B 2 205 ? 3.710 -25.152 51.676 1.00 8.75 201 ALA B O 1
ATOM 2331 N N . PRO B 2 206 ? 4.366 -25.089 53.820 1.00 7.45 202 PRO B N 1
ATOM 2332 C CA . PRO B 2 206 ? 3.006 -25.376 54.311 1.00 8.07 202 PRO B CA 1
ATOM 2333 C C . PRO B 2 206 ? 1.968 -24.366 53.827 1.00 7.88 202 PRO B C 1
ATOM 2334 O O . PRO B 2 206 ? 2.126 -23.158 54.006 1.00 8.50 202 PRO B O 1
ATOM 2338 N N . GLY B 2 207 ? 0.883 -24.869 53.222 1.00 7.47 203 GLY B N 1
ATOM 2339 C CA . GLY B 2 207 ? -0.149 -23.977 52.719 1.00 7.01 203 GLY B CA 1
ATOM 2340 C C . GLY B 2 207 ? -1.592 -24.432 52.889 1.00 8.24 203 GLY B C 1
ATOM 2341 O O . GLY B 2 207 ? -2.518 -23.706 52.509 1.00 11.31 203 GLY B O 1
ATOM 2342 N N . GLN B 2 208 ? -1.816 -25.624 53.446 1.00 9.28 204 GLN B N 1
ATOM 2343 C CA . GLN B 2 208 ? -3.161 -26.143 53.670 1.00 9.26 204 GLN B CA 1
ATOM 2344 C C . GLN B 2 208 ? -3.499 -26.022 55.147 1.00 9.83 204 GLN B C 1
ATOM 2345 O O . GLN B 2 208 ? -2.773 -26.555 55.997 1.00 10.25 204 GLN B O 1
ATOM 2351 N N . SER B 2 209 ? -4.593 -25.314 55.447 1.00 8.68 205 SER B N 1
ATOM 2352 C CA . SER B 2 209 ? -5.089 -25.155 56.814 1.00 9.21 205 SER B CA 1
ATOM 2353 C C . SER B 2 209 ? -4.035 -24.520 57.727 1.00 9.28 205 SER B C 1
ATOM 2354 O O . SER B 2 209 ? -3.576 -25.118 58.705 1.00 10.76 205 SER B O 1
ATOM 2357 N N . ILE B 2 210 ? -3.651 -23.291 57.379 1.00 7.87 206 ILE B N 1
ATOM 2358 C CA . ILE B 2 210 ? -2.624 -22.541 58.093 1.00 7.38 206 ILE B CA 1
ATOM 2359 C C . ILE B 2 210 ? -3.309 -21.544 59.011 1.00 8.55 206 ILE B C 1
ATOM 2360 O O . ILE B 2 210 ? -4.161 -20.771 58.564 1.00 8.79 206 ILE B O 1
ATOM 2365 N N . THR B 2 211 ? -2.916 -21.525 60.288 1.00 8.72 207 THR B N 1
ATOM 2366 C CA . THR B 2 211 ? -3.520 -20.633 61.277 1.00 9.71 207 THR B CA 1
ATOM 2367 C C . THR B 2 211 ? -2.655 -19.391 61.446 1.00 9.28 207 THR B C 1
ATOM 2368 O O . THR B 2 211 ? -1.427 -19.496 61.556 1.00 9.52 207 THR B O 1
ATOM 2372 N N . SER B 2 212 ? -3.291 -18.225 61.451 1.00 8.26 208 SER B N 1
ATOM 2373 C CA . SER B 2 212 ? -2.580 -16.957 61.587 1.00 7.66 208 SER B CA 1
ATOM 2374 C C . SER B 2 212 ? -3.568 -15.878 62.028 1.00 8.83 208 SER B C 1
ATOM 2375 O O . SER B 2 212 ? -4.718 -16.161 62.381 1.00 8.98 208 SER B O 1
ATOM 2378 N N . ALA B 2 213 ? -3.105 -14.630 62.005 1.00 8.94 209 ALA B N 1
ATOM 2379 C CA . ALA B 2 213 ? -3.899 -13.493 62.440 1.00 9.97 209 ALA B CA 1
ATOM 2380 C C . ALA B 2 213 ? -5.024 -13.174 61.450 1.00 9.36 209 ALA B C 1
ATOM 2381 O O . ALA B 2 213 ? -5.018 -13.608 60.296 1.00 9.18 209 ALA B O 1
ATOM 2383 N N . TRP B 2 214 ? -5.987 -12.369 61.913 1.00 9.58 210 TRP B N 1
ATOM 2384 C CA . TRP B 2 214 ? -7.112 -11.920 61.097 1.00 9.61 210 TRP B CA 1
ATOM 2385 C C . TRP B 2 214 ? -7.453 -10.490 61.507 1.00 9.31 210 TRP B C 1
ATOM 2386 O O . TRP B 2 214 ? -7.098 -10.044 62.598 1.00 10.80 210 TRP B O 1
ATOM 2397 N N . TYR B 2 215 ? -8.153 -9.764 60.627 1.00 10.36 211 TYR B N 1
ATOM 2398 C CA . TYR B 2 215 ? -8.271 -8.312 60.775 1.00 10.16 211 TYR B CA 1
ATOM 2399 C C . TYR B 2 215 ? -9.431 -7.852 61.662 1.00 10.27 211 TYR B C 1
ATOM 2400 O O . TYR B 2 215 ? -9.525 -6.653 61.949 1.00 11.92 211 TYR B O 1
ATOM 2409 N N . THR B 2 216 ? -10.310 -8.751 62.111 1.00 9.78 212 THR B N 1
ATOM 2410 C CA . THR B 2 216 ? -11.562 -8.310 62.730 1.00 12.26 212 THR B CA 1
ATOM 2411 C C . THR B 2 216 ? -11.409 -7.791 64.161 1.00 13.18 212 THR B C 1
ATOM 2412 O O . THR B 2 216 ? -12.329 -7.143 64.668 1.00 14.21 212 THR B O 1
ATOM 2416 N N . SER B 2 217 ? -10.300 -8.080 64.827 1.00 10.79 213 SER B N 1
ATOM 2417 C CA . SER B 2 217 ? -10.002 -7.504 66.134 1.00 10.50 213 SER B CA 1
ATOM 2418 C C . SER B 2 217 ? -8.503 -7.634 66.346 1.00 10.12 213 SER B C 1
ATOM 2419 O O . SER B 2 217 ? -7.813 -8.312 65.585 1.00 11.29 213 SER B O 1
ATOM 2422 N N . SER B 2 218 ? -8.007 -6.994 67.406 1.00 10.59 214 SER B N 1
ATOM 2423 C CA . SER B 2 218 ? -6.575 -7.049 67.687 1.00 11.21 214 SER B CA 1
ATOM 2424 C C . SER B 2 218 ? -6.086 -8.448 68.062 1.00 11.04 214 SER B C 1
ATOM 2425 O O . SER B 2 218 ? -4.871 -8.665 68.117 1.00 11.45 214 SER B O 1
ATOM 2428 N N . THR B 2 219 ? -6.990 -9.395 68.329 1.00 12.66 215 THR B N 1
ATOM 2429 C CA . THR B 2 219 ? -6.602 -10.751 68.709 1.00 14.03 215 THR B CA 1
ATOM 2430 C C . THR B 2 219 ? -7.210 -11.817 67.801 1.00 11.75 215 THR B C 1
ATOM 2431 O O . THR B 2 219 ? -7.046 -13.012 68.078 1.00 12.08 215 THR B O 1
ATOM 2435 N N . ALA B 2 220 ? -7.887 -11.428 66.722 1.00 10.88 216 ALA B N 1
ATOM 2436 C CA . ALA B 2 220 ? -8.569 -12.398 65.868 1.00 9.12 216 ALA B CA 1
ATOM 2437 C C . ALA B 2 220 ? -7.577 -13.313 65.147 1.00 9.72 216 ALA B C 1
ATOM 2438 O O . ALA B 2 220 ? -6.461 -12.916 64.800 1.00 10.37 216 ALA B O 1
ATOM 2440 N N . THR B 2 221 ? -8.008 -14.551 64.903 1.00 9.77 217 THR B N 1
ATOM 2441 C CA . THR B 2 221 ? -7.238 -15.520 64.128 1.00 9.50 217 THR B CA 1
ATOM 2442 C C . THR B 2 221 ? -8.138 -16.150 63.072 1.00 8.59 217 THR B C 1
ATOM 2443 O O . THR B 2 221 ? -9.363 -16.049 63.137 1.00 9.54 217 THR B O 1
ATOM 2447 N N . ASN B 2 222 ? -7.522 -16.828 62.102 1.00 9.26 218 ASN B N 1
ATOM 2448 C CA . ASN B 2 222 ? -8.267 -17.588 61.103 1.00 8.57 218 ASN B CA 1
ATOM 2449 C C . ASN B 2 222 ? -7.372 -18.707 60.582 1.00 8.53 218 ASN B C 1
ATOM 2450 O O . ASN B 2 222 ? -6.142 -18.621 60.660 1.00 8.86 218 ASN B O 1
ATOM 2455 N N . THR B 2 223 ? -7.999 -19.762 60.050 1.00 8.40 219 THR B N 1
ATOM 2456 C CA . THR B 2 223 ? -7.298 -20.897 59.442 1.00 9.30 219 THR B CA 1
ATOM 2457 C C . THR B 2 223 ? -7.813 -21.069 58.020 1.00 10.10 219 THR B C 1
ATOM 2458 O O . THR B 2 223 ? -8.997 -21.367 57.811 1.00 10.95 219 THR B O 1
ATOM 2462 N N . ILE B 2 224 ? -6.931 -20.850 57.047 1.00 10.14 220 ILE B N 1
ATOM 2463 C CA . ILE B 2 224 ? -7.278 -20.827 55.632 1.00 9.34 220 ILE B CA 1
ATOM 2464 C C . ILE B 2 224 ? -6.154 -21.487 54.844 1.00 9.67 220 ILE B C 1
ATOM 2465 O O . ILE B 2 224 ? -5.101 -21.821 55.388 1.00 10.12 220 ILE B O 1
ATOM 2470 N N . SER B 2 225 ? -6.380 -21.657 53.542 1.00 9.71 221 SER B N 1
ATOM 2471 C CA . SER B 2 225 ? -5.480 -22.427 52.691 1.00 9.73 221 SER B CA 1
ATOM 2472 C C . SER B 2 225 ? -5.204 -21.692 51.390 1.00 8.49 221 SER B C 1
ATOM 2473 O O . SER B 2 225 ? -6.043 -20.936 50.889 1.00 9.97 221 SER B O 1
ATOM 2476 N N . GLY B 2 226 ? -4.040 -21.959 50.827 1.00 7.48 222 GLY B N 1
ATOM 2477 C CA . GLY B 2 226 ? -3.677 -21.425 49.529 1.00 9.28 222 GLY B CA 1
ATOM 2478 C C . GLY B 2 226 ? -2.174 -21.317 49.400 1.00 8.47 222 GLY B C 1
ATOM 2479 O O . GLY B 2 226 ? -1.421 -21.394 50.369 1.00 9.18 222 GLY B O 1
ATOM 2480 N N . THR B 2 227 ? -1.709 -21.142 48.164 1.00 8.85 223 THR B N 1
ATOM 2481 C CA . THR B 2 227 ? -0.295 -20.804 48.017 1.00 8.95 223 THR B CA 1
ATOM 2482 C C . THR B 2 227 ? 0.031 -19.450 48.647 1.00 8.98 223 THR B C 1
ATOM 2483 O O . THR B 2 227 ? 1.203 -19.179 48.949 1.00 9.54 223 THR B O 1
ATOM 2487 N N . ALA B 2 228 ? -0.985 -18.614 48.891 1.00 9.33 224 ALA B N 1
ATOM 2488 C CA . ALA B 2 228 ? -0.770 -17.372 49.625 1.00 8.30 224 ALA B CA 1
ATOM 2489 C C . ALA B 2 228 ? -0.321 -17.613 51.049 1.00 8.64 224 ALA B C 1
ATOM 2490 O O . ALA B 2 228 ? 0.259 -16.707 51.660 1.00 8.18 224 ALA B O 1
ATOM 2492 N N . MET B 2 229 ? -0.620 -18.787 51.606 1.00 8.44 225 MET B N 1
ATOM 2493 C CA . MET B 2 229 ? -0.232 -19.127 52.963 1.00 8.88 225 MET B CA 1
ATOM 2494 C C . MET B 2 229 ? 1.142 -19.780 52.997 1.00 8.52 225 MET B C 1
ATOM 2495 O O . MET B 2 229 ? 1.846 -19.680 54.009 1.00 9.71 225 MET B O 1
ATOM 2500 N N . ALA B 2 230 ? 1.538 -20.446 51.906 1.00 8.92 226 ALA B N 1
ATOM 2501 C CA . ALA B 2 230 ? 2.866 -21.051 51.832 1.00 8.13 226 ALA B CA 1
ATOM 2502 C C . ALA B 2 230 ? 3.938 -19.988 51.670 1.00 9.06 226 ALA B C 1
ATOM 2503 O O . ALA B 2 230 ? 4.987 -20.052 52.318 1.00 10.32 226 ALA B O 1
ATOM 2505 N N . THR B 2 231 ? 3.689 -19.026 50.785 1.00 7.62 227 THR B N 1
ATOM 2506 C CA . THR B 2 231 ? 4.633 -17.950 50.482 1.00 7.71 227 THR B CA 1
ATOM 2507 C C . THR B 2 231 ? 5.207 -17.275 51.725 1.00 7.50 227 THR B C 1
ATOM 2508 O O . THR B 2 231 ? 6.440 -17.190 51.830 1.00 7.84 227 THR B O 1
ATOM 2512 N N . PRO B 2 232 ? 4.403 -16.821 52.702 1.00 7.79 228 PRO B N 1
ATOM 2513 C CA . PRO B 2 232 ? 4.977 -16.104 53.855 1.00 7.03 228 PRO B CA 1
ATOM 2514 C C . PRO B 2 232 ? 5.872 -16.960 54.741 1.00 7.54 228 PRO B C 1
ATOM 2515 O O . PRO B 2 232 ? 6.692 -16.395 55.485 1.00 8.57 228 PRO B O 1
ATOM 2519 N N . HIS B 2 233 ? 5.752 -18.293 54.706 1.00 5.41 229 HIS B N 1
ATOM 2520 C CA . HIS B 2 233 ? 6.716 -19.110 55.441 1.00 6.65 229 HIS B CA 1
ATOM 2521 C C . HIS B 2 233 ? 8.105 -18.903 54.861 1.00 6.36 229 HIS B C 1
ATOM 2522 O O . HIS B 2 233 ? 9.099 -18.806 55.597 1.00 7.35 229 HIS B O 1
ATOM 2529 N N . VAL B 2 234 ? 8.182 -18.826 53.529 1.00 6.23 230 VAL B N 1
ATOM 2530 C CA . VAL B 2 234 ? 9.457 -18.628 52.852 1.00 6.27 230 VAL B CA 1
ATOM 2531 C C . VAL B 2 234 ? 9.961 -17.203 53.063 1.00 6.96 230 VAL B C 1
ATOM 2532 O O . VAL B 2 234 ? 11.160 -16.982 53.270 1.00 8.64 230 VAL B O 1
ATOM 2536 N N . THR B 2 235 ? 9.066 -16.211 52.981 1.00 7.74 231 THR B N 1
ATOM 2537 C CA . THR B 2 235 ? 9.470 -14.836 53.261 1.00 8.07 231 THR B CA 1
ATOM 2538 C C . THR B 2 235 ? 10.031 -14.712 54.674 1.00 7.81 231 THR B C 1
ATOM 2539 O O . THR B 2 235 ? 11.076 -14.078 54.886 1.00 8.64 231 THR B O 1
ATOM 2543 N N . GLY B 2 236 ? 9.363 -15.333 55.653 1.00 6.89 232 GLY B N 1
ATOM 2544 C CA . GLY B 2 236 ? 9.874 -15.316 57.017 1.00 8.13 232 GLY B CA 1
ATOM 2545 C C . GLY B 2 236 ? 11.238 -15.972 57.141 1.00 7.70 232 GLY B C 1
ATOM 2546 O O . GLY B 2 236 ? 12.127 -15.457 57.828 1.00 9.06 232 GLY B O 1
ATOM 2547 N N . ALA B 2 237 ? 11.428 -17.117 56.467 1.00 7.18 233 ALA B N 1
ATOM 2548 C CA . ALA B 2 237 ? 12.737 -17.773 56.482 1.00 8.01 233 ALA B CA 1
ATOM 2549 C C . ALA B 2 237 ? 13.811 -16.915 55.815 1.00 8.90 233 ALA B C 1
ATOM 2550 O O . ALA B 2 237 ? 14.962 -16.882 56.280 1.00 9.07 233 ALA B O 1
ATOM 2552 N N . ALA B 2 238 ? 13.461 -16.232 54.715 1.00 8.38 234 ALA B N 1
ATOM 2553 C CA . ALA B 2 238 ? 14.395 -15.296 54.095 1.00 8.21 234 ALA B CA 1
ATOM 2554 C C . ALA B 2 238 ? 14.796 -14.208 55.076 1.00 8.74 234 ALA B C 1
ATOM 2555 O O . ALA B 2 238 ? 15.972 -13.832 55.143 1.00 11.32 234 ALA B O 1
ATOM 2557 N N . ALA B 2 239 ? 13.828 -13.692 55.845 1.00 8.59 235 ALA B N 1
ATOM 2558 C CA . ALA B 2 239 ? 14.127 -12.645 56.820 1.00 8.38 235 ALA B CA 1
ATOM 2559 C C . ALA B 2 239 ? 15.075 -13.146 57.902 1.00 9.22 235 ALA B C 1
ATOM 2560 O O . ALA B 2 239 ? 15.957 -12.400 58.351 1.00 10.61 235 ALA B O 1
ATOM 2562 N N . LEU B 2 240 ? 14.908 -14.401 58.344 1.00 8.67 236 LEU B N 1
ATOM 2563 C CA . LEU B 2 240 ? 15.850 -14.966 59.308 1.00 8.28 236 LEU B CA 1
ATOM 2564 C C . LEU B 2 240 ? 17.251 -15.033 58.717 1.00 10.07 236 LEU B C 1
ATOM 2565 O O . LEU B 2 240 ? 18.227 -14.650 59.369 1.00 11.46 236 LEU B O 1
ATOM 2570 N N . TYR B 2 241 ? 17.370 -15.517 57.477 1.00 9.09 237 TYR B N 1
ATOM 2571 C CA . TYR B 2 241 ? 18.687 -15.600 56.853 1.00 9.68 237 TYR B CA 1
ATOM 2572 C C . TYR B 2 241 ? 19.302 -14.216 56.688 1.00 10.46 237 TYR B C 1
ATOM 2573 O O . TYR B 2 241 ? 20.509 -14.031 56.891 1.00 10.65 237 TYR B O 1
ATOM 2582 N N . LEU B 2 242 ? 18.484 -13.231 56.318 1.00 10.11 238 LEU B N 1
ATOM 2583 C CA . LEU B 2 242 ? 18.989 -11.873 56.150 1.00 9.58 238 LEU B CA 1
ATOM 2584 C C . LEU B 2 242 ? 19.472 -11.275 57.463 1.00 10.48 238 LEU B C 1
ATOM 2585 O O . LEU B 2 242 ? 20.359 -10.418 57.448 1.00 12.00 238 LEU B O 1
ATOM 2590 N N . GLN B 2 243 ? 18.926 -11.698 58.606 1.00 9.61 239 GLN B N 1
ATOM 2591 C CA . GLN B 2 243 ? 19.500 -11.210 59.859 1.00 10.43 239 GLN B CA 1
ATOM 2592 C C . GLN B 2 243 ? 20.930 -11.711 60.024 1.00 11.90 239 GLN B C 1
ATOM 2593 O O . GLN B 2 243 ? 21.802 -10.981 60.516 1.00 12.19 239 GLN B O 1
ATOM 2599 N N . TRP B 2 244 ? 21.185 -12.962 59.613 1.00 12.28 240 TRP B N 1
ATOM 2600 C CA . TRP B 2 244 ? 22.537 -13.507 59.667 1.00 10.71 240 TRP B CA 1
ATOM 2601 C C . TRP B 2 244 ? 23.446 -12.889 58.611 1.00 12.10 240 TRP B C 1
ATOM 2602 O O . TRP B 2 244 ? 24.654 -12.721 58.849 1.00 13.74 240 TRP B O 1
ATOM 2613 N N . TYR B 2 245 ? 22.888 -12.566 57.443 1.00 11.72 241 TYR B N 1
ATOM 2614 C CA . TYR B 2 245 ? 23.639 -12.101 56.274 1.00 12.78 241 TYR B CA 1
ATOM 2615 C C . TYR B 2 245 ? 22.941 -10.879 55.692 1.00 13.26 241 TYR B C 1
ATOM 2616 O O . TYR B 2 245 ? 22.295 -10.964 54.641 1.00 13.46 241 TYR B O 1
ATOM 2625 N N . PRO B 2 246 ? 23.044 -9.721 56.355 1.00 13.63 242 PRO B N 1
ATOM 2626 C CA . PRO B 2 246 ? 22.228 -8.567 55.934 1.00 12.92 242 PRO B CA 1
ATOM 2627 C C . PRO B 2 246 ? 22.578 -7.997 54.577 1.00 12.06 242 PRO B C 1
ATOM 2628 O O . PRO B 2 246 ? 21.732 -7.309 53.990 1.00 13.21 242 PRO B O 1
ATOM 2632 N N . THR B 2 247 ? 23.780 -8.236 54.060 1.00 13.00 243 THR B N 1
ATOM 2633 C CA . THR B 2 247 ? 24.155 -7.756 52.736 1.00 13.71 243 THR B CA 1
ATOM 2634 C C . THR B 2 247 ? 23.957 -8.789 51.632 1.00 13.13 243 THR B C 1
ATOM 2635 O O . THR B 2 247 ? 24.414 -8.557 50.508 1.00 15.01 243 THR B O 1
ATOM 2639 N N . ALA B 2 248 ? 23.297 -9.914 51.914 1.00 12.16 244 ALA B N 1
ATOM 2640 C CA . ALA B 2 248 ? 23.106 -10.939 50.889 1.00 12.17 244 ALA B CA 1
ATOM 2641 C C . ALA B 2 248 ? 22.268 -10.404 49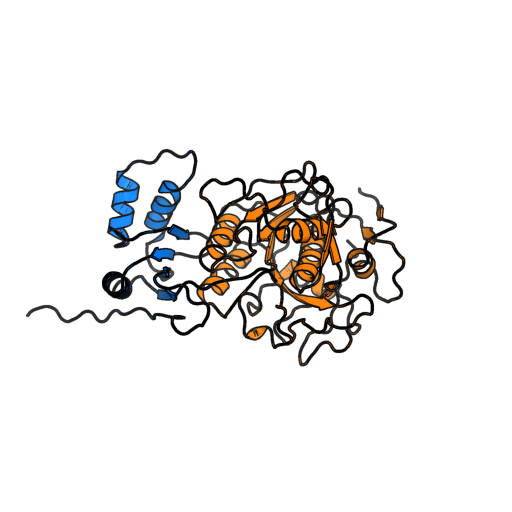.729 1.00 12.71 244 ALA B C 1
ATOM 2642 O O . ALA B 2 248 ? 21.296 -9.671 49.930 1.00 15.29 244 ALA B O 1
ATOM 2644 N N . THR B 2 249 ? 22.647 -10.781 48.498 1.00 12.16 245 THR B N 1
ATOM 2645 C CA . THR B 2 249 ? 21.850 -10.461 47.315 1.00 12.04 245 THR B CA 1
ATOM 2646 C C . THR B 2 249 ? 20.657 -11.414 47.206 1.00 11.67 245 THR B C 1
ATOM 2647 O O . THR B 2 249 ? 20.634 -12.468 47.848 1.00 10.62 245 THR B O 1
ATOM 2651 N N . PRO B 2 250 ? 19.632 -11.059 46.417 1.00 10.78 246 PRO B N 1
ATOM 2652 C CA . PRO B 2 250 ? 18.518 -12.012 46.207 1.00 10.11 246 PRO B CA 1
ATOM 2653 C C . PRO B 2 250 ? 18.984 -13.389 45.736 1.00 12.36 246 PRO B C 1
ATOM 2654 O O . PRO B 2 250 ? 18.471 -14.422 46.206 1.00 11.92 246 PRO B O 1
ATOM 2658 N N . SER B 2 251 ? 19.968 -13.421 44.831 1.00 12.53 247 SER B N 1
ATOM 2659 C CA . SER B 2 251 ? 20.529 -14.688 44.370 1.00 13.28 247 SER B CA 1
ATOM 2660 C C . SER B 2 251 ? 21.102 -15.489 45.531 1.00 12.23 247 SER B C 1
ATOM 2661 O O . SER B 2 251 ? 20.955 -16.717 45.581 1.00 13.03 247 SER B O 1
ATOM 2664 N N . GLN B 2 252 ? 21.771 -14.809 46.463 1.00 10.86 248 GLN B N 1
ATOM 2665 C CA . GLN B 2 252 ? 22.396 -15.500 47.583 1.00 10.82 248 GLN B CA 1
ATOM 2666 C C . GLN B 2 252 ? 21.346 -16.008 48.563 1.00 11.30 248 GLN B C 1
ATOM 2667 O O . GLN B 2 252 ? 21.509 -17.082 49.154 1.00 12.23 248 GLN B O 1
ATOM 2673 N N . VAL B 2 253 ? 20.262 -15.251 48.747 1.00 9.08 249 VAL B N 1
ATOM 2674 C CA . VAL B 2 253 ? 19.193 -15.690 49.638 1.00 10.23 249 VAL B CA 1
ATOM 2675 C C . VAL B 2 253 ? 18.536 -16.942 49.073 1.00 9.91 249 VAL B C 1
ATOM 2676 O O . VAL B 2 253 ? 18.287 -17.918 49.788 1.00 10.88 249 VAL B O 1
ATOM 2680 N N . ALA B 2 254 ? 18.234 -16.921 47.774 1.00 10.07 250 ALA B N 1
ATOM 2681 C CA . ALA B 2 254 ? 17.614 -18.079 47.139 1.00 11.10 250 ALA B CA 1
ATOM 2682 C C . ALA B 2 254 ? 18.529 -19.297 47.205 1.00 11.74 250 ALA B C 1
ATOM 2683 O O . ALA B 2 254 ? 18.077 -20.401 47.538 1.00 12.69 250 ALA B O 1
ATOM 2685 N N . SER B 2 255 ? 19.827 -19.119 46.917 1.00 11.96 251 SER B N 1
ATOM 2686 C CA A SER B 2 255 ? 20.731 -20.264 46.955 0.48 12.30 251 SER B CA 1
ATOM 2687 C CA B SER B 2 255 ? 20.761 -20.245 46.964 0.52 12.64 251 SER B CA 1
ATOM 2688 C C . SER B 2 255 ? 20.810 -20.860 48.355 1.00 12.15 251 SER B C 1
ATOM 2689 O O . SER B 2 255 ? 20.894 -22.087 48.507 1.00 12.57 251 SER B O 1
ATOM 2694 N N . ALA B 2 256 ? 20.753 -20.020 49.389 1.00 10.05 252 ALA B N 1
ATOM 2695 C CA . ALA B 2 256 ? 20.826 -20.540 50.747 1.00 10.24 252 ALA B CA 1
ATOM 2696 C C . ALA B 2 256 ? 19.569 -21.321 51.094 1.00 9.58 252 ALA B C 1
ATOM 2697 O O . ALA B 2 256 ? 19.648 -22.437 51.615 1.00 10.85 252 ALA B O 1
ATOM 2699 N N . LEU B 2 257 ? 18.394 -20.752 50.804 1.00 9.52 253 LEU B N 1
ATOM 2700 C CA . LEU B 2 257 ? 17.145 -21.449 51.118 1.00 9.56 253 LEU B CA 1
ATOM 2701 C C . LEU B 2 257 ? 17.039 -22.764 50.350 1.00 10.40 253 LEU B C 1
ATOM 2702 O O . LEU B 2 257 ? 16.568 -23.773 50.891 1.00 10.68 253 LEU B O 1
ATOM 2707 N N . LEU B 2 258 ? 17.492 -22.779 49.094 1.00 10.55 254 LEU B N 1
ATOM 2708 C CA . LEU B 2 258 ? 17.418 -24.005 48.308 1.00 11.05 254 LEU B CA 1
ATOM 2709 C C . LEU B 2 258 ? 18.439 -25.029 48.784 1.00 11.03 254 LEU B C 1
ATOM 2710 O O . LEU B 2 258 ? 18.164 -26.230 48.761 1.00 11.75 254 LEU B O 1
ATOM 2715 N N . TYR B 2 259 ? 19.614 -24.582 49.230 1.00 10.13 255 TYR B N 1
ATOM 2716 C CA . TYR B 2 259 ? 20.562 -25.534 49.810 1.00 9.97 255 TYR B CA 1
ATOM 2717 C C . TYR B 2 259 ? 19.985 -26.195 51.057 1.00 10.22 255 TYR B C 1
ATOM 2718 O O . TYR B 2 259 ? 20.131 -27.412 51.259 1.00 11.57 255 TYR B O 1
ATOM 2727 N N . TYR B 2 260 ? 19.378 -25.401 51.934 1.00 10.05 256 TYR B N 1
ATOM 2728 C CA . TYR B 2 260 ? 18.873 -25.913 53.199 1.00 8.95 256 TYR B CA 1
ATOM 2729 C C . TYR B 2 260 ? 17.557 -26.681 53.065 1.00 8.95 256 TYR B C 1
ATOM 2730 O O . TYR B 2 260 ? 17.167 -27.368 54.018 1.00 10.28 256 TYR B O 1
ATOM 2739 N N . ALA B 2 261 ? 16.864 -26.594 51.928 1.00 9.91 257 ALA B N 1
ATOM 2740 C CA . ALA B 2 261 ? 15.539 -27.190 51.827 1.00 9.55 257 ALA B CA 1
ATOM 2741 C C . ALA B 2 261 ? 15.630 -28.712 51.922 1.00 9.95 257 ALA B C 1
ATOM 2742 O O . ALA B 2 261 ? 16.609 -29.329 51.492 1.00 10.46 257 ALA B O 1
ATOM 2744 N N . THR B 2 262 ? 14.607 -29.315 52.515 1.00 9.31 258 THR B N 1
ATOM 2745 C CA . THR B 2 262 ? 14.553 -30.770 52.635 1.00 9.09 258 THR B CA 1
ATOM 2746 C C . THR B 2 262 ? 14.206 -31.367 51.280 1.00 10.59 258 THR B C 1
ATOM 2747 O O . THR B 2 262 ? 13.177 -30.999 50.701 1.00 10.37 258 THR B O 1
ATOM 2751 N N . PRO B 2 263 ? 15.027 -32.263 50.733 1.00 9.87 259 PRO B N 1
ATOM 2752 C CA . PRO B 2 263 ? 14.733 -32.814 49.407 1.00 10.30 259 PRO B CA 1
ATOM 2753 C C . PRO B 2 263 ? 13.898 -34.083 49.477 1.00 12.02 259 PRO B C 1
ATOM 2754 O O . PRO B 2 263 ? 13.984 -34.873 50.418 1.00 11.90 259 PRO B O 1
ATOM 2758 N N . ASN B 2 264 ? 13.058 -34.249 48.449 1.00 12.38 260 ASN B N 1
ATOM 2759 C CA . ASN B 2 264 ? 12.421 -35.522 48.127 1.00 12.82 260 ASN B CA 1
ATOM 2760 C C . ASN B 2 264 ? 11.416 -35.980 49.185 1.00 15.08 260 ASN B C 1
ATOM 2761 O O . ASN B 2 264 ? 11.219 -37.182 49.374 1.00 18.40 260 ASN B O 1
ATOM 2766 N N . VAL B 2 265 ? 10.757 -35.049 49.880 1.00 12.45 261 VAL B N 1
ATOM 2767 C CA . VAL B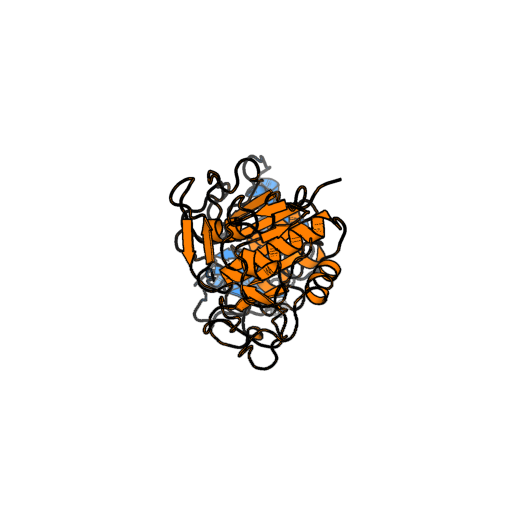 2 265 ? 9.709 -35.423 50.828 1.00 11.84 261 VAL B CA 1
ATOM 2768 C C . VAL B 2 265 ? 8.306 -35.043 50.373 1.00 11.26 261 VAL B C 1
ATOM 2769 O O . VAL B 2 265 ? 7.335 -35.517 50.984 1.00 12.71 261 VAL B O 1
ATOM 2773 N N . VAL B 2 266 ? 8.158 -34.237 49.321 1.00 10.95 262 VAL B N 1
ATOM 2774 C CA . VAL B 2 266 ? 6.836 -33.794 48.871 1.00 9.92 262 VAL B CA 1
ATOM 2775 C C . VAL B 2 266 ? 6.217 -34.876 47.990 1.00 11.55 262 VAL B C 1
ATOM 2776 O O . VAL B 2 266 ? 6.790 -35.266 46.967 1.00 13.54 262 VAL B O 1
ATOM 2780 N N . LYS B 2 267 ? 5.045 -35.360 48.380 1.00 10.26 263 LYS B N 1
ATOM 2781 C CA . LYS B 2 267 ? 4.364 -36.403 47.625 1.00 9.84 263 LYS B CA 1
ATOM 2782 C C . LYS B 2 267 ? 3.477 -35.765 46.562 1.00 10.77 263 LYS B C 1
ATOM 2783 O O . LYS B 2 267 ? 2.854 -34.730 46.801 1.00 12.02 263 LYS B O 1
ATOM 2789 N N . ASN B 2 268 ? 3.415 -36.398 45.389 1.00 11.70 264 ASN B N 1
ATOM 2790 C CA . ASN B 2 268 ? 2.602 -35.891 44.282 1.00 12.05 264 ASN B CA 1
ATOM 2791 C C . ASN B 2 268 ? 2.985 -34.452 43.918 1.00 12.41 264 ASN B C 1
ATOM 2792 O O . ASN B 2 268 ? 2.130 -33.591 43.661 1.00 12.17 264 ASN B O 1
ATOM 2797 N N . ALA B 2 269 ? 4.296 -34.194 43.887 1.00 11.36 265 ALA B N 1
ATOM 2798 C CA . ALA B 2 269 ? 4.791 -32.832 43.686 1.00 11.05 265 ALA B CA 1
ATOM 2799 C C . ALA B 2 269 ? 4.476 -32.271 42.303 1.00 12.77 265 ALA B C 1
ATOM 2800 O O . ALA B 2 269 ? 4.506 -31.045 42.122 1.00 13.21 265 ALA B O 1
ATOM 2802 N N . GLY B 2 270 ? 4.217 -33.119 41.325 1.00 14.18 266 GLY B N 1
ATOM 2803 C CA . GLY B 2 270 ? 3.833 -32.642 40.016 1.00 16.38 266 GLY B CA 1
ATOM 2804 C C . GLY B 2 270 ? 4.987 -32.664 39.036 1.00 17.18 266 GLY B C 1
ATOM 2805 O O . GLY B 2 270 ? 6.166 -32.573 39.408 1.00 16.21 266 GLY B O 1
ATOM 2806 N N . ARG B 2 271 ? 4.637 -32.782 37.757 1.00 18.56 267 ARG B N 1
ATOM 2807 C CA . ARG B 2 271 ? 5.604 -32.874 36.673 1.00 20.81 267 ARG B CA 1
ATOM 2808 C C . ARG B 2 271 ? 6.553 -31.677 36.682 1.00 18.41 267 ARG B C 1
ATOM 2809 O O . ARG B 2 271 ? 6.122 -30.521 36.620 1.00 16.73 267 ARG B O 1
ATOM 2817 N N . TYR B 2 272 ? 7.851 -31.970 36.790 1.00 17.25 268 TYR B N 1
ATOM 2818 C CA . TYR B 2 272 ? 8.970 -31.031 36.702 1.00 16.31 268 TYR B CA 1
ATOM 2819 C C . TYR B 2 272 ? 9.104 -30.115 37.913 1.00 13.96 268 TYR B C 1
ATOM 2820 O O . TYR B 2 272 ? 9.929 -29.187 37.877 1.00 14.48 268 TYR B O 1
ATOM 2829 N N . SER B 2 273 ? 8.318 -30.323 38.980 1.00 11.84 269 SER B N 1
ATOM 2830 C CA . SER B 2 273 ? 8.488 -29.507 40.184 1.00 10.75 269 SER B CA 1
ATOM 2831 C C . SER B 2 273 ? 9.779 -29.901 40.891 1.00 11.99 269 SER B C 1
ATOM 2832 O O . SER B 2 273 ? 10.088 -31.092 41.004 1.00 13.32 269 SER B O 1
ATOM 2835 N N . PRO B 2 274 ? 10.536 -28.935 41.405 1.00 13.23 270 PRO B N 1
ATOM 2836 C CA . PRO B 2 274 ? 11.662 -29.278 42.287 1.00 13.50 270 PRO B CA 1
ATOM 2837 C C . PRO B 2 274 ? 11.113 -29.862 43.578 1.00 13.20 270 PRO B C 1
ATOM 2838 O O . PRO B 2 274 ? 10.188 -29.309 44.175 1.00 12.41 270 PRO B O 1
ATOM 2842 N N . ASN B 2 275 ? 11.660 -30.998 44.002 1.00 12.42 271 ASN B N 1
ATOM 2843 C CA . ASN B 2 275 ? 11.114 -31.652 45.191 1.00 12.25 271 ASN B CA 1
ATOM 2844 C C . ASN B 2 275 ? 11.876 -31.172 46.419 1.00 11.71 271 ASN B C 1
ATOM 2845 O O . ASN B 2 275 ? 12.790 -31.823 46.921 1.00 12.46 271 ASN B O 1
ATOM 2850 N N . LEU B 2 276 ? 11.469 -29.998 46.902 1.00 10.52 272 LEU B N 1
ATOM 2851 C CA . LEU B 2 276 ? 12.142 -29.300 47.988 1.00 9.46 272 LEU B CA 1
ATOM 2852 C C . LEU B 2 276 ? 11.084 -28.706 48.896 1.00 9.47 272 LEU B C 1
ATOM 2853 O O . LEU B 2 276 ? 10.124 -28.093 48.411 1.00 9.02 272 LEU B O 1
ATOM 2858 N N . LEU B 2 277 ? 11.270 -28.882 50.204 1.00 8.75 273 LEU B N 1
ATOM 2859 C CA . LEU B 2 277 ? 10.389 -28.335 51.224 1.00 8.28 273 LEU B CA 1
ATOM 2860 C C . LEU B 2 277 ? 11.202 -27.416 52.126 1.00 8.28 273 LEU B C 1
ATOM 2861 O O . LEU B 2 277 ? 12.291 -27.791 52.576 1.00 9.52 273 LEU B O 1
ATOM 2866 N N . LEU B 2 278 ? 10.682 -26.217 52.378 1.00 8.30 274 LEU B N 1
ATOM 2867 C CA . LEU B 2 278 ? 11.355 -25.247 53.238 1.00 8.58 274 LEU B CA 1
ATOM 2868 C C . LEU B 2 278 ? 11.809 -25.866 54.553 1.00 8.67 274 LEU B C 1
ATOM 2869 O O . LEU B 2 278 ? 11.031 -26.528 55.244 1.00 9.16 274 LEU B O 1
ATOM 2874 N N . TYR B 2 279 ? 13.067 -25.603 54.908 1.00 9.68 275 TYR B N 1
ATOM 2875 C CA . TYR B 2 279 ? 13.640 -25.956 56.200 1.00 9.80 275 TYR B CA 1
ATOM 2876 C C . TYR B 2 279 ? 14.449 -24.771 56.711 1.00 9.62 275 TYR B C 1
ATOM 2877 O O . TYR B 2 279 ? 15.263 -24.208 55.970 1.00 9.98 275 TYR B O 1
ATOM 2886 N N . THR B 2 280 ? 14.242 -24.403 57.975 1.00 9.18 276 THR B N 1
ATOM 2887 C CA . THR B 2 280 ? 14.981 -23.292 58.578 1.00 10.56 276 THR B CA 1
ATOM 2888 C C . THR B 2 280 ? 15.770 -23.726 59.803 1.00 10.98 276 THR B C 1
ATOM 2889 O O . THR B 2 280 ? 15.170 -24.198 60.785 1.00 12.03 276 THR B O 1
ATOM 2893 N N . PRO B 2 281 ? 17.108 -23.590 59.788 1.00 11.26 277 PRO B N 1
ATOM 2894 C CA . PRO B 2 281 ? 17.908 -23.797 61.004 1.00 12.35 277 PRO B CA 1
ATOM 2895 C C . PRO B 2 281 ? 18.375 -22.469 61.586 1.00 13.83 277 PRO B C 1
ATOM 2896 O O . PRO B 2 281 ? 19.289 -22.436 62.414 1.00 15.06 277 PRO B O 1
ATOM 2900 N N . PHE B 2 282 ? 17.760 -21.369 61.161 1.00 14.25 278 PHE B N 1
ATOM 2901 C CA . PHE B 2 282 ? 18.289 -20.032 61.448 1.00 14.22 278 PHE B CA 1
ATOM 2902 C C . PHE B 2 282 ? 17.890 -19.530 62.822 1.00 14.37 278 PHE B C 1
ATOM 2903 O O . PHE B 2 282 ? 18.488 -18.568 63.313 1.00 13.43 278 PHE B O 1
#

Nearest PDB structures (foldseek):
  8c4z-assembly1_A  TM=1.009E+00  e=2.558E-24  Thermus sp. Rt41A
  8c4x-assembly2_B  TM=8.597E-01  e=3.749E-05  Actinomadura keratinilytica
  3sqo-assembly1_P  TM=6.539E-01  e=4.892E-05  Homo sapiens
  5euf-assembly1_A  TM=2.266E-01  e=1.134E+00  Helicobacter pylori
  7uws-assembly1_J  TM=2.270E-01  e=1.931E+00  Vesicular stomatitis virus

Organism: Thermus sp. (strain Rt41A) (NCBI:txid32063)